Protein AF-A0A4Q4VPN3-F1 (afdb_monomer)

Solvent-accessible surface area (backbone atoms only — not comparable to full-atom values): 35921 Å² total; per-residue (Å²): 133,82,86,85,87,81,91,75,90,77,82,86,88,80,90,92,85,87,85,89,81,82,93,80,76,83,82,76,91,74,88,77,92,76,90,81,83,87,83,86,79,82,87,76,70,80,76,75,64,77,79,61,60,82,74,53,58,58,54,52,49,58,54,48,55,69,67,60,77,71,69,86,69,92,63,91,92,56,89,66,89,75,86,82,90,67,84,88,73,80,96,81,79,84,94,80,90,87,82,88,89,85,89,83,90,84,89,91,78,87,84,81,87,86,86,78,94,72,92,78,86,83,82,87,80,84,59,81,66,58,59,55,57,64,56,65,80,43,74,92,73,74,60,94,78,77,80,83,80,72,92,86,74,56,74,68,61,53,55,53,51,53,50,52,49,49,49,50,50,54,49,51,70,67,56,59,79,80,75,67,76,77,79,84,64,51,64,34,25,44,42,15,40,18,60,44,54,24,33,71,41,74,86,81,70,55,49,55,41,28,26,39,54,2,40,49,40,6,29,32,44,44,73,43,36,44,77,65,47,55,33,39,31,22,10,38,71,71,70,67,91,63,54,37,55,60,26,48,31,46,38,25,62,77,82,55,59,70,46,74,42,67,35,52,46,12,6,15,31,50,38,51,52,51,49,46,52,35,32,23,71,71,72,41,47,24,34,40,33,31,7,21,20,56,51,60,74,65,78,91,80,87,85,71,87,88,58,88,55,82,50,45,70,61,48,51,51,44,34,75,70,72,50,82,70,103,45,60,67,69,49,47,50,39,15,47,18,33,47,49,46,26,75,75,51,70,47,50,62,63,45,35,30,43,50,26,26,50,23,19,50,28,2,54,60,23,57,38,23,54,39,48,64,66,55,52,53,66,57,31,66,71,31,59,76,58,34,67,69,35,20,52,58,24,36,35,42,54,12,22,22,10,6,6,38,28,36,32,25,57,66,50,36,68,78,37,61,92,52,48,89,67,31,32,26,56,46,13,64,21,78,30,50,76,53,79,59,42,72,68,74,42,43,48,31,61,75,40,37,64,29,39,32,53,14,39,54,51,7,31,57,60,46,70,53,56,50,87,62,36,37,34,33,34,52,55,25,58,28,27,36,40,39,47,55,41,38,29,32,55,49,70,38,58,86,69,35,29,48,57,39,50,74,71,41,29,46,36,89,92,37,75,27,31,51,22,61,52,1,34,25,39,19,19,31,46,14,36,2,8,42,29,26,46,43,50,36,53,49,50,26,47,48,63,12,48,24,59,85,67,62,68,83,81,29,35,28,30,38,38,37,26,50,14,79,80,41,29,32,30,24,39,31,35,27,36,79,85,58,47,61,35,52,90,44,57,56,72,59,41,12,67,72,38,63,71,64,49,33,72,55,63,44,72,74,69,68,52,72,70,54,50,60,62,29,28,23,91,86,37,57,41,70,79,54,33,64,62,41,67,64,57,52,45,74,74,102

pLDDT: mean 78.49, std 30.21, range [22.11, 99.0]

Sequence (637 aa):
MRPLDLDIARPPMDQTMRCASHINRLPGLLPTPGGGGIKLGIEYDPDDLACAGPNWYFFAESLLDAVHEVACVEGAGRFYLIDKTLKLRDPDTDLEKARGPPDFECSGRRYYEVRGNADVDFMLGSSPLELLFSLRNDWDSLTAKNLFTRPGISKGRLQATTRILACVEAQSEQWKPRKMPAKQKQPVYVLGVGMTKFVKPRGKIDYTELGFEAGVKAMLDAHINYDDVEQGIACYCYGDSTCGQRVFYQFGMTQIPILNVNNNCSTGSTGLAMARNAIAHGGADCILVVGFEKMMRGSLQSFFNDRENPLGTSTTLMAETRGFANAPGAAQFFGNAGREYMEKYGAKPEDFAEIARINHEHSARNPYSQFQDAYSLEQVLKSPMIHEPLTKLQCCPTSDGGAAAVLVSQDFLDARPHLKDQAILIAGQCLATDAPSLFSRSAIDLIGFDMTKQAARVAMSEAKVSSSDVQVVELHDCFSANELVTIDALGLCEPGKAHEMVRNGDITYGGKVVINPSGGLISKGHPLGATGLAQCAELVWHLRGWANNRAVPKTRYALQHNLGLGGAVVITVYCRPDRSEAPKIDSATVGKQNKLGYNPAVEAKGFTAAQCKSVLSKNKSSAWALQDTERKVEARF

Secondary structure (DSSP, 8-state):
-PPPP---PPPPP------SS----PPPP-PPSS-----------GGGGGGS-HHHHHHHHHHHHHHH------STT-------------S---------------S--------------------HHHHHHHHHTTTTT--TTSSS--TT--HHHHHHHHHHHHHHHHHHHH-----PPPP-PPPEEEEEEEEPPPB---S-S-HHHHHHHHHHHHHHHHT--GGG--EEEEE-SSS-TTHHHHHHTTT------EEEE-BTBTHHHHHHHHHHHHHHTTS-SEEEEEEEE---SSS------SS--TTHHHHHHHHHHH---SS-HHHHHHHHHHHHHHHHH---HHHHHHHHHHHHHHHTT-TT-S------HHHHHHSPEEETTEEGGGBPPP-BEEEEEEEEEHHHHHS-GGGGGG-EEEEEEEEEE--GGGGSS-HHHHTTHHHHHHHHHHHHHHHT--GGG--EEE---SBHHHHHHHHHHTTSSSTT-HHHHHHTTTTSTTSSSEE-TT-HHHHH---HHHHHHHHHHHHHHHHTT--GGG--TT--EEEEEEEETTTEEEEEEEE-TT-PPPP---HHHHHHHSSSSS-TTT------HHHHHHHS-SSS--HHHHTTHHHHHHTT-

Radius of gyration: 33.85 Å; Cα contacts (8 Å, |Δi|>4): 1153; chains: 1; bounding box: 98×82×86 Å

Foldseek 3Di:
DDDDDDDDDDDDDDDDDDDPDDPDDDDDDDDDPDDDDDDDDDDDDPVVPPPDDPVVVVVVVVVVVVVPQDDFDDDDPFTDRDDPPDDDDDPDDDDDDDDDDDDDDDDDDDDDGDDDDDDDDDDDDDDPVVVVVVCVVQVPPDDPPPPPDDPDDDPVNVVVVVVVVVVVVVVVVVPPPPPDPDPQFFWKWFLFKFKFQWAAQPVQDDQLLQQQQQQLRRCLSNVAFPVLAQEEEEFADDDDPPPQVLNVLLQFDPVHYYHYFYFFLCRQVVSVVVVSVCQRVPVHFKYKYKFWFRDDADADDDDCPPDDDLCNVLLVLLCVLPNDDPFRSVCSLLQQLLVVLCVPQVFDLLLLLLLLQQLLPLQLQAQSWNHNDHDDSVRLCPAPDRDPPHHLLQAFGATTMMMMTMMGGPVVCVVPVLSQLLIKIQQFKDKFDQDPQCSVSRSLVVQPLVQLLVGLVRRCVSNVHALLLAAEEAAASNGSSVVLSNCQSNPVDDHSCSSVCSVVVQQPAPHSHPYNSNSHSSTSNRRSRHRQRVRVNLVSCQQQQLLQSSHTPQGLKYWYWTDRGSGIIMITIIGRPVSGGHDHDDFCRCLVSGSQNTRSNRHNDGHDPVSSVSRRDPPRRDCVSSPCSVVSSNVVD

Structure (mmCIF, N/CA/C/O backbone):
data_AF-A0A4Q4VPN3-F1
#
_entry.id   AF-A0A4Q4VPN3-F1
#
loop_
_atom_site.group_PDB
_atom_site.id
_atom_site.type_symbol
_atom_site.label_atom_id
_atom_site.label_alt_id
_atom_site.label_comp_id
_atom_site.label_asym_id
_atom_site.label_entity_id
_atom_site.label_seq_id
_atom_site.pdbx_PDB_ins_code
_atom_site.Cartn_x
_atom_site.Cartn_y
_atom_site.Cartn_z
_atom_site.occupancy
_atom_site.B_iso_or_equiv
_atom_site.auth_seq_id
_atom_site.auth_comp_id
_atom_site.auth_asym_id
_atom_site.auth_atom_id
_atom_site.pdbx_PDB_model_num
ATOM 1 N N . MET A 1 1 ? 31.737 48.099 -15.816 1.00 31.31 1 MET A N 1
ATOM 2 C CA . MET A 1 1 ? 31.316 48.598 -17.145 1.00 31.31 1 MET A CA 1
ATOM 3 C C . MET A 1 1 ? 30.005 47.918 -17.513 1.00 31.31 1 MET A C 1
ATOM 5 O O . MET A 1 1 ? 29.776 46.815 -17.043 1.00 31.31 1 MET A O 1
ATOM 9 N N . ARG A 1 2 ? 29.145 48.648 -18.227 1.00 25.14 2 ARG A N 1
ATOM 10 C CA . ARG A 1 2 ? 27.695 48.459 -18.444 1.00 25.14 2 ARG A CA 1
ATOM 11 C C . ARG A 1 2 ? 27.300 47.100 -19.063 1.00 25.14 2 ARG A C 1
ATOM 13 O O . ARG A 1 2 ? 28.124 46.544 -19.786 1.00 25.14 2 ARG A O 1
ATOM 20 N N . PRO A 1 3 ? 26.051 46.625 -18.887 1.00 25.03 3 PRO A N 1
ATOM 21 C CA . PRO A 1 3 ? 25.434 45.673 -19.807 1.00 25.03 3 PRO A CA 1
ATOM 22 C C . PRO A 1 3 ? 24.932 46.389 -21.074 1.00 25.03 3 PRO A C 1
ATOM 24 O O . PRO A 1 3 ? 24.577 47.566 -21.027 1.00 25.03 3 PRO A O 1
ATOM 27 N N . LEU A 1 4 ? 24.956 45.673 -22.199 1.00 24.81 4 LEU A N 1
ATOM 28 C CA . LEU A 1 4 ? 24.412 46.100 -23.488 1.00 24.81 4 LEU A CA 1
ATOM 29 C C . LEU A 1 4 ? 22.916 45.762 -23.551 1.00 24.81 4 LEU A C 1
ATOM 31 O O . LEU A 1 4 ? 22.540 44.614 -23.315 1.00 24.81 4 LEU A O 1
ATOM 35 N N . ASP A 1 5 ? 22.113 46.761 -23.909 1.00 23.80 5 ASP A N 1
ATOM 36 C CA . ASP A 1 5 ? 20.703 46.652 -24.275 1.00 23.80 5 ASP A CA 1
ATOM 37 C C . ASP A 1 5 ? 20.528 45.950 -25.628 1.00 23.80 5 ASP A C 1
ATOM 39 O O . ASP A 1 5 ? 21.252 46.232 -26.586 1.00 23.80 5 ASP A O 1
ATOM 43 N N . LEU A 1 6 ? 19.513 45.091 -25.721 1.00 25.03 6 LEU A N 1
ATOM 44 C CA . LEU A 1 6 ? 18.864 44.727 -26.978 1.00 25.03 6 LEU A CA 1
ATOM 45 C C . LEU A 1 6 ? 17.352 44.682 -26.736 1.00 25.03 6 LEU A C 1
ATOM 47 O O . LEU A 1 6 ? 16.803 43.702 -26.231 1.00 25.03 6 LEU A O 1
ATOM 51 N N . ASP A 1 7 ? 16.719 45.799 -27.086 1.00 23.47 7 ASP A N 1
ATOM 52 C CA . ASP A 1 7 ? 15.279 45.993 -27.204 1.00 23.47 7 ASP A CA 1
ATOM 53 C C . ASP A 1 7 ? 14.695 45.091 -28.298 1.00 23.47 7 ASP A C 1
ATOM 55 O O . ASP A 1 7 ? 15.051 45.207 -29.473 1.00 23.47 7 ASP A O 1
ATOM 59 N N . ILE A 1 8 ? 13.725 44.250 -27.930 1.00 25.22 8 ILE A N 1
ATOM 60 C CA . ILE A 1 8 ? 12.686 43.781 -28.851 1.00 25.22 8 ILE A CA 1
ATOM 61 C C . ILE A 1 8 ? 11.339 43.984 -28.154 1.00 25.22 8 ILE A C 1
ATOM 63 O O . ILE A 1 8 ? 11.040 43.384 -27.120 1.00 25.22 8 ILE A O 1
ATOM 67 N N . ALA A 1 9 ? 10.557 44.889 -28.736 1.00 24.58 9 ALA A N 1
ATOM 68 C CA . ALA A 1 9 ? 9.289 45.399 -28.244 1.00 24.58 9 ALA A CA 1
ATOM 69 C C . ALA A 1 9 ? 8.236 44.301 -28.000 1.00 24.58 9 ALA A C 1
ATOM 71 O O . ALA A 1 9 ? 7.966 43.465 -28.864 1.00 24.58 9 ALA A O 1
ATOM 72 N N . ARG A 1 10 ? 7.588 44.365 -26.830 1.00 25.16 10 ARG A N 1
ATOM 73 C CA . ARG A 1 10 ? 6.339 43.659 -26.501 1.00 25.16 10 ARG A CA 1
ATOM 74 C C . ARG A 1 10 ? 5.154 44.627 -26.654 1.00 25.16 10 ARG A C 1
ATOM 76 O O . ARG A 1 10 ? 5.251 45.738 -26.133 1.00 25.16 10 ARG A O 1
ATOM 83 N N . PRO A 1 11 ? 4.036 44.237 -27.292 1.00 26.91 11 PRO A N 1
ATOM 84 C CA . PRO A 1 11 ? 2.785 44.979 -27.190 1.00 26.91 11 PRO A CA 1
ATOM 85 C C . PRO A 1 11 ? 2.071 44.689 -25.851 1.00 26.91 11 PRO A C 1
ATOM 87 O O . PRO A 1 11 ? 2.317 43.646 -25.237 1.00 26.91 11 PRO A O 1
ATOM 90 N N . PRO A 1 12 ? 1.220 45.612 -25.366 1.00 27.41 12 PRO A N 1
ATOM 91 C CA . PRO A 1 12 ? 0.676 45.579 -24.011 1.00 27.41 12 PRO A CA 1
ATOM 92 C C . PRO A 1 12 ? -0.368 44.471 -23.807 1.00 27.41 12 PRO A C 1
ATOM 94 O O . PRO A 1 12 ? -1.341 44.366 -24.548 1.00 27.41 12 PRO A O 1
ATOM 97 N N . MET A 1 13 ? -0.162 43.688 -22.744 1.00 27.34 13 MET A N 1
ATOM 98 C CA . MET A 1 13 ? -1.208 42.945 -22.042 1.00 27.34 13 MET A CA 1
ATOM 99 C C . MET A 1 13 ? -2.024 43.936 -21.213 1.00 27.34 13 MET A C 1
ATOM 101 O O . MET A 1 13 ? -1.493 44.515 -20.267 1.00 27.34 13 MET A O 1
ATOM 105 N N . ASP A 1 14 ? -3.307 44.078 -21.520 1.00 26.89 14 ASP A N 1
ATOM 106 C CA . ASP A 1 14 ? -4.302 44.481 -20.532 1.00 26.89 14 ASP A CA 1
ATOM 107 C C . ASP A 1 14 ? -5.647 43.818 -20.863 1.00 26.89 14 ASP A C 1
ATOM 109 O O . ASP A 1 14 ? -5.966 43.609 -22.030 1.00 26.89 14 ASP A O 1
ATOM 113 N N . GLN A 1 15 ? -6.416 43.536 -19.811 1.00 28.17 15 GLN A N 1
ATOM 114 C CA . GLN A 1 15 ? -7.786 43.005 -19.780 1.00 28.17 15 GLN A CA 1
ATOM 115 C C . GLN A 1 15 ? -8.000 41.482 -19.803 1.00 28.17 15 GLN A C 1
ATOM 117 O O . GLN A 1 15 ? -8.743 40.964 -20.622 1.00 28.17 15 GLN A O 1
ATOM 122 N N . THR A 1 16 ? -7.517 40.786 -18.771 1.00 28.00 16 THR A N 1
ATOM 123 C CA . THR A 1 16 ? -8.262 39.652 -18.175 1.00 28.00 16 THR A CA 1
ATOM 124 C C . THR A 1 16 ? -7.933 39.524 -16.689 1.00 28.00 16 THR A C 1
ATOM 126 O O . THR A 1 16 ? -7.211 38.629 -16.264 1.00 28.00 16 THR A O 1
ATOM 129 N N . MET A 1 17 ? -8.438 40.452 -15.877 1.00 29.61 17 MET A N 1
ATOM 130 C CA . MET A 1 17 ? -8.679 40.216 -14.450 1.00 29.61 17 MET A CA 1
ATOM 131 C C . MET A 1 17 ? -9.571 41.332 -13.908 1.00 29.61 17 MET A C 1
ATOM 133 O O . MET A 1 17 ? -9.081 42.354 -13.439 1.00 29.61 17 MET A O 1
ATOM 137 N N . ARG A 1 18 ? -10.890 41.152 -14.028 1.00 25.31 18 ARG A N 1
ATOM 138 C CA . ARG A 1 18 ? -11.936 41.806 -13.218 1.00 25.31 18 ARG A CA 1
ATOM 139 C C . ARG A 1 18 ? -13.300 41.258 -13.642 1.00 25.31 18 ARG A C 1
ATOM 141 O O . ARG A 1 18 ? -13.969 41.853 -14.468 1.00 25.31 18 ARG A O 1
ATOM 148 N N . CYS A 1 19 ? -13.692 40.119 -13.077 1.00 24.56 19 CYS A N 1
ATOM 149 C CA . CYS A 1 19 ? -15.097 39.728 -12.888 1.00 24.56 19 CYS A CA 1
ATOM 150 C C . CYS A 1 19 ? -15.179 38.670 -11.777 1.00 24.56 19 CYS A C 1
ATOM 152 O O . CYS A 1 19 ? -15.608 37.542 -11.966 1.00 24.56 19 CYS A O 1
ATOM 154 N N . ALA A 1 20 ? -14.723 39.057 -10.587 1.00 29.23 20 ALA A N 1
ATOM 155 C CA . ALA A 1 20 ? -15.049 38.398 -9.327 1.00 29.23 20 ALA A CA 1
ATOM 156 C C . ALA A 1 20 ? -15.497 39.481 -8.333 1.00 29.23 20 ALA A C 1
ATOM 158 O O . ALA A 1 20 ? -14.879 39.698 -7.300 1.00 29.23 20 ALA A O 1
ATOM 159 N N . SER A 1 21 ? -16.527 40.243 -8.704 1.00 28.94 21 SER A N 1
ATOM 160 C CA . SER A 1 21 ? -17.285 41.110 -7.796 1.00 28.94 21 SER A CA 1
ATOM 161 C C . SER A 1 21 ? -18.465 41.692 -8.567 1.00 28.94 21 SER A C 1
ATOM 163 O O . SER A 1 21 ? -18.267 42.643 -9.309 1.00 28.94 21 SER A O 1
ATOM 165 N N . HIS A 1 22 ? -19.647 41.083 -8.441 1.00 25.80 22 HIS A N 1
ATOM 166 C CA . HIS A 1 22 ? -20.984 41.705 -8.519 1.00 25.80 22 HIS A CA 1
ATOM 167 C C . HIS A 1 22 ? -22.078 40.631 -8.690 1.00 25.80 22 HIS A C 1
ATOM 169 O O . HIS A 1 22 ? -22.873 40.674 -9.617 1.00 25.80 22 HIS A O 1
ATOM 175 N N . ILE A 1 23 ? -22.181 39.689 -7.747 1.00 28.78 23 ILE A N 1
ATOM 176 C CA . ILE A 1 23 ? -23.482 39.078 -7.423 1.00 28.78 23 ILE A CA 1
ATOM 177 C C . ILE A 1 23 ? -23.925 39.737 -6.125 1.00 28.78 23 ILE A C 1
ATOM 179 O O . ILE A 1 23 ? -23.587 39.280 -5.042 1.00 28.78 23 ILE A O 1
ATOM 183 N N . ASN A 1 24 ? -24.526 40.917 -6.256 1.00 30.03 24 ASN A N 1
ATOM 184 C CA . ASN A 1 24 ? -25.393 41.558 -5.267 1.00 30.03 24 ASN A CA 1
ATOM 185 C C . ASN A 1 24 ? -25.759 42.935 -5.812 1.00 30.03 24 ASN A C 1
ATOM 187 O O . ASN A 1 24 ? -25.053 43.910 -5.555 1.00 30.03 24 ASN A O 1
ATOM 191 N N . ARG A 1 25 ? -26.833 42.984 -6.605 1.00 25.88 25 ARG A N 1
ATOM 192 C CA . ARG A 1 25 ? -27.707 44.148 -6.823 1.00 25.88 25 ARG A CA 1
ATOM 193 C C . ARG A 1 25 ? -28.848 43.722 -7.749 1.00 25.88 25 ARG A C 1
ATOM 195 O O . ARG A 1 25 ? -28.677 43.639 -8.957 1.00 25.88 25 ARG A O 1
ATOM 202 N N . LEU A 1 26 ? -30.014 43.461 -7.161 1.00 27.61 26 LEU A N 1
ATOM 203 C CA . LEU A 1 26 ? -31.287 43.611 -7.866 1.00 27.61 26 LEU A CA 1
ATOM 204 C C . LEU A 1 26 ? -31.382 45.074 -8.339 1.00 27.61 26 LEU A C 1
ATOM 206 O O . LEU A 1 26 ? -31.243 45.967 -7.494 1.00 27.61 26 LEU A O 1
ATOM 210 N N . PRO A 1 27 ? -31.597 45.367 -9.632 1.00 28.83 27 PRO A N 1
ATOM 211 C CA . PRO A 1 27 ? -31.913 46.720 -10.055 1.00 28.83 27 PRO A CA 1
ATOM 212 C C . PRO A 1 27 ? -33.332 47.049 -9.592 1.00 28.83 27 PRO A C 1
ATOM 214 O O . PRO A 1 27 ? -34.287 46.336 -9.901 1.00 28.83 27 PRO A O 1
ATOM 217 N N . GLY A 1 28 ? -33.452 48.121 -8.813 1.00 26.73 28 GLY A N 1
ATOM 218 C CA . GLY A 1 28 ? -34.731 48.655 -8.376 1.00 26.73 28 GLY A CA 1
ATOM 219 C C . GLY A 1 28 ? -35.605 49.069 -9.559 1.00 26.73 28 GLY A C 1
ATOM 220 O O . GLY A 1 28 ? -35.133 49.652 -10.534 1.00 26.73 28 GLY A O 1
ATOM 221 N N . LEU A 1 29 ? -36.897 48.782 -9.427 1.00 26.88 29 LEU A N 1
ATOM 222 C CA . LEU A 1 29 ? -37.970 49.369 -10.219 1.00 26.88 29 LEU A CA 1
ATOM 223 C C . LEU A 1 29 ? -37.874 50.900 -10.147 1.00 26.88 29 LEU A C 1
ATOM 225 O O . LEU A 1 29 ? -37.994 51.474 -9.065 1.00 26.88 29 LEU A O 1
ATOM 229 N N . LEU A 1 30 ? -37.706 51.562 -11.289 1.00 25.81 30 LEU A N 1
ATOM 230 C CA . LEU A 1 30 ? -37.997 52.987 -11.424 1.00 25.81 30 LEU A CA 1
ATOM 231 C C . LEU A 1 30 ? -39.194 53.146 -12.369 1.00 25.81 30 LEU A C 1
ATOM 233 O O . LEU A 1 30 ? -39.142 52.635 -13.488 1.00 25.81 30 LEU A O 1
ATOM 237 N N . PRO A 1 31 ? -40.276 53.823 -11.948 1.00 28.80 31 PRO A N 1
ATOM 238 C CA . PRO A 1 31 ? -41.412 54.082 -12.815 1.00 28.80 31 PRO A CA 1
ATOM 239 C C . PRO A 1 31 ? -41.089 55.248 -13.756 1.00 28.80 31 PRO A C 1
ATOM 241 O O . PRO A 1 31 ? -40.715 56.332 -13.308 1.00 28.80 31 PRO A O 1
ATOM 244 N N . THR A 1 32 ? -41.283 55.059 -15.058 1.00 28.97 32 THR A N 1
ATOM 245 C CA . THR A 1 32 ? -41.455 56.174 -15.994 1.00 28.97 32 THR A CA 1
ATOM 246 C C . THR A 1 32 ? -42.943 56.536 -16.072 1.00 28.97 32 THR A C 1
ATOM 248 O O . THR A 1 32 ? -43.785 55.649 -16.233 1.00 28.97 32 THR A O 1
ATOM 251 N N . PRO A 1 33 ? -43.318 57.820 -15.941 1.00 28.52 33 PRO A N 1
ATOM 252 C CA . PRO A 1 33 ? -44.692 58.251 -16.142 1.00 28.52 33 PRO A CA 1
ATOM 253 C C . PRO A 1 33 ? -44.951 58.447 -17.641 1.00 28.52 33 PRO A C 1
ATOM 255 O O . PRO A 1 33 ? -44.297 59.261 -18.288 1.00 28.52 33 PRO A O 1
ATOM 258 N N . GLY A 1 34 ? -45.923 57.718 -18.185 1.00 28.48 34 GLY A N 1
ATOM 259 C CA . GLY A 1 34 ? -46.369 57.852 -19.575 1.00 28.48 34 GLY A CA 1
ATOM 260 C C . GLY A 1 34 ? -46.399 56.502 -20.282 1.00 28.48 34 GLY A C 1
ATOM 261 O O . GLY A 1 34 ? -45.381 55.831 -20.389 1.00 28.48 34 GLY A O 1
ATOM 262 N N . GLY A 1 35 ? -47.594 56.079 -20.692 1.00 28.34 35 GLY A N 1
ATOM 263 C CA . GLY A 1 35 ? -47.876 54.718 -21.138 1.00 28.34 35 GLY A CA 1
ATOM 264 C C . GLY A 1 35 ? -47.166 54.262 -22.418 1.00 28.34 35 GLY A C 1
ATOM 265 O O . GLY A 1 35 ? -46.757 55.066 -23.250 1.00 28.34 35 GLY A O 1
ATOM 266 N N . GLY A 1 36 ? -47.125 52.934 -22.579 1.00 27.61 36 GLY A N 1
ATOM 267 C CA . GLY A 1 36 ? -46.892 52.253 -23.855 1.00 27.61 36 GLY A CA 1
ATOM 268 C C . GLY A 1 36 ? -45.644 51.364 -23.908 1.00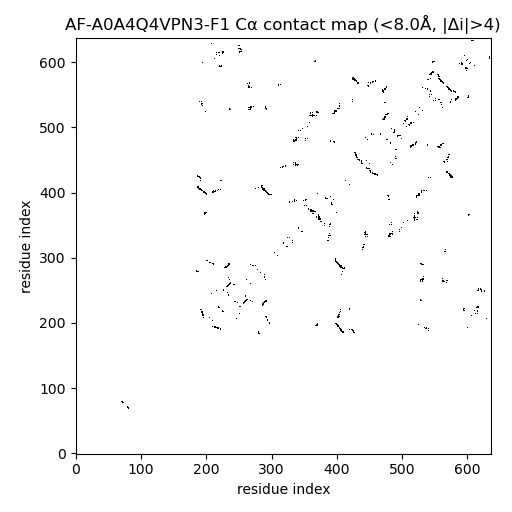 27.61 36 GLY A C 1
ATOM 269 O O . GLY A 1 36 ? -44.593 51.819 -24.332 1.00 27.61 36 GLY A O 1
ATOM 270 N N . GLY A 1 37 ? -45.806 50.076 -23.575 1.00 24.67 37 GLY A N 1
ATOM 271 C CA . GLY A 1 37 ? -44.984 48.960 -24.079 1.00 24.67 37 GLY A CA 1
ATOM 272 C C . GLY A 1 37 ? -43.582 48.764 -23.480 1.00 24.67 37 GLY A C 1
ATOM 273 O O . GLY A 1 37 ? -42.659 49.520 -23.758 1.00 24.67 37 GLY A O 1
ATOM 274 N N . ILE A 1 38 ? -43.380 47.657 -22.755 1.00 25.36 38 ILE A N 1
ATOM 275 C CA . ILE A 1 38 ? -42.042 47.135 -22.430 1.00 25.36 38 ILE A CA 1
ATOM 276 C C . ILE A 1 38 ? -41.641 46.145 -23.532 1.00 25.36 38 ILE A C 1
ATOM 278 O O . ILE A 1 38 ? -42.278 45.105 -23.694 1.00 25.36 38 ILE A O 1
ATOM 282 N N . LYS A 1 39 ? -40.578 46.452 -24.285 1.00 23.34 39 LYS A N 1
ATOM 283 C CA . LYS A 1 39 ? -39.857 45.464 -25.102 1.00 23.34 39 LYS A CA 1
ATOM 284 C C . LYS A 1 39 ? -38.926 44.665 -24.187 1.00 23.34 39 LYS A C 1
ATOM 286 O O . LYS A 1 39 ? -38.020 45.240 -23.594 1.00 23.34 39 LYS A O 1
ATOM 291 N N . LEU A 1 40 ? -39.122 43.351 -24.108 1.00 24.16 40 LEU A N 1
ATOM 292 C CA . LEU A 1 40 ? -38.123 42.412 -23.593 1.00 24.16 40 LEU A CA 1
ATOM 293 C C . LEU A 1 40 ? -37.232 41.991 -24.766 1.00 24.16 40 LEU A C 1
ATOM 295 O O . LEU A 1 40 ? -37.612 41.139 -25.563 1.00 24.16 40 LEU A O 1
ATOM 299 N N . GLY A 1 41 ? -36.077 42.637 -24.905 1.00 22.11 41 GLY A N 1
ATOM 300 C CA . GLY A 1 41 ? -34.966 42.094 -25.680 1.00 22.11 41 GLY A CA 1
ATOM 301 C C . GLY A 1 41 ? -34.103 41.268 -24.737 1.00 22.11 41 GLY A C 1
ATOM 302 O O . GLY A 1 41 ? -33.610 41.808 -23.751 1.00 22.11 41 GLY A O 1
ATOM 303 N N . ILE A 1 42 ? -33.963 39.973 -25.005 1.00 25.53 42 ILE A N 1
ATOM 304 C CA . ILE A 1 42 ? -32.954 39.142 -24.353 1.00 25.53 42 ILE A CA 1
ATOM 305 C C . ILE A 1 42 ? -31.806 39.024 -25.357 1.00 25.53 42 ILE A C 1
ATOM 307 O O . ILE A 1 42 ? -31.929 38.300 -26.341 1.00 25.53 42 ILE A O 1
ATOM 311 N N . GLU A 1 43 ? -30.731 39.782 -25.156 1.00 23.67 43 GLU A N 1
ATOM 312 C CA . GLU A 1 43 ? -29.456 39.500 -25.822 1.00 23.67 43 GLU A CA 1
ATOM 313 C C . GLU A 1 43 ? -28.757 38.395 -25.027 1.00 23.67 43 GLU A C 1
ATOM 315 O O . GLU A 1 43 ? -28.493 38.555 -23.836 1.00 23.67 43 GLU A O 1
ATOM 320 N N . TYR A 1 44 ? -28.511 37.261 -25.681 1.00 30.81 44 TYR A N 1
ATOM 321 C CA . TYR A 1 44 ? -27.653 36.196 -25.169 1.00 30.81 44 TYR A CA 1
ATOM 322 C C . TYR A 1 44 ? -26.325 36.231 -25.919 1.00 30.81 44 TYR A C 1
ATOM 324 O O . TYR A 1 44 ? -26.315 36.322 -27.147 1.00 30.81 44 TYR A O 1
ATOM 332 N N . ASP A 1 45 ? -25.228 36.115 -25.173 1.00 29.52 45 ASP A N 1
ATOM 333 C CA . ASP A 1 45 ? -23.910 35.816 -25.720 1.00 29.52 45 ASP A CA 1
ATOM 334 C C . ASP A 1 45 ? -23.825 34.296 -25.995 1.00 29.52 45 ASP A C 1
ATOM 336 O O . ASP A 1 45 ? -24.020 33.500 -25.067 1.00 29.52 45 ASP A O 1
ATOM 340 N N . PRO A 1 46 ? -23.606 33.851 -27.247 1.00 31.94 46 PRO A N 1
ATOM 341 C CA . PRO A 1 46 ? -23.519 32.432 -27.593 1.00 31.94 46 PRO A CA 1
ATOM 342 C C . PRO A 1 46 ? -22.381 31.671 -26.892 1.00 31.94 46 PRO A C 1
ATOM 344 O O . PRO A 1 46 ? -22.441 30.441 -26.822 1.00 31.94 46 PRO A O 1
ATOM 347 N N . ASP A 1 47 ? -21.370 32.365 -26.359 1.00 32.88 47 ASP A N 1
ATOM 348 C CA . ASP A 1 47 ? -20.177 31.730 -25.786 1.00 32.88 47 ASP A CA 1
ATOM 349 C C . ASP A 1 47 ? -20.373 31.218 -24.339 1.00 32.88 47 ASP A C 1
ATOM 351 O O . ASP A 1 47 ? -19.640 30.330 -23.890 1.00 32.88 47 ASP A O 1
ATOM 355 N N . ASP A 1 48 ? -21.421 31.656 -23.627 1.00 34.19 48 ASP A N 1
ATOM 356 C CA . ASP A 1 48 ? -21.737 31.195 -22.258 1.00 34.19 48 ASP A CA 1
ATOM 357 C C . ASP A 1 48 ? -22.316 29.760 -22.203 1.00 34.19 48 ASP A C 1
ATOM 359 O O . ASP A 1 48 ? -22.374 29.127 -21.143 1.00 34.19 48 ASP A O 1
ATOM 363 N N . LEU A 1 49 ? -22.720 29.196 -23.347 1.00 33.84 49 LEU A N 1
ATOM 364 C CA . LEU A 1 49 ? -23.351 27.870 -23.449 1.00 33.84 49 LEU A CA 1
ATOM 365 C C . LEU A 1 49 ? -22.360 26.702 -23.603 1.00 33.84 49 LEU A C 1
ATOM 367 O O . LEU A 1 49 ? -22.775 25.541 -23.562 1.00 33.84 49 LEU A O 1
ATOM 371 N N . ALA A 1 50 ? -21.057 26.967 -23.727 1.00 32.78 50 ALA A N 1
ATOM 372 C CA . ALA A 1 50 ? -20.041 25.926 -23.920 1.00 32.78 50 ALA A CA 1
ATOM 373 C C . ALA A 1 50 ? -19.592 25.215 -22.621 1.00 32.78 50 ALA A C 1
ATOM 375 O O . ALA A 1 50 ? -18.916 24.188 -22.683 1.00 32.78 50 ALA A O 1
ATOM 376 N N . CYS A 1 51 ? -19.981 25.711 -21.440 1.00 32.59 51 CYS A N 1
ATOM 377 C CA . CYS A 1 51 ? -19.536 25.173 -20.143 1.00 32.59 51 CYS A CA 1
ATOM 378 C C . CYS A 1 51 ? -20.520 24.195 -19.467 1.00 32.59 51 CYS A C 1
ATOM 380 O O . CYS A 1 51 ? -20.206 23.640 -18.411 1.00 32.59 51 CYS A O 1
ATOM 382 N N . ALA A 1 52 ? -21.697 23.945 -20.049 1.00 31.00 52 ALA A N 1
ATOM 383 C CA . ALA A 1 52 ? -22.697 23.041 -19.481 1.00 31.00 52 ALA A CA 1
ATOM 384 C C . ALA A 1 52 ? -22.665 21.674 -20.185 1.00 31.00 52 ALA A C 1
ATOM 386 O O . ALA A 1 52 ? -22.941 21.557 -21.376 1.00 31.00 52 ALA A O 1
ATOM 387 N N . GLY A 1 53 ? -22.316 20.619 -19.442 1.00 30.58 53 GLY A N 1
ATOM 388 C CA . GLY A 1 53 ? -22.216 19.256 -19.973 1.00 30.58 53 GLY A CA 1
ATOM 389 C C . GLY A 1 53 ? -23.512 18.731 -20.628 1.00 30.58 53 GLY A C 1
ATOM 390 O O . GLY A 1 53 ? -24.603 19.248 -20.372 1.00 30.58 53 GLY A O 1
ATOM 391 N N . PRO A 1 54 ? -23.429 17.643 -21.418 1.00 32.94 54 PRO A N 1
ATOM 392 C CA . PRO A 1 54 ? -24.465 17.204 -22.370 1.00 32.94 54 PRO A CA 1
ATOM 393 C C . PRO A 1 54 ? -25.839 16.860 -21.764 1.00 32.94 54 PRO A C 1
ATOM 395 O O . PRO A 1 54 ? -26.820 16.753 -22.491 1.00 32.94 54 PRO A O 1
ATOM 398 N N . ASN A 1 55 ? -25.943 16.728 -20.439 1.00 32.59 55 ASN A N 1
ATOM 399 C CA . ASN A 1 55 ? -27.209 16.465 -19.750 1.00 32.59 55 ASN A CA 1
ATOM 400 C C . ASN A 1 55 ? -28.048 17.731 -19.487 1.00 32.59 55 ASN A C 1
ATOM 402 O O . ASN A 1 55 ? -29.247 17.610 -19.253 1.00 32.59 55 ASN A O 1
ATOM 406 N N . TRP A 1 56 ? -27.451 18.928 -19.532 1.00 30.95 56 TRP A N 1
ATOM 407 C CA . TRP A 1 56 ? -28.189 20.194 -19.401 1.00 30.95 56 TRP A CA 1
ATOM 408 C C . TRP A 1 56 ? -28.843 20.622 -20.716 1.00 30.95 56 TRP A C 1
ATOM 410 O O . TRP A 1 56 ? -29.969 21.117 -20.696 1.00 30.95 56 TRP A O 1
ATOM 420 N N . TYR A 1 57 ? -28.183 20.348 -21.847 1.00 29.09 57 TYR A N 1
ATOM 421 C CA . TYR A 1 57 ? -28.691 20.651 -23.189 1.00 29.09 57 TYR A CA 1
ATOM 422 C C . TYR A 1 57 ? -30.059 19.998 -23.450 1.00 29.09 57 TYR A C 1
ATOM 424 O O . TYR A 1 57 ? -30.996 20.672 -23.861 1.00 29.09 57 TYR A O 1
ATOM 432 N N . PHE A 1 58 ? -30.222 18.721 -23.088 1.00 32.31 58 PHE A N 1
ATOM 433 C CA . PHE A 1 58 ? -31.486 18.001 -23.287 1.00 32.31 58 PHE A CA 1
ATOM 434 C C . PHE A 1 58 ? -32.623 18.471 -22.372 1.00 32.31 58 PHE A C 1
ATOM 436 O O . PHE A 1 58 ? -33.784 18.446 -22.777 1.00 32.31 58 PHE A O 1
ATOM 443 N N . PHE A 1 59 ? -32.321 18.896 -21.141 1.00 31.77 59 PHE A N 1
ATOM 444 C CA . PHE A 1 59 ? -33.350 19.368 -20.210 1.00 31.77 59 PHE A CA 1
ATOM 445 C C . PHE A 1 59 ? -33.841 20.771 -20.587 1.00 31.77 59 PHE A C 1
ATOM 447 O O . PHE A 1 59 ? -35.036 21.038 -20.501 1.00 31.77 59 PHE A O 1
ATOM 454 N N . ALA A 1 60 ? -32.938 21.641 -21.055 1.00 32.97 60 ALA A N 1
ATOM 455 C CA . ALA A 1 60 ? -33.281 22.972 -21.547 1.00 32.97 60 ALA A CA 1
ATOM 456 C C . ALA A 1 60 ? -34.059 22.915 -22.871 1.00 32.97 60 ALA A C 1
ATOM 458 O O . ALA A 1 60 ? -35.074 23.596 -22.977 1.00 32.97 60 ALA A O 1
ATOM 459 N N . GLU A 1 61 ? -33.661 22.065 -23.829 1.00 32.66 61 GLU A N 1
ATOM 460 C CA . GLU A 1 61 ? -34.421 21.859 -25.076 1.00 32.66 61 GLU A CA 1
ATOM 461 C C . GLU A 1 61 ? -35.816 21.289 -24.811 1.00 32.66 61 GLU A C 1
ATOM 463 O O . GLU A 1 61 ? -36.786 21.807 -25.345 1.00 32.66 61 GLU A O 1
ATOM 468 N N . SER A 1 62 ? -35.959 20.310 -23.912 1.00 35.44 62 SER A N 1
ATOM 469 C CA . SER A 1 62 ? -37.278 19.738 -23.585 1.00 35.44 62 SER A CA 1
ATOM 470 C C . SER A 1 62 ? -38.213 20.755 -22.915 1.00 35.44 62 SER A C 1
ATOM 472 O O . SER A 1 62 ? -39.429 20.712 -23.106 1.00 35.44 62 SER A O 1
ATOM 474 N N . LEU A 1 63 ? -37.655 21.682 -22.125 1.00 32.84 63 LEU A N 1
ATOM 475 C CA . LEU A 1 63 ? -38.414 22.765 -21.497 1.00 32.84 63 LEU A CA 1
ATOM 476 C C . LEU A 1 63 ? -38.756 23.878 -22.501 1.00 32.84 63 LEU A C 1
ATOM 478 O O . LEU A 1 63 ? -39.839 24.452 -22.423 1.00 32.84 63 LEU A O 1
ATOM 482 N N . LEU A 1 64 ? -37.849 24.179 -23.435 1.00 33.94 64 LEU A N 1
ATOM 483 C CA . LEU A 1 64 ? -38.051 25.152 -24.511 1.00 33.94 64 LEU A CA 1
ATOM 484 C C . LEU A 1 64 ? -39.058 24.646 -25.553 1.00 33.94 64 LEU A C 1
ATOM 486 O O . LEU A 1 64 ? -39.930 25.414 -25.950 1.00 33.94 64 LEU A O 1
ATOM 490 N N . ASP A 1 65 ? -39.029 23.362 -25.911 1.00 34.34 65 ASP A N 1
ATOM 491 C CA . ASP A 1 65 ? -39.997 22.731 -26.819 1.00 34.34 65 ASP A CA 1
ATOM 492 C C . ASP A 1 65 ? -41.413 22.720 -26.226 1.00 34.34 65 ASP A C 1
ATOM 494 O O . ASP A 1 65 ? -42.383 23.005 -26.928 1.00 34.34 65 ASP A O 1
ATOM 498 N N . ALA A 1 66 ? -41.547 22.503 -24.912 1.00 34.50 66 ALA A N 1
ATOM 499 C CA . ALA A 1 66 ? -42.835 22.595 -24.219 1.00 34.50 66 ALA A CA 1
ATOM 500 C C . ALA A 1 66 ? -43.396 24.032 -24.159 1.00 34.50 66 ALA A C 1
ATOM 502 O O . ALA A 1 66 ? -44.604 24.223 -24.007 1.00 34.50 66 ALA A O 1
ATOM 503 N N . VAL A 1 67 ? -42.537 25.052 -24.274 1.00 31.94 67 VAL A N 1
ATOM 504 C CA . VAL A 1 67 ? -42.924 26.475 -24.273 1.00 31.94 67 VAL A CA 1
ATOM 505 C C . VAL A 1 67 ? -43.144 27.008 -25.700 1.00 31.94 67 VAL A C 1
ATOM 507 O O . VAL A 1 67 ? -43.913 27.952 -25.885 1.00 31.94 67 VAL A O 1
ATOM 510 N N . HIS A 1 68 ? -42.557 26.377 -26.722 1.00 32.09 68 HIS A N 1
ATOM 511 C CA . HIS A 1 68 ? -42.670 26.774 -28.132 1.00 32.09 68 HIS A CA 1
ATOM 512 C C . HIS A 1 68 ? -43.893 26.211 -28.890 1.00 32.09 68 HIS A C 1
ATOM 514 O O . HIS A 1 68 ? -44.107 26.585 -30.045 1.00 32.09 68 HIS A O 1
ATOM 520 N N . GLU A 1 69 ? -44.758 25.405 -28.263 1.00 32.22 69 GLU A N 1
ATOM 521 C CA . GLU A 1 69 ? -45.984 24.842 -28.875 1.00 32.22 69 GLU A CA 1
ATOM 522 C C . GLU A 1 69 ? -47.117 25.859 -29.176 1.00 32.22 69 GLU A C 1
ATOM 524 O O . GLU A 1 69 ? -48.231 25.476 -29.539 1.00 32.22 69 GLU A O 1
ATOM 529 N N . VAL A 1 70 ? -46.869 27.172 -29.097 1.00 30.12 70 VAL A N 1
ATOM 530 C CA . VAL A 1 70 ? -47.872 28.210 -29.403 1.00 30.12 70 VAL A CA 1
ATOM 531 C C . VAL A 1 70 ? -47.333 29.195 -30.441 1.00 30.12 70 VAL A C 1
ATOM 533 O O . VAL A 1 70 ? -46.811 30.257 -30.112 1.00 30.12 70 VAL A O 1
ATOM 536 N N . ALA A 1 71 ? -47.478 28.865 -31.726 1.00 30.88 71 ALA A N 1
ATOM 537 C CA . ALA A 1 71 ? -47.244 29.819 -32.811 1.00 30.88 71 ALA A CA 1
ATOM 538 C C . ALA A 1 71 ? -48.525 30.628 -33.090 1.00 30.88 71 ALA A C 1
ATOM 540 O O . ALA A 1 71 ? -49.547 30.071 -33.486 1.00 30.88 71 ALA A O 1
ATOM 541 N N . CYS A 1 72 ? -48.463 31.947 -32.893 1.00 27.52 72 CYS A N 1
ATOM 542 C CA . CYS A 1 72 ? -49.538 32.891 -33.203 1.00 27.52 72 CYS A CA 1
ATOM 543 C C . CYS A 1 72 ? -49.288 33.511 -34.588 1.00 27.52 72 CYS A C 1
ATOM 545 O O . CYS A 1 72 ? -48.199 34.027 -34.833 1.00 27.52 72 CYS A O 1
ATOM 547 N N . VAL A 1 73 ? -50.271 33.474 -35.494 1.00 29.62 73 VAL A N 1
ATOM 548 C CA . VAL A 1 73 ? -50.227 34.226 -36.761 1.00 29.62 73 VAL A CA 1
ATOM 549 C C . VAL A 1 73 ? -51.422 35.168 -36.798 1.00 29.62 73 VAL A C 1
ATOM 551 O O . VAL A 1 73 ? -52.568 34.734 -36.698 1.00 29.62 73 VAL A O 1
ATOM 554 N N . GLU A 1 74 ? -51.144 36.461 -36.923 1.00 29.36 74 GLU A N 1
ATOM 555 C CA . GLU A 1 74 ? -52.144 37.522 -36.932 1.00 29.36 74 GLU A CA 1
ATOM 556 C C . GLU A 1 74 ? -52.669 37.750 -38.359 1.00 29.36 74 GLU A C 1
ATOM 558 O O . GLU A 1 74 ? -51.921 38.096 -39.272 1.00 29.36 74 GLU A O 1
ATOM 563 N N . GLY A 1 75 ? -53.971 37.538 -38.564 1.00 25.97 75 GLY A N 1
ATOM 564 C CA . GLY A 1 75 ? -54.639 37.811 -39.835 1.00 25.97 75 GLY A CA 1
ATOM 565 C C . GLY A 1 75 ? -56.161 37.764 -39.706 1.00 25.97 75 GLY A C 1
ATOM 566 O O . GLY A 1 75 ? -56.748 36.697 -39.557 1.00 25.97 75 GLY A O 1
ATOM 567 N N . ALA A 1 76 ? -56.803 38.935 -39.772 1.00 30.23 76 ALA A N 1
ATOM 568 C CA . ALA A 1 76 ? -58.260 39.128 -39.814 1.00 30.23 76 ALA A CA 1
ATOM 569 C C . ALA A 1 76 ? -59.076 38.533 -38.638 1.00 30.23 76 ALA A C 1
ATOM 571 O O . ALA A 1 76 ? -60.172 38.006 -38.835 1.00 30.23 76 ALA A O 1
ATOM 572 N N . GLY A 1 77 ? -58.572 38.663 -37.404 1.00 30.44 77 GLY A N 1
ATOM 573 C CA . GLY A 1 77 ? -59.377 38.469 -36.187 1.00 30.44 77 GLY A CA 1
ATOM 574 C C . GLY A 1 77 ? -59.817 37.028 -35.898 1.00 30.44 77 GLY A C 1
ATOM 575 O O . GLY A 1 77 ? -60.869 36.824 -35.295 1.00 30.44 77 GLY A O 1
ATOM 576 N N . ARG A 1 78 ? -59.041 36.022 -36.325 1.00 29.73 78 ARG A N 1
ATOM 577 C CA . ARG A 1 78 ? -59.265 34.599 -36.012 1.00 29.73 78 ARG A CA 1
ATOM 578 C C . ARG A 1 78 ? -57.960 33.939 -35.559 1.00 29.73 78 ARG A C 1
ATOM 580 O O . ARG A 1 78 ? -56.923 34.170 -36.171 1.00 29.73 78 ARG A O 1
ATOM 587 N N . PHE A 1 79 ? -58.023 33.108 -34.518 1.00 31.06 79 PHE A N 1
ATOM 588 C CA . PHE A 1 79 ? -56.886 32.328 -34.012 1.00 31.06 79 PHE A CA 1
ATOM 589 C C . PHE A 1 79 ? -56.911 30.911 -34.599 1.00 31.06 79 PHE A C 1
ATOM 591 O O . PHE A 1 79 ? -57.963 30.270 -34.604 1.00 31.06 79 PHE A O 1
ATOM 598 N N . TYR A 1 80 ? -55.761 30.403 -35.045 1.00 31.80 80 TYR A N 1
ATOM 599 C CA . TYR A 1 80 ? -55.599 29.016 -35.493 1.00 31.80 80 TYR A CA 1
ATOM 600 C C . TYR A 1 80 ? -54.485 28.337 -34.687 1.00 31.80 80 TYR A C 1
ATOM 602 O O . TYR A 1 80 ? -53.418 28.914 -34.504 1.00 31.80 80 TYR A O 1
ATOM 610 N N . LEU A 1 81 ? -54.728 27.108 -34.224 1.00 30.67 81 LEU A N 1
ATOM 611 C CA . LEU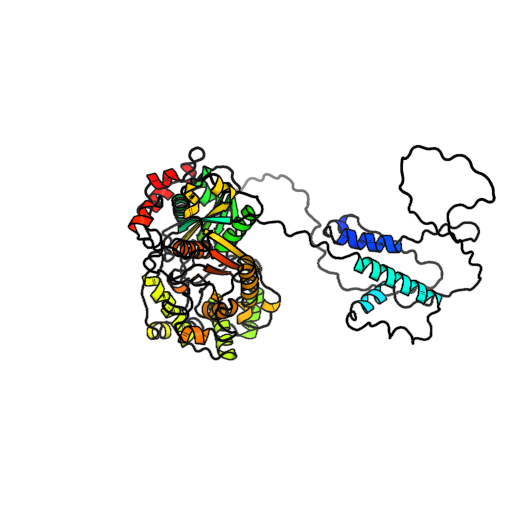 A 1 81 ? -53.712 26.221 -33.645 1.00 30.67 81 LEU A CA 1
ATOM 612 C C . LEU A 1 81 ? -53.130 25.349 -34.764 1.00 30.67 81 LEU A C 1
ATOM 614 O O . LEU A 1 81 ? -53.885 24.665 -35.456 1.00 30.67 81 LEU A O 1
ATOM 618 N N . ILE A 1 82 ? -51.807 25.372 -34.941 1.00 31.34 82 ILE A N 1
ATOM 619 C CA . ILE A 1 82 ? -51.099 24.550 -35.932 1.00 31.34 82 ILE A CA 1
ATOM 620 C C . ILE A 1 82 ? -50.258 23.503 -35.195 1.00 31.34 82 ILE A C 1
ATOM 622 O O . ILE A 1 82 ? -49.336 23.851 -34.468 1.00 31.34 82 ILE A O 1
ATOM 626 N N . ASP A 1 83 ? -50.558 22.225 -35.424 1.00 30.44 83 ASP A N 1
ATOM 627 C CA . ASP A 1 83 ? -49.714 21.084 -35.048 1.00 30.44 83 ASP A CA 1
ATOM 628 C C . ASP A 1 83 ? -48.574 20.962 -36.076 1.00 30.44 83 ASP A C 1
ATOM 630 O O . ASP A 1 83 ? -48.824 20.716 -37.260 1.00 30.44 83 ASP A O 1
ATOM 634 N N . LYS A 1 84 ? -47.322 21.182 -35.652 1.00 29.69 84 LYS A N 1
ATOM 635 C CA . LYS A 1 84 ? -46.128 20.972 -36.486 1.00 29.69 84 LYS A CA 1
ATOM 636 C C . LYS A 1 84 ? -45.469 19.626 -36.180 1.00 29.69 84 LYS A C 1
ATOM 638 O O . LYS A 1 84 ? -44.286 19.556 -35.871 1.00 29.69 84 LYS A O 1
ATOM 643 N N . THR A 1 85 ? -46.171 18.527 -36.405 1.00 32.56 85 THR A N 1
ATOM 644 C CA . THR A 1 85 ? -45.504 17.268 -36.771 1.00 32.56 85 THR A CA 1
ATOM 645 C C . THR A 1 85 ? -45.305 17.205 -38.290 1.00 32.56 85 THR A C 1
ATOM 647 O O . THR A 1 85 ? -45.929 16.424 -39.002 1.00 32.56 85 THR A O 1
ATOM 650 N N . LEU A 1 86 ? -44.412 18.053 -38.813 1.00 27.11 86 LEU A N 1
ATOM 651 C CA . LEU A 1 86 ? -43.990 18.042 -40.219 1.00 27.11 86 LEU A CA 1
ATOM 652 C C . LEU A 1 86 ? -42.465 17.940 -40.299 1.00 27.11 86 LEU A C 1
ATOM 654 O O . LEU A 1 86 ? -41.742 18.893 -40.022 1.00 27.11 86 LEU A O 1
ATOM 658 N N . LYS A 1 87 ? -41.980 16.762 -40.709 1.00 27.69 87 LYS A N 1
ATOM 659 C CA . LYS A 1 87 ? -40.610 16.584 -41.201 1.00 27.69 87 LYS A CA 1
ATOM 660 C C . LYS A 1 87 ? -40.439 17.451 -42.447 1.00 27.69 87 LYS A C 1
ATOM 662 O O . LYS A 1 87 ? -41.092 17.187 -43.455 1.00 27.69 87 LYS A O 1
ATOM 667 N N . LEU A 1 88 ? -39.547 18.435 -42.395 1.00 24.81 88 LEU A N 1
ATOM 668 C CA . LEU A 1 88 ? -39.027 19.069 -43.604 1.00 24.81 88 LEU A CA 1
ATOM 669 C C . LEU A 1 88 ? -38.288 17.998 -44.419 1.00 24.81 88 LEU A C 1
ATOM 671 O O . LEU A 1 88 ? -37.347 17.370 -43.931 1.00 24.81 88 LEU A O 1
ATOM 675 N N . ARG A 1 89 ? -38.761 17.755 -45.641 1.00 26.28 89 ARG A N 1
ATOM 676 C CA . ARG A 1 89 ? -38.117 16.914 -46.649 1.00 26.28 89 ARG A CA 1
ATOM 677 C C . ARG A 1 89 ? -37.931 17.797 -47.883 1.00 26.28 89 ARG A C 1
ATOM 679 O O . ARG A 1 89 ? -38.930 18.255 -48.418 1.00 26.28 89 ARG A O 1
ATOM 686 N N . ASP A 1 90 ? -36.667 17.986 -48.257 1.00 27.64 90 ASP A N 1
ATOM 687 C CA . ASP A 1 90 ? -36.129 18.643 -49.463 1.00 27.64 90 ASP A CA 1
ATOM 688 C C . ASP A 1 90 ? -36.431 20.146 -49.699 1.00 27.64 90 ASP A C 1
ATOM 690 O O . ASP A 1 90 ? -37.584 20.560 -49.605 1.00 27.64 90 ASP A O 1
ATOM 694 N N . PRO A 1 91 ? -35.425 20.979 -50.049 1.00 28.03 91 PRO A N 1
ATOM 695 C CA . PRO A 1 91 ? -35.601 22.404 -50.329 1.00 28.03 91 PRO A CA 1
ATOM 696 C C . PRO A 1 91 ? -35.820 22.747 -51.818 1.00 28.03 91 PRO A C 1
ATOM 698 O O . PRO A 1 91 ? -35.526 23.870 -52.207 1.00 28.03 91 PRO A O 1
ATOM 701 N N . ASP A 1 92 ? -36.368 21.844 -52.636 1.00 31.38 92 ASP A N 1
ATOM 702 C CA . ASP A 1 92 ? -36.673 22.125 -54.049 1.00 31.38 92 ASP A CA 1
ATOM 703 C C . ASP A 1 92 ? -38.122 21.753 -54.401 1.00 31.38 92 ASP A C 1
ATOM 705 O O . ASP A 1 92 ? -38.400 20.663 -54.903 1.00 31.38 92 ASP A O 1
ATOM 709 N N . THR A 1 93 ? -39.084 22.651 -54.152 1.00 29.50 93 THR A N 1
ATOM 710 C CA . THR A 1 93 ? -40.280 22.769 -55.012 1.00 29.50 93 THR A CA 1
ATOM 711 C C . THR A 1 93 ? -41.020 24.094 -54.806 1.00 29.50 93 THR A C 1
ATOM 713 O O . THR A 1 93 ? -41.361 24.481 -53.690 1.00 29.50 93 THR A O 1
ATOM 716 N N . ASP A 1 94 ? -41.263 24.766 -55.929 1.00 27.47 94 ASP A N 1
ATOM 717 C CA . ASP A 1 94 ? -41.865 26.088 -56.084 1.00 27.47 94 ASP A CA 1
ATOM 718 C C . ASP A 1 94 ? -43.247 26.276 -55.435 1.00 27.47 94 ASP A C 1
ATOM 720 O O . ASP A 1 94 ? -44.171 25.470 -55.574 1.00 27.47 94 ASP A O 1
ATOM 724 N N . LEU A 1 95 ? -43.399 27.446 -54.810 1.00 28.28 95 LEU A N 1
ATOM 725 C CA . LEU A 1 95 ? -44.650 28.056 -54.373 1.00 28.28 95 LEU A CA 1
ATOM 726 C C . LEU A 1 95 ? -45.387 28.681 -55.568 1.00 28.28 95 LEU A C 1
ATOM 728 O O . LEU A 1 95 ? -45.196 29.859 -55.838 1.00 28.28 95 LEU A O 1
ATOM 732 N N . GLU A 1 96 ? -46.306 27.969 -56.222 1.00 26.81 96 GLU A N 1
ATOM 733 C CA . GLU A 1 96 ? -47.390 28.625 -56.970 1.00 26.81 96 GLU A CA 1
ATOM 734 C C . GLU A 1 96 ? -48.662 27.762 -57.051 1.00 26.81 96 GLU A C 1
ATOM 736 O O . GLU A 1 96 ? -48.630 26.623 -57.509 1.00 26.81 96 GLU A O 1
ATOM 741 N N . LYS A 1 97 ? -49.802 28.401 -56.727 1.00 26.34 97 LYS A N 1
ATOM 742 C CA . LYS A 1 97 ? -51.220 28.007 -56.933 1.00 26.34 97 LYS A CA 1
ATOM 743 C C . LYS A 1 97 ? -51.931 27.297 -55.770 1.00 26.34 97 LYS A C 1
ATOM 745 O O . LYS A 1 97 ? -51.911 26.080 -55.671 1.00 26.34 97 LYS A O 1
ATOM 750 N N . ALA A 1 98 ? -52.751 28.058 -55.036 1.00 25.75 98 ALA A N 1
ATOM 751 C CA . ALA A 1 98 ? -54.176 27.735 -54.849 1.00 25.75 98 ALA A CA 1
ATOM 752 C C . ALA A 1 98 ? -54.952 28.921 -54.236 1.00 25.75 98 ALA A C 1
ATOM 754 O O . ALA A 1 98 ? -54.646 29.395 -53.145 1.00 25.75 98 ALA A O 1
ATOM 755 N N . ARG A 1 99 ? -55.967 29.396 -54.971 1.00 24.36 99 ARG A N 1
ATOM 756 C CA . ARG A 1 99 ? -56.982 30.391 -54.586 1.00 24.36 99 ARG A CA 1
ATOM 757 C C . ARG A 1 99 ? -58.267 29.662 -54.141 1.00 24.36 99 ARG A C 1
ATOM 759 O O . ARG A 1 99 ? -58.722 28.811 -54.890 1.00 24.36 99 ARG A O 1
ATOM 766 N N . GLY A 1 100 ? -58.899 30.111 -53.049 1.00 25.66 100 GLY A N 1
ATOM 767 C CA . GLY A 1 100 ? -60.362 30.066 -52.799 1.00 25.66 100 GLY A CA 1
ATOM 768 C C . GLY A 1 100 ? -61.035 28.741 -52.338 1.00 25.66 100 GLY A C 1
ATOM 769 O O . GLY A 1 100 ? -60.496 27.679 -52.615 1.00 25.66 100 GLY A O 1
ATOM 770 N N . PRO A 1 101 ? -62.199 28.795 -51.632 1.00 26.61 101 PRO A N 1
ATOM 771 C CA . PRO A 1 101 ? -62.760 27.724 -50.764 1.00 26.61 101 PRO A CA 1
ATOM 772 C C . PRO A 1 101 ? -64.056 27.066 -51.336 1.00 26.61 101 PRO A C 1
ATOM 774 O O . PRO A 1 101 ? -64.469 27.497 -52.415 1.00 26.61 101 PRO A O 1
ATOM 777 N N . PRO A 1 102 ? -64.806 26.164 -50.637 1.00 40.00 102 PRO A N 1
ATOM 778 C CA . PRO A 1 102 ? -64.556 25.367 -49.417 1.00 40.00 102 PRO A CA 1
ATOM 779 C C . PRO A 1 102 ? -64.806 23.834 -49.588 1.00 40.00 102 PRO A C 1
ATOM 781 O O . PRO A 1 102 ? -65.179 23.364 -50.657 1.00 40.00 102 PRO A O 1
ATOM 784 N N . ASP A 1 103 ? -64.652 23.112 -48.470 1.00 25.14 103 ASP A N 1
ATOM 785 C CA . ASP A 1 103 ? -65.077 21.734 -48.151 1.00 25.14 103 ASP A CA 1
ATOM 786 C C . ASP A 1 103 ? -64.253 20.578 -48.730 1.00 25.14 103 ASP A C 1
ATOM 788 O O . ASP A 1 103 ? -64.324 20.298 -49.913 1.00 25.14 103 ASP A O 1
ATOM 792 N N . PHE A 1 104 ? -63.516 19.863 -47.866 1.00 24.86 104 PHE A N 1
ATOM 793 C CA . PHE A 1 104 ? -63.565 18.394 -47.763 1.00 24.86 104 PHE A CA 1
ATOM 794 C C . PHE A 1 104 ? -62.823 17.899 -46.505 1.00 24.86 104 PHE A C 1
ATOM 796 O O . PHE A 1 104 ? -61.679 18.264 -46.233 1.00 24.86 104 PHE A O 1
ATOM 803 N N . GLU A 1 105 ? -63.508 17.052 -45.736 1.00 27.08 105 GLU A N 1
ATOM 804 C CA . GLU A 1 105 ? -62.992 16.277 -44.607 1.00 27.08 105 GLU A CA 1
ATOM 805 C C . GLU A 1 105 ? -62.041 15.165 -45.072 1.00 27.08 105 GLU A C 1
ATOM 807 O O . GLU A 1 105 ? -62.336 14.465 -46.039 1.00 27.08 105 GLU A O 1
ATOM 812 N N . CYS A 1 106 ? -60.984 14.884 -44.299 1.00 22.75 106 CYS A N 1
ATOM 813 C CA . CYS A 1 106 ? -60.564 13.498 -44.077 1.00 22.75 106 CYS A CA 1
ATOM 814 C C . CYS A 1 106 ? -59.730 13.350 -42.790 1.00 22.75 106 CYS A C 1
ATOM 816 O O . CYS A 1 106 ? -58.751 14.065 -42.585 1.00 22.75 106 CYS A O 1
ATOM 818 N N . SER A 1 107 ? -60.080 12.348 -41.973 1.00 27.00 107 SER A N 1
ATOM 819 C CA . SER A 1 107 ? -59.308 11.759 -40.855 1.00 27.00 107 SER A CA 1
ATOM 820 C C . SER A 1 107 ? -59.372 12.387 -39.440 1.00 27.00 107 SER A C 1
ATOM 822 O O . SER A 1 107 ? -58.367 12.493 -38.742 1.00 27.00 107 SER A O 1
ATOM 824 N N . GLY A 1 108 ? -60.584 12.672 -38.938 1.00 28.88 108 GLY A N 1
ATOM 825 C CA . GLY A 1 108 ? -60.896 12.499 -37.501 1.00 28.88 108 GLY A CA 1
ATOM 826 C C . GLY A 1 108 ? -60.557 13.639 -36.528 1.00 28.88 108 GLY A C 1
ATOM 827 O O . GLY A 1 108 ? -60.348 13.378 -35.343 1.00 28.88 108 GLY A O 1
ATOM 828 N N . ARG A 1 109 ? -60.521 14.898 -36.973 1.00 24.98 109 ARG A N 1
ATOM 829 C CA . ARG A 1 109 ? -60.120 16.050 -36.141 1.00 24.98 109 ARG A CA 1
ATOM 830 C C . ARG A 1 109 ? -61.303 16.977 -35.850 1.00 24.98 109 ARG A C 1
ATOM 832 O O . ARG A 1 109 ? -62.013 17.381 -36.762 1.00 24.98 109 ARG A O 1
ATOM 839 N N . ARG A 1 110 ? -61.511 17.331 -34.575 1.00 23.52 110 ARG A N 1
ATOM 840 C CA . ARG A 1 110 ? -62.481 18.363 -34.166 1.00 23.52 110 ARG A CA 1
ATOM 841 C C . ARG A 1 110 ? -61.804 19.728 -34.164 1.00 23.52 110 ARG A C 1
ATOM 843 O O . ARG A 1 110 ? -60.846 19.929 -33.422 1.00 23.52 110 ARG A O 1
ATOM 850 N N . TYR A 1 111 ? -62.347 20.658 -34.935 1.00 27.94 111 TYR A N 1
ATOM 851 C CA . TYR A 1 111 ? -62.015 22.076 -34.856 1.00 27.94 111 TYR A CA 1
ATOM 852 C C . TYR A 1 111 ? -63.006 22.747 -33.900 1.00 27.94 111 TYR A C 1
ATOM 854 O O . TYR A 1 111 ? -64.211 22.538 -34.023 1.00 27.94 111 TYR A O 1
ATOM 862 N N . TYR A 1 112 ? -62.514 23.527 -32.938 1.00 26.56 112 TYR A N 1
ATOM 863 C CA . TYR A 1 112 ? -63.368 24.325 -32.058 1.00 26.56 112 TYR A CA 1
ATOM 864 C C . TYR A 1 112 ? -63.208 25.803 -32.420 1.00 26.56 112 TYR A C 1
ATOM 866 O O . TYR A 1 112 ? -62.133 26.372 -32.252 1.00 26.56 112 TYR A O 1
ATOM 874 N N . GLU A 1 113 ? -64.280 26.421 -32.915 1.00 25.56 113 GLU A N 1
ATOM 875 C CA . GLU A 1 113 ? -64.392 27.877 -33.027 1.00 25.56 113 GLU A CA 1
ATOM 876 C C . GLU A 1 113 ? -64.748 28.427 -31.638 1.00 25.56 113 GLU A C 1
ATOM 878 O O . GLU A 1 113 ? -65.805 28.110 -31.093 1.00 25.56 113 GLU A O 1
ATOM 883 N N . VAL A 1 114 ? -63.875 29.240 -31.038 1.00 25.19 114 VAL A N 1
ATOM 884 C CA . VAL A 1 114 ? -64.206 29.976 -29.810 1.00 25.19 114 VAL A CA 1
ATOM 885 C C . VAL A 1 114 ? -64.540 31.412 -30.200 1.00 25.19 114 VAL A C 1
ATOM 887 O O . VAL A 1 114 ? -63.654 32.190 -30.541 1.00 25.19 114 VAL A O 1
ATOM 890 N N . ARG A 1 115 ? -65.829 31.770 -30.151 1.00 23.25 115 ARG A N 1
ATOM 891 C CA . ARG A 1 115 ? -66.290 33.167 -30.175 1.00 23.25 115 ARG A CA 1
ATOM 892 C C . ARG A 1 115 ? -66.633 33.605 -28.759 1.00 23.25 115 ARG A C 1
ATOM 894 O O . ARG A 1 115 ? -67.507 33.014 -28.133 1.00 23.25 115 ARG A O 1
ATOM 901 N N . GLY A 1 116 ? -65.993 34.664 -28.279 1.00 25.33 116 GLY A N 1
ATOM 902 C CA . GLY A 1 116 ? -66.367 35.309 -27.025 1.00 25.33 116 GLY A CA 1
ATOM 903 C C . GLY A 1 116 ? -65.558 36.574 -26.773 1.00 25.33 116 GLY A C 1
ATOM 904 O O . GLY A 1 116 ? -64.356 36.493 -26.551 1.00 25.33 116 GLY A O 1
ATOM 905 N N . ASN A 1 117 ? -66.234 37.724 -26.801 1.00 31.48 117 ASN A N 1
ATOM 906 C CA . ASN A 1 117 ? -65.732 38.988 -26.269 1.00 31.48 117 ASN A CA 1
ATOM 907 C C . ASN A 1 117 ? -65.719 38.902 -24.739 1.00 31.48 117 ASN A C 1
ATOM 909 O O . ASN A 1 117 ? -66.784 38.781 -24.134 1.00 31.48 117 ASN A O 1
ATOM 913 N N . ALA A 1 118 ? -64.545 38.990 -24.122 1.00 26.02 118 ALA A N 1
ATOM 914 C CA . ALA A 1 118 ? -64.413 39.359 -22.719 1.00 26.02 118 ALA A CA 1
ATOM 915 C C . ALA A 1 118 ? -63.017 39.949 -22.496 1.00 26.02 118 ALA A C 1
ATOM 917 O O . ALA A 1 118 ? -62.016 39.253 -22.664 1.00 26.02 118 ALA A O 1
ATOM 918 N N . ASP A 1 119 ? -62.978 41.231 -22.146 1.00 25.25 119 ASP A N 1
ATOM 919 C CA . ASP A 1 119 ? -61.789 41.941 -21.686 1.00 25.25 119 ASP A CA 1
ATOM 920 C C . ASP A 1 119 ? -61.151 41.200 -20.499 1.00 25.25 119 ASP A C 1
ATOM 922 O O . ASP A 1 119 ? -61.830 40.854 -19.529 1.00 25.25 119 ASP A O 1
ATOM 926 N N . VAL A 1 120 ? -59.842 40.943 -20.571 1.00 25.25 120 VAL A N 1
ATOM 927 C CA . VAL A 1 120 ? -59.066 40.363 -19.467 1.00 25.25 120 VAL A CA 1
ATOM 928 C C . VAL A 1 120 ? -57.938 41.323 -19.109 1.00 25.25 120 VAL A C 1
ATOM 930 O O . VAL A 1 120 ? -56.880 41.321 -19.734 1.00 25.25 120 VAL A O 1
ATOM 933 N N . ASP A 1 121 ? -58.173 42.125 -18.071 1.00 23.05 121 ASP A N 1
ATOM 934 C CA . ASP A 1 121 ? -57.141 42.886 -17.369 1.00 23.05 121 ASP A CA 1
ATOM 935 C C . ASP A 1 121 ? -56.191 41.924 -16.635 1.00 23.05 121 ASP A C 1
ATOM 937 O O . ASP A 1 121 ? -56.588 41.177 -15.734 1.00 23.05 121 ASP A O 1
ATOM 941 N N . PHE A 1 122 ? -54.908 41.944 -17.001 1.00 26.28 122 PHE A N 1
ATOM 942 C CA . PHE A 1 122 ? -53.851 41.242 -16.275 1.00 26.28 122 PHE A CA 1
ATOM 943 C C . PHE A 1 122 ? -53.371 42.097 -15.092 1.00 26.28 122 PHE A C 1
ATOM 945 O O . PHE A 1 122 ? -52.513 42.964 -15.237 1.00 26.28 122 PHE A O 1
ATOM 952 N N . MET A 1 123 ? -53.892 41.821 -13.894 1.00 23.12 123 MET A N 1
ATOM 953 C CA . MET A 1 123 ? -53.290 42.286 -12.638 1.00 23.12 123 MET A CA 1
ATOM 954 C C . MET A 1 123 ? -51.995 41.504 -12.359 1.00 23.12 123 MET A C 1
ATOM 956 O O . MET A 1 123 ? -52.005 40.281 -12.205 1.00 23.12 123 MET A O 1
ATOM 960 N N . LEU A 1 124 ? -50.882 42.239 -12.333 1.00 30.00 124 LEU A N 1
ATOM 961 C CA . LEU A 1 124 ? -49.512 41.782 -12.091 1.00 30.00 124 LEU A CA 1
ATOM 962 C C . LEU A 1 124 ? -49.323 41.229 -10.670 1.00 30.00 124 LEU A C 1
ATOM 964 O O . LEU A 1 124 ? -49.651 41.888 -9.687 1.00 30.00 124 LEU A O 1
ATOM 968 N N . GLY A 1 125 ? -48.695 40.057 -10.572 1.00 28.64 125 GLY A N 1
ATOM 969 C CA . GLY A 1 125 ? -48.139 39.532 -9.327 1.00 28.64 125 GLY A CA 1
ATOM 970 C C . GLY A 1 125 ? -47.764 38.058 -9.462 1.00 28.64 125 GLY A C 1
ATOM 971 O O . GLY A 1 125 ? -48.653 37.213 -9.539 1.00 28.64 125 GLY A O 1
ATOM 972 N N . SER A 1 126 ? -46.462 37.760 -9.410 1.00 27.48 126 SER A N 1
ATOM 973 C CA . SER A 1 126 ? -45.775 36.451 -9.541 1.00 27.48 126 SER A CA 1
ATOM 974 C C . SER A 1 126 ? -45.437 36.017 -10.975 1.00 27.48 126 SER A C 1
ATOM 976 O O . SER A 1 126 ? -46.317 35.846 -11.820 1.00 27.48 126 SER A O 1
ATOM 978 N N . SER A 1 127 ? -44.144 35.797 -11.240 1.00 33.72 127 SER A N 1
ATOM 979 C CA . SER A 1 127 ? -43.671 35.207 -12.501 1.00 33.72 127 SER A CA 1
ATOM 980 C C . SER A 1 127 ? -43.902 33.682 -12.514 1.00 33.72 127 SER A C 1
ATOM 982 O O . SER A 1 127 ? -43.879 33.056 -11.451 1.00 33.72 127 SER A O 1
ATOM 984 N N . PRO A 1 128 ? -44.077 33.036 -13.684 1.00 33.47 128 PRO A N 1
ATOM 985 C CA . PRO A 1 128 ? -44.262 31.579 -13.781 1.00 33.47 128 PRO A CA 1
ATOM 986 C C . PRO A 1 128 ? -43.131 30.751 -13.138 1.00 33.47 128 PRO A C 1
ATOM 988 O O . PRO A 1 128 ? -43.356 29.623 -12.705 1.00 33.47 128 PRO A O 1
ATOM 991 N N . LEU A 1 129 ? -41.928 31.326 -13.030 1.00 32.38 129 LEU A N 1
ATOM 992 C CA . LEU A 1 129 ? -40.750 30.708 -12.417 1.00 32.38 129 LEU A CA 1
ATOM 993 C C . LEU A 1 129 ? -40.826 30.639 -10.883 1.00 32.38 129 LEU A C 1
ATOM 995 O O . LEU A 1 129 ? -40.351 29.668 -10.296 1.00 32.38 129 LEU A O 1
ATOM 999 N N . GLU A 1 130 ? -41.467 31.605 -10.220 1.00 32.56 130 GLU A N 1
ATOM 1000 C CA . GLU A 1 130 ? -41.636 31.574 -8.757 1.00 32.56 130 GLU A CA 1
ATOM 1001 C C . GLU A 1 130 ? -42.618 30.481 -8.314 1.00 32.56 130 GLU A C 1
ATOM 1003 O O . GLU A 1 130 ? -42.427 29.858 -7.267 1.00 32.56 130 GLU A O 1
ATOM 1008 N N . LEU A 1 131 ? -43.622 30.172 -9.142 1.00 32.91 131 LEU A N 1
ATOM 1009 C CA . LEU A 1 131 ? -44.557 29.077 -8.874 1.00 32.91 131 LEU A CA 1
ATOM 1010 C C . LEU A 1 131 ? -43.859 27.704 -8.941 1.00 32.91 131 LEU A C 1
ATOM 1012 O O . LEU A 1 131 ? -44.159 26.815 -8.146 1.00 32.91 131 LEU A O 1
ATOM 1016 N N . LEU A 1 132 ? -42.896 27.546 -9.855 1.00 32.06 132 LEU A N 1
ATOM 1017 C CA . LEU A 1 132 ? -42.106 26.320 -10.022 1.00 32.06 132 LEU A CA 1
ATOM 1018 C C . LEU A 1 132 ? -41.103 26.105 -8.879 1.00 32.06 132 LEU A C 1
ATOM 1020 O O . LEU A 1 132 ? -40.925 24.974 -8.428 1.00 32.06 132 LEU A O 1
ATOM 1024 N N . PHE A 1 133 ? -40.496 27.175 -8.356 1.00 31.36 133 PHE A N 1
ATOM 1025 C CA . PHE A 1 133 ? -39.615 27.082 -7.186 1.00 31.36 133 PHE A CA 1
ATOM 1026 C C . PHE A 1 133 ? -40.379 26.786 -5.889 1.00 31.36 133 PHE A C 1
ATOM 1028 O O . PHE A 1 133 ? -39.903 25.996 -5.073 1.00 31.36 133 PHE A O 1
ATOM 1035 N N . SER A 1 134 ? -41.587 27.335 -5.724 1.00 31.33 134 SER A N 1
ATOM 1036 C CA . SER A 1 134 ? -42.459 27.018 -4.584 1.00 31.33 134 SER A CA 1
ATOM 1037 C C . SER A 1 134 ? -42.889 25.546 -4.549 1.00 31.33 134 SER A C 1
ATOM 1039 O O . SER A 1 134 ? -43.072 25.009 -3.463 1.00 31.33 134 SER A O 1
ATOM 1041 N N . LEU A 1 135 ? -43.045 24.888 -5.703 1.00 33.09 135 LEU A N 1
ATOM 1042 C CA . LEU A 1 135 ? -43.475 23.485 -5.789 1.00 33.09 135 LEU A CA 1
ATOM 1043 C C . LEU A 1 135 ? -42.334 22.479 -5.564 1.00 33.09 135 LEU A C 1
ATOM 1045 O O . LEU A 1 135 ? -42.592 21.318 -5.261 1.00 33.09 135 LEU A O 1
ATOM 1049 N N . ARG A 1 136 ? -41.067 22.901 -5.679 1.00 35.16 136 ARG A N 1
ATOM 1050 C CA . ARG A 1 136 ? -39.902 22.016 -5.493 1.00 35.16 136 ARG A CA 1
ATOM 1051 C C . ARG A 1 136 ? -39.612 21.696 -4.023 1.00 35.16 136 ARG A C 1
ATOM 1053 O O . ARG A 1 136 ? -39.084 20.627 -3.739 1.00 35.16 136 ARG A O 1
ATOM 1060 N N . ASN A 1 137 ? -39.970 22.592 -3.105 1.00 30.47 137 ASN A N 1
ATOM 1061 C CA . ASN A 1 137 ? -39.688 22.431 -1.675 1.00 30.47 137 ASN A CA 1
ATOM 1062 C C . ASN A 1 137 ? -40.738 21.598 -0.911 1.00 30.47 137 ASN A C 1
ATOM 1064 O O . ASN A 1 137 ? -40.562 21.383 0.281 1.00 30.47 137 ASN A O 1
ATOM 1068 N N . ASP A 1 138 ? -41.787 21.106 -1.580 1.00 33.22 138 ASP A N 1
ATOM 1069 C CA . ASP A 1 138 ? -42.920 20.395 -0.956 1.00 33.22 138 ASP A CA 1
ATOM 1070 C C . ASP A 1 138 ? -43.287 19.080 -1.684 1.00 33.22 138 ASP A C 1
ATOM 1072 O O . ASP A 1 138 ? -44.434 18.630 -1.688 1.00 33.22 138 ASP A O 1
ATOM 1076 N N . TRP A 1 139 ? -42.306 18.433 -2.323 1.00 36.06 139 TRP A N 1
ATOM 1077 C CA . TRP A 1 139 ? -42.538 17.212 -3.113 1.00 36.06 139 TRP A CA 1
ATOM 1078 C C . TRP A 1 139 ? -43.015 15.999 -2.290 1.00 36.06 139 TRP A C 1
ATOM 1080 O O . TRP A 1 139 ? -43.649 15.108 -2.848 1.00 36.06 139 TRP A O 1
ATOM 1090 N N . ASP A 1 140 ? -42.802 15.992 -0.970 1.00 33.50 140 ASP A N 1
ATOM 1091 C CA . ASP A 1 140 ? -43.253 14.907 -0.085 1.00 33.50 140 ASP A CA 1
ATOM 1092 C C . ASP A 1 140 ? -44.656 15.138 0.525 1.00 33.50 140 ASP A C 1
ATOM 1094 O O . ASP A 1 140 ? -45.203 14.236 1.162 1.00 33.50 140 ASP A O 1
ATOM 1098 N N . SER A 1 141 ? -45.278 16.314 0.336 1.00 33.94 141 SER A N 1
ATOM 1099 C CA . SER A 1 141 ? -46.546 16.681 1.004 1.00 33.94 141 SER A CA 1
ATOM 1100 C C . SER A 1 141 ? -47.754 16.866 0.064 1.00 33.94 141 SER A C 1
ATOM 1102 O O . SER A 1 141 ? -48.897 16.991 0.522 1.00 33.94 141 SER A O 1
ATOM 1104 N N . LEU A 1 142 ? -47.561 16.802 -1.256 1.00 33.28 142 LEU A N 1
ATOM 1105 C CA . LEU A 1 142 ? -48.614 17.000 -2.260 1.00 33.28 142 LEU A CA 1
ATOM 1106 C C . LEU A 1 142 ? -49.332 15.692 -2.632 1.00 33.28 142 LEU A C 1
ATOM 1108 O O . LEU A 1 142 ? -49.098 15.097 -3.678 1.00 33.28 142 LEU A O 1
ATOM 1112 N N . THR A 1 143 ? -50.296 15.265 -1.812 1.00 33.34 143 THR A N 1
ATOM 1113 C CA . THR A 1 143 ? -51.356 14.364 -2.302 1.00 33.34 143 THR A CA 1
ATOM 1114 C C . THR A 1 143 ? -52.488 15.188 -2.919 1.00 33.34 143 THR A C 1
ATOM 1116 O O . THR A 1 143 ? -52.870 16.235 -2.393 1.00 33.34 143 THR A O 1
ATOM 1119 N N . ALA A 1 144 ? -53.055 14.707 -4.032 1.00 33.62 144 ALA A N 1
ATOM 1120 C CA . ALA A 1 144 ? -54.038 15.374 -4.905 1.00 33.62 144 ALA A CA 1
ATOM 1121 C C . ALA A 1 144 ? -55.345 15.891 -4.242 1.00 33.62 144 ALA A C 1
ATOM 1123 O O . ALA A 1 144 ? -56.253 16.358 -4.929 1.00 33.62 144 ALA A O 1
ATOM 1124 N N . LYS A 1 145 ? -55.476 15.836 -2.912 1.00 32.59 145 LYS A N 1
ATOM 1125 C CA . LYS A 1 145 ? -56.657 16.277 -2.159 1.00 32.59 145 LYS A CA 1
ATOM 1126 C C . LYS A 1 145 ? -56.674 17.763 -1.771 1.00 32.59 145 LYS A C 1
ATOM 1128 O O . LYS A 1 145 ? -57.749 18.253 -1.444 1.00 32.59 145 LYS A O 1
ATOM 1133 N N . ASN A 1 146 ? -55.565 18.503 -1.864 1.00 36.62 146 ASN A N 1
ATOM 1134 C CA . ASN A 1 146 ? -55.495 19.884 -1.340 1.00 36.62 146 ASN A CA 1
ATOM 1135 C C . ASN A 1 146 ? -55.611 21.025 -2.374 1.00 36.62 146 ASN A C 1
ATOM 1137 O O . ASN A 1 146 ? -55.527 22.193 -2.005 1.00 36.62 146 ASN A O 1
ATOM 1141 N N . LEU A 1 147 ? -55.876 20.733 -3.651 1.00 35.75 147 LEU A N 1
ATOM 1142 C CA . LEU A 1 147 ? -56.051 21.761 -4.697 1.00 35.75 147 LEU A CA 1
ATOM 1143 C C . LEU A 1 147 ? -57.502 22.258 -4.876 1.00 35.75 147 LEU A C 1
ATOM 1145 O O . LEU A 1 147 ? -57.751 23.140 -5.695 1.00 35.75 147 LEU A O 1
ATOM 1149 N N . PHE A 1 148 ? -58.466 21.739 -4.108 1.00 38.53 148 PHE A N 1
ATOM 1150 C CA . PHE A 1 148 ? -59.900 21.928 -4.380 1.00 38.53 148 PHE A CA 1
ATOM 1151 C C . PHE A 1 148 ? -60.611 23.071 -3.630 1.00 38.53 148 PHE A C 1
ATOM 1153 O O . PHE A 1 148 ? -61.828 23.185 -3.753 1.00 38.53 148 PHE A O 1
ATOM 1160 N N . THR A 1 149 ? -59.922 23.940 -2.879 1.00 37.75 149 THR A N 1
ATOM 1161 C CA . THR A 1 149 ? -60.620 24.894 -1.979 1.00 37.75 149 THR A CA 1
ATOM 1162 C C . THR A 1 149 ? -60.183 26.362 -2.036 1.00 37.75 149 THR A C 1
ATOM 1164 O O . THR A 1 149 ? -60.570 27.134 -1.162 1.00 37.75 149 THR A O 1
ATOM 1167 N N . ARG A 1 150 ? -59.463 26.824 -3.072 1.00 35.62 150 ARG A N 1
ATOM 1168 C CA . ARG A 1 150 ? -59.198 28.271 -3.244 1.00 35.62 150 ARG A CA 1
ATOM 1169 C C . ARG A 1 150 ? -60.224 28.945 -4.175 1.00 35.62 150 ARG A C 1
ATOM 1171 O O . ARG A 1 150 ? -60.280 28.589 -5.353 1.00 35.62 150 ARG A O 1
ATOM 1178 N N . PRO A 1 151 ? -61.014 29.930 -3.703 1.00 31.55 151 PRO A N 1
ATOM 1179 C CA . PRO A 1 151 ? -61.930 30.677 -4.560 1.00 31.55 151 PRO A CA 1
ATOM 1180 C C . PRO A 1 151 ? -61.139 31.671 -5.425 1.00 31.55 151 PRO A C 1
ATOM 1182 O O . PRO A 1 151 ? -60.371 32.473 -4.902 1.00 31.55 151 PRO A O 1
ATOM 1185 N N . GLY A 1 152 ? -61.308 31.605 -6.751 1.00 40.94 152 GLY A N 1
ATOM 1186 C CA . GLY A 1 152 ? -60.706 32.560 -7.698 1.00 40.94 152 GLY A CA 1
ATOM 1187 C C . GLY A 1 152 ? -60.033 31.961 -8.939 1.00 40.94 152 GLY A C 1
ATOM 1188 O O . GLY A 1 152 ? -59.587 32.709 -9.803 1.00 40.94 152 GLY A O 1
ATOM 1189 N N . ILE A 1 153 ? -59.967 30.633 -9.080 1.00 35.62 153 ILE A N 1
ATOM 1190 C CA . ILE A 1 153 ? -59.395 29.998 -10.277 1.00 35.62 153 ILE A CA 1
ATOM 1191 C C . ILE A 1 153 ? -60.529 29.643 -11.245 1.00 35.62 153 ILE A C 1
ATOM 1193 O O . ILE A 1 153 ? -61.363 28.785 -10.957 1.00 35.62 153 ILE A O 1
ATOM 1197 N N . SER A 1 154 ? -60.586 30.311 -12.400 1.00 40.78 154 SER A N 1
ATOM 1198 C CA . SER A 1 154 ? -61.552 29.979 -13.451 1.00 40.78 154 SER A CA 1
ATOM 1199 C C . SER A 1 154 ? -61.299 28.562 -13.991 1.00 40.78 154 SER A C 1
ATOM 1201 O O . SER A 1 154 ? -60.152 28.123 -14.114 1.00 40.78 154 SER A O 1
ATOM 1203 N N . LYS A 1 155 ? -62.372 27.831 -14.338 1.00 35.75 155 LYS A N 1
ATOM 1204 C CA . LYS A 1 155 ? -62.323 26.428 -14.813 1.00 35.75 155 LYS A CA 1
ATOM 1205 C C . LYS A 1 155 ? -61.310 26.178 -15.949 1.00 35.75 155 LYS A C 1
ATOM 1207 O O . LYS A 1 155 ? -60.783 25.073 -16.043 1.00 35.75 155 LYS A O 1
ATOM 1212 N N . GLY A 1 156 ? -61.010 27.188 -16.772 1.00 34.66 156 GLY A N 1
ATOM 1213 C CA . GLY A 1 156 ? -60.027 27.099 -17.859 1.00 34.66 156 GLY A CA 1
ATOM 1214 C C . GLY A 1 156 ? -58.568 27.030 -17.390 1.00 34.66 156 GLY A C 1
ATOM 1215 O O . GLY A 1 156 ? -57.784 26.275 -17.960 1.00 34.66 156 GLY A O 1
ATOM 1216 N N . ARG A 1 157 ? -58.202 27.734 -16.305 1.00 32.56 157 ARG A N 1
ATOM 1217 C CA . ARG A 1 157 ? -56.850 27.648 -15.718 1.00 32.56 157 ARG A CA 1
ATOM 1218 C C . ARG A 1 157 ? -56.585 26.272 -15.117 1.00 32.56 157 ARG A C 1
ATOM 1220 O O . ARG A 1 157 ? -55.478 25.766 -15.273 1.00 32.56 157 ARG A O 1
ATOM 1227 N N . LEU A 1 158 ? -57.606 25.663 -14.505 1.00 30.92 158 LEU A N 1
ATOM 1228 C CA . LEU A 1 158 ? -57.521 24.332 -13.899 1.00 30.92 158 LEU A CA 1
ATOM 1229 C C . LEU A 1 158 ? -57.206 23.256 -14.951 1.00 30.92 158 LEU A C 1
ATOM 1231 O O . LEU A 1 158 ? -56.309 22.452 -14.752 1.00 30.92 158 LEU A O 1
ATOM 1235 N N . GLN A 1 159 ? -57.875 23.278 -16.109 1.00 35.22 159 GLN A N 1
ATOM 1236 C CA . GLN A 1 159 ? -57.647 22.279 -17.163 1.00 35.22 159 GLN A CA 1
ATOM 1237 C C . GLN A 1 159 ? -56.257 22.375 -17.808 1.00 35.22 159 GLN A C 1
ATOM 1239 O O . GLN A 1 159 ? -55.681 21.343 -18.152 1.00 35.22 159 GLN A O 1
ATOM 1244 N N . ALA A 1 160 ? -55.700 23.583 -17.939 1.00 36.00 160 ALA A N 1
ATOM 1245 C CA . ALA A 1 160 ? -54.337 23.772 -18.432 1.00 36.00 160 ALA A CA 1
ATOM 1246 C C . ALA A 1 160 ? -53.290 23.266 -17.424 1.00 36.00 160 ALA A C 1
ATOM 1248 O O . ALA A 1 160 ? -52.364 22.559 -17.812 1.00 36.00 160 ALA A O 1
ATOM 1249 N N . THR A 1 161 ? -53.474 23.533 -16.122 1.00 38.72 161 THR A N 1
ATOM 1250 C CA . THR A 1 161 ? -52.562 23.015 -15.082 1.00 38.72 161 THR A CA 1
ATOM 1251 C C . THR A 1 161 ? -52.654 21.499 -14.949 1.00 38.72 161 THR A C 1
ATOM 1253 O O . THR A 1 161 ? -51.623 20.848 -14.843 1.00 38.72 161 THR A O 1
ATOM 1256 N N . THR A 1 162 ? -53.854 20.912 -15.025 1.00 37.34 162 THR A N 1
ATOM 1257 C CA . THR A 1 162 ? -54.025 19.450 -14.980 1.00 37.34 162 THR A CA 1
ATOM 1258 C C . THR A 1 162 ? -53.424 18.760 -16.206 1.00 37.34 162 THR A C 1
ATOM 1260 O O . THR A 1 162 ? -52.868 17.677 -16.069 1.00 37.34 162 THR A O 1
ATOM 1263 N N . ARG A 1 163 ? -53.477 19.372 -17.398 1.00 38.78 163 ARG A N 1
ATOM 1264 C CA . ARG A 1 163 ? -52.823 18.819 -18.598 1.00 38.78 163 ARG A CA 1
ATOM 1265 C C . ARG A 1 163 ? -51.304 18.922 -18.547 1.00 38.78 163 ARG A C 1
ATOM 1267 O O . ARG A 1 163 ? -50.651 17.968 -18.942 1.00 38.78 163 ARG A O 1
ATOM 1274 N N . ILE A 1 164 ? -50.750 20.021 -18.036 1.00 38.16 164 ILE A N 1
ATOM 1275 C CA . ILE A 1 164 ? -49.298 20.168 -17.854 1.00 38.16 164 ILE A CA 1
ATOM 1276 C C . ILE A 1 164 ? -48.794 19.180 -16.798 1.00 38.16 164 ILE A C 1
ATOM 1278 O O . ILE A 1 164 ? -47.821 18.482 -17.050 1.00 38.16 164 ILE A O 1
ATOM 1282 N N . LEU A 1 165 ? -49.491 19.042 -15.664 1.00 38.75 165 LEU A N 1
ATOM 1283 C CA . LEU A 1 165 ? -49.164 18.045 -14.638 1.00 38.75 165 LEU A CA 1
ATOM 1284 C C . LEU A 1 165 ? -49.262 16.615 -15.174 1.00 38.75 165 LEU A C 1
ATOM 1286 O O . LEU A 1 165 ? -48.340 15.845 -14.958 1.00 38.75 165 LEU A O 1
ATOM 1290 N N . ALA A 1 166 ? -50.301 16.284 -15.946 1.00 40.00 166 ALA A N 1
ATOM 1291 C CA . ALA A 1 166 ? -50.418 14.970 -16.576 1.00 40.00 166 ALA A CA 1
ATOM 1292 C C . ALA A 1 166 ? -49.338 14.725 -17.647 1.00 40.00 166 ALA A C 1
ATOM 1294 O O . ALA A 1 166 ? -48.899 13.593 -17.814 1.00 40.00 166 ALA A O 1
ATOM 1295 N N . CYS A 1 167 ? -48.885 15.764 -18.360 1.00 36.75 167 CYS A N 1
ATOM 1296 C CA . CYS A 1 167 ? -47.786 15.655 -19.323 1.00 36.75 167 CYS A CA 1
ATOM 1297 C C . CYS A 1 167 ? -46.438 15.471 -18.612 1.00 36.75 167 CYS A C 1
ATOM 1299 O O . CYS A 1 167 ? -45.640 14.644 -19.034 1.00 36.75 167 CYS A O 1
ATOM 1301 N N . VAL A 1 168 ? -46.210 16.173 -17.497 1.00 42.00 168 VAL A N 1
ATOM 1302 C CA . VAL A 1 168 ? -45.013 16.017 -16.655 1.00 42.00 168 VAL A CA 1
ATOM 1303 C C . VAL A 1 168 ? -45.015 14.665 -15.942 1.00 42.00 168 VAL A C 1
ATOM 1305 O O . VAL A 1 168 ? -43.980 14.010 -15.908 1.00 42.00 168 VAL A O 1
ATOM 1308 N N . GLU A 1 169 ? -46.160 14.192 -15.444 1.00 42.69 169 GLU A N 1
ATOM 1309 C CA . GLU A 1 169 ? -46.298 12.851 -14.865 1.00 42.69 169 GLU A CA 1
ATOM 1310 C C . GLU A 1 169 ? -46.062 11.777 -15.933 1.00 42.69 169 GLU A C 1
ATOM 1312 O O . GLU A 1 169 ? -45.209 10.915 -15.735 1.00 42.69 169 GLU A O 1
ATOM 1317 N N . ALA A 1 170 ? -46.693 11.881 -17.108 1.00 40.56 170 ALA A N 1
ATOM 1318 C CA . ALA A 1 170 ? -46.495 10.940 -18.213 1.00 40.56 170 ALA A CA 1
ATOM 1319 C C . ALA A 1 170 ? -45.054 10.951 -18.762 1.00 40.56 170 ALA A C 1
ATOM 1321 O O . ALA A 1 170 ? -44.509 9.894 -19.086 1.00 40.56 170 ALA A O 1
ATOM 1322 N N . GLN A 1 171 ? -44.404 12.118 -18.831 1.00 43.41 171 GLN A N 1
ATOM 1323 C CA . GLN A 1 171 ? -42.994 12.226 -19.214 1.00 43.41 171 GLN A CA 1
ATOM 1324 C C . GLN A 1 171 ? -42.050 11.751 -18.105 1.00 43.41 171 GLN A C 1
ATOM 1326 O O . GLN A 1 171 ? -41.007 11.184 -18.414 1.00 43.41 171 GLN A O 1
ATOM 1331 N N . SER A 1 172 ? -42.410 11.894 -16.827 1.00 41.31 172 SER A N 1
ATOM 1332 C CA . SER A 1 172 ? -41.631 11.353 -15.705 1.00 41.31 172 SER A CA 1
ATOM 1333 C C . SER A 1 172 ? -41.757 9.829 -15.579 1.00 41.31 172 SER A C 1
ATOM 1335 O O . SER A 1 172 ? -40.775 9.160 -15.265 1.00 41.31 172 SER A O 1
ATOM 1337 N N . GLU A 1 173 ? -42.913 9.250 -15.924 1.00 39.88 173 GLU A N 1
ATOM 1338 C CA . GLU A 1 173 ? -43.085 7.798 -16.055 1.00 39.88 173 GLU A CA 1
ATOM 1339 C C . GLU A 1 173 ? -42.321 7.227 -17.264 1.00 39.88 173 GLU A C 1
ATOM 1341 O O . GLU A 1 173 ? -41.821 6.097 -17.203 1.00 39.88 173 GLU A O 1
ATOM 1346 N N . GLN A 1 174 ? -42.179 8.005 -18.346 1.00 40.44 174 GLN A N 1
ATOM 1347 C CA . GLN A 1 174 ? -41.351 7.653 -19.508 1.00 40.44 174 GLN A CA 1
ATOM 1348 C C . GLN A 1 174 ? -39.853 7.898 -19.281 1.00 40.44 174 GLN A C 1
ATOM 1350 O O . GLN A 1 174 ? -39.022 7.171 -19.833 1.00 40.44 174 GLN A O 1
ATOM 1355 N N . TRP A 1 175 ? -39.484 8.853 -18.429 1.00 37.53 175 TRP A N 1
ATOM 1356 C CA . TRP A 1 175 ? -38.110 9.100 -18.010 1.00 37.53 175 TRP A CA 1
ATOM 1357 C C . TRP A 1 175 ? -37.737 8.199 -16.831 1.00 37.53 175 TRP A C 1
ATOM 1359 O O . TRP A 1 175 ? -37.442 8.631 -15.721 1.00 37.53 175 TRP A O 1
ATOM 1369 N N . LYS A 1 176 ? -37.679 6.891 -17.084 1.00 42.66 176 LYS A N 1
ATOM 1370 C CA . LYS A 1 176 ? -36.805 6.040 -16.273 1.00 42.66 176 LYS A CA 1
ATOM 1371 C C . LYS A 1 176 ? -35.384 6.341 -16.738 1.00 42.66 176 LYS A C 1
ATOM 1373 O O . LYS A 1 176 ? -35.125 6.126 -17.926 1.00 42.66 176 LYS A O 1
ATOM 1378 N N . PRO A 1 177 ? -34.455 6.808 -15.876 1.00 41.16 177 PRO A N 1
ATOM 1379 C CA . PRO A 1 177 ? -33.062 6.922 -16.278 1.00 41.16 177 PRO A CA 1
ATOM 1380 C C . PRO A 1 177 ? -32.674 5.568 -16.854 1.00 41.16 177 PRO A C 1
ATOM 1382 O O . PRO A 1 177 ? -32.800 4.546 -16.171 1.00 41.16 177 PRO A O 1
ATOM 1385 N N . ARG A 1 178 ? -32.306 5.536 -18.142 1.00 42.41 178 ARG A N 1
ATOM 1386 C CA . ARG A 1 178 ? -31.820 4.314 -18.778 1.00 42.41 178 ARG A CA 1
ATOM 1387 C C . ARG A 1 178 ? -30.628 3.876 -17.940 1.00 42.41 178 ARG A C 1
ATOM 1389 O O . ARG A 1 178 ? -29.541 4.430 -18.080 1.00 42.41 178 ARG A O 1
ATOM 1396 N N . LYS A 1 179 ? -30.833 2.902 -17.047 1.00 45.94 179 LYS A N 1
ATOM 1397 C CA . LYS A 1 179 ? -29.746 2.147 -16.432 1.00 45.94 179 LYS A CA 1
ATOM 1398 C C . LYS A 1 179 ? -29.060 1.469 -17.601 1.00 45.94 179 LYS A C 1
ATOM 1400 O O . LYS A 1 179 ? -29.505 0.419 -18.060 1.00 45.94 179 LYS A O 1
ATOM 1405 N N . MET A 1 180 ? -28.037 2.127 -18.142 1.00 48.09 180 MET A N 1
ATOM 1406 C CA . MET A 1 180 ? -27.143 1.483 -19.082 1.00 48.09 180 MET A CA 1
ATOM 1407 C C . MET A 1 180 ? -26.679 0.190 -18.411 1.00 48.09 180 MET A C 1
ATOM 1409 O O . MET A 1 180 ? -26.365 0.221 -17.214 1.00 48.09 180 MET A O 1
ATOM 1413 N N . PRO A 1 181 ? -26.692 -0.947 -19.124 1.00 57.75 181 PRO A N 1
ATOM 1414 C CA . PRO A 1 181 ? -26.161 -2.176 -18.564 1.00 57.75 181 PRO A CA 1
ATOM 1415 C C . PRO A 1 181 ? -24.749 -1.885 -18.060 1.00 57.75 181 PRO A C 1
ATOM 1417 O O . PRO A 1 181 ? -23.970 -1.208 -18.739 1.00 57.75 181 PRO A O 1
ATOM 1420 N N . ALA A 1 182 ? -24.448 -2.327 -16.838 1.00 61.06 182 ALA A N 1
ATOM 1421 C CA . ALA A 1 182 ? -23.114 -2.162 -16.286 1.00 61.06 182 ALA A CA 1
ATOM 1422 C C . ALA A 1 182 ? -22.121 -2.772 -17.282 1.00 61.06 182 ALA A C 1
ATOM 1424 O O . ALA A 1 182 ? -22.263 -3.940 -17.649 1.00 61.06 182 ALA A O 1
ATOM 1425 N N . LYS A 1 183 ? -21.154 -1.976 -17.760 1.00 66.75 183 LYS A N 1
ATOM 1426 C CA . LYS A 1 183 ? -20.098 -2.500 -18.631 1.00 66.75 183 LYS A CA 1
ATOM 1427 C C . LYS A 1 183 ? -19.412 -3.645 -17.891 1.00 66.75 183 LYS A C 1
ATOM 1429 O O . LYS A 1 183 ? -19.001 -3.479 -16.740 1.00 66.75 183 LYS A O 1
ATOM 1434 N N . GLN A 1 184 ? -19.328 -4.805 -18.535 1.00 73.50 184 GLN A N 1
ATOM 1435 C CA . GLN A 1 184 ? -18.658 -5.964 -17.966 1.00 73.50 184 GLN A CA 1
ATOM 1436 C C . GLN A 1 184 ? -17.164 -5.650 -17.879 1.00 73.50 184 GLN A C 1
ATOM 1438 O O . GLN A 1 184 ? -16.491 -5.522 -18.896 1.00 73.50 184 GLN A O 1
ATOM 1443 N N . LYS A 1 185 ? -16.670 -5.461 -16.655 1.00 87.12 185 LYS A N 1
ATOM 1444 C CA . LYS A 1 185 ? -15.244 -5.274 -16.389 1.00 87.12 185 LYS A CA 1
ATOM 1445 C C . LYS A 1 185 ? -14.534 -6.612 -16.549 1.00 87.12 185 LYS A C 1
ATOM 1447 O O . LYS A 1 185 ? -15.010 -7.611 -16.003 1.00 87.12 185 LYS A O 1
ATOM 1452 N N . GLN A 1 186 ? -13.400 -6.628 -17.241 1.00 94.75 186 GLN A N 1
ATOM 1453 C CA . GLN A 1 186 ? -12.569 -7.829 -17.274 1.00 94.75 186 GLN A CA 1
ATOM 1454 C C . GLN A 1 186 ? -11.829 -8.038 -15.937 1.00 94.75 186 GLN A C 1
ATOM 1456 O O . GLN A 1 186 ? -11.551 -7.057 -15.233 1.00 94.75 186 GLN A O 1
ATOM 1461 N N . PRO A 1 187 ? -11.529 -9.295 -15.550 1.00 97.44 187 PRO A N 1
ATOM 1462 C CA . PRO A 1 187 ? -10.695 -9.588 -14.388 1.00 97.44 187 PRO A CA 1
ATOM 1463 C C . PRO A 1 187 ? -9.299 -8.969 -14.519 1.00 97.44 187 PRO A C 1
ATOM 1465 O O . PRO A 1 187 ? -8.743 -8.901 -15.614 1.00 97.44 187 PRO A O 1
ATOM 1468 N N . VAL A 1 188 ? -8.727 -8.548 -13.390 1.00 98.81 188 VAL A N 1
ATOM 1469 C CA . VAL A 1 188 ? -7.370 -7.990 -13.323 1.00 98.81 188 VAL A CA 1
ATOM 1470 C C . VAL A 1 188 ? -6.586 -8.700 -12.236 1.00 98.81 188 VAL A C 1
ATOM 1472 O O . VAL A 1 188 ? -7.086 -8.891 -11.123 1.00 98.81 188 VAL A O 1
ATOM 1475 N N . TYR A 1 189 ? -5.346 -9.047 -12.553 1.00 98.94 189 TYR A N 1
ATOM 1476 C CA . TYR A 1 189 ? -4.492 -9.838 -11.685 1.00 98.94 189 TYR A CA 1
ATOM 1477 C C . TYR A 1 189 ? -3.212 -9.095 -11.339 1.00 98.94 189 TYR A C 1
ATOM 1479 O O . TYR A 1 189 ? -2.622 -8.442 -12.194 1.00 98.94 189 TYR A O 1
ATOM 1487 N N . VAL A 1 190 ? -2.744 -9.247 -10.104 1.00 98.94 190 VAL A N 1
ATOM 1488 C CA . VAL A 1 190 ? -1.364 -8.940 -9.734 1.00 98.94 190 VAL A CA 1
ATOM 1489 C C . VAL A 1 190 ? -0.511 -10.155 -10.085 1.00 98.94 190 VAL A C 1
ATOM 1491 O O . VAL A 1 190 ? -0.681 -11.235 -9.513 1.00 98.94 190 VAL A O 1
ATOM 1494 N N . LEU A 1 191 ? 0.385 -9.985 -11.054 1.00 98.88 191 LEU A N 1
ATOM 1495 C CA . LEU A 1 191 ? 1.245 -11.047 -11.571 1.00 98.88 191 LEU A CA 1
ATOM 1496 C C . LEU A 1 191 ? 2.620 -11.065 -10.901 1.00 98.88 191 LEU A C 1
ATOM 1498 O O . LEU A 1 191 ? 3.181 -12.140 -10.705 1.00 98.88 191 LEU A O 1
ATOM 1502 N N . GLY A 1 192 ? 3.147 -9.909 -10.505 1.00 98.75 192 GLY A N 1
ATOM 1503 C CA . GLY A 1 192 ? 4.412 -9.836 -9.781 1.00 98.75 192 GLY A CA 1
ATOM 1504 C C . GLY A 1 192 ? 4.495 -8.632 -8.862 1.00 98.75 192 GLY A C 1
ATOM 1505 O O . GLY A 1 192 ? 3.867 -7.606 -9.117 1.00 98.75 192 GLY A O 1
ATOM 1506 N N . VAL A 1 193 ? 5.257 -8.768 -7.784 1.00 98.94 193 VAL A N 1
ATOM 1507 C CA . VAL A 1 193 ? 5.448 -7.750 -6.751 1.00 98.94 193 VAL A CA 1
ATOM 1508 C C . VAL A 1 193 ? 6.910 -7.676 -6.328 1.00 98.94 193 VAL A C 1
ATOM 1510 O O . VAL A 1 193 ? 7.640 -8.665 -6.337 1.00 98.94 193 VAL A O 1
ATOM 1513 N N . GLY A 1 194 ? 7.358 -6.488 -5.937 1.00 98.69 194 GLY A N 1
ATOM 1514 C CA . GLY A 1 194 ? 8.726 -6.273 -5.480 1.00 98.69 194 GLY A CA 1
ATOM 1515 C C . GLY A 1 194 ? 8.822 -5.059 -4.575 1.00 98.69 194 GLY A C 1
ATOM 1516 O O . GLY A 1 194 ? 8.119 -4.077 -4.779 1.00 98.69 194 GLY A O 1
ATOM 1517 N N . MET A 1 195 ? 9.693 -5.108 -3.570 1.00 98.62 195 MET A N 1
ATOM 1518 C CA . MET A 1 195 ? 9.973 -3.951 -2.720 1.00 98.62 195 MET A CA 1
ATOM 1519 C C . MET A 1 195 ? 11.428 -3.918 -2.257 1.00 98.62 195 MET A C 1
ATOM 1521 O O . MET A 1 195 ? 12.127 -4.942 -2.224 1.00 98.62 195 MET A O 1
ATOM 1525 N N . THR A 1 196 ? 11.871 -2.722 -1.892 1.00 98.62 196 THR A N 1
ATOM 1526 C CA . THR A 1 196 ? 13.120 -2.499 -1.169 1.00 98.62 196 THR A CA 1
ATOM 1527 C C . THR A 1 196 ? 12.900 -2.721 0.319 1.00 98.62 196 THR A C 1
ATOM 1529 O O . THR A 1 196 ? 11.775 -2.646 0.814 1.00 98.62 196 THR A O 1
ATOM 1532 N N . LYS A 1 197 ? 13.983 -2.921 1.076 1.00 98.06 197 LYS A N 1
ATOM 1533 C CA . LYS A 1 197 ? 13.911 -2.695 2.524 1.00 98.06 197 LYS A CA 1
ATOM 1534 C C . LYS A 1 197 ? 13.557 -1.227 2.768 1.00 98.06 197 LYS A C 1
ATOM 1536 O O . LYS A 1 197 ? 14.109 -0.350 2.098 1.00 98.06 197 LYS A O 1
ATOM 1541 N N . PHE A 1 198 ? 12.649 -0.961 3.699 1.00 98.56 198 PHE A N 1
ATOM 1542 C CA . PHE A 1 198 ? 12.362 0.403 4.127 1.00 98.56 198 PHE A CA 1
ATOM 1543 C C . PHE A 1 198 ? 13.409 0.821 5.149 1.00 98.56 198 PHE A C 1
ATOM 1545 O O . PHE A 1 198 ? 13.734 0.088 6.087 1.00 98.56 198 PHE A O 1
ATOM 1552 N N . VAL A 1 199 ? 14.013 1.982 4.921 1.00 97.38 199 VAL A N 1
ATOM 1553 C CA . VAL A 1 199 ? 15.190 2.411 5.672 1.00 97.38 199 VAL A CA 1
ATOM 1554 C C . VAL A 1 199 ? 15.040 3.832 6.163 1.00 97.38 199 VAL A C 1
ATOM 1556 O O . VAL A 1 199 ? 14.393 4.672 5.548 1.00 97.38 199 VAL A O 1
ATOM 1559 N N . LYS A 1 200 ? 15.702 4.124 7.280 1.00 96.88 200 LYS A N 1
ATOM 1560 C CA . LYS A 1 200 ? 15.683 5.467 7.853 1.00 96.88 200 LYS A CA 1
ATOM 1561 C C . LYS A 1 200 ? 16.285 6.467 6.856 1.00 96.88 200 LYS A C 1
ATOM 1563 O O . LYS A 1 200 ? 17.398 6.199 6.391 1.00 96.88 200 LYS A O 1
ATOM 1568 N N . PRO A 1 201 ? 15.673 7.648 6.645 1.00 95.88 201 PRO A N 1
ATOM 1569 C CA . PRO A 1 201 ? 16.205 8.655 5.745 1.00 95.88 201 PRO A CA 1
ATOM 1570 C C . PRO A 1 201 ? 17.572 9.132 6.219 1.00 95.88 201 PRO A C 1
ATOM 1572 O O . PRO A 1 201 ? 17.722 9.763 7.269 1.00 95.88 201 PRO A O 1
ATOM 1575 N N . ARG A 1 202 ? 18.615 8.751 5.484 1.00 94.06 202 ARG A N 1
ATOM 1576 C CA . ARG A 1 202 ? 20.013 9.104 5.789 1.00 94.06 202 ARG A CA 1
ATOM 1577 C C . ARG A 1 202 ? 20.681 9.864 4.646 1.00 94.06 202 ARG A C 1
ATOM 1579 O O . ARG A 1 202 ? 21.862 10.167 4.766 1.00 94.06 202 ARG A O 1
ATOM 1586 N N . GLY A 1 203 ? 19.948 10.145 3.564 1.00 90.56 203 GLY A N 1
ATOM 1587 C CA . GLY A 1 203 ? 20.475 10.814 2.372 1.00 90.56 203 GLY A CA 1
ATOM 1588 C C . GLY A 1 203 ? 21.503 9.979 1.602 1.00 90.56 203 GLY A C 1
ATOM 1589 O O . GLY A 1 203 ? 22.326 10.543 0.894 1.00 90.56 203 GLY A O 1
ATOM 1590 N N . LYS A 1 204 ? 21.498 8.651 1.786 1.00 90.88 204 LYS A N 1
ATOM 1591 C CA . LYS A 1 204 ? 22.481 7.732 1.186 1.00 90.88 204 LYS A CA 1
ATOM 1592 C C . LYS A 1 204 ? 21.999 7.045 -0.088 1.00 90.88 204 LYS A C 1
ATOM 1594 O O . LYS A 1 204 ? 22.829 6.541 -0.828 1.00 90.88 204 LYS A O 1
ATOM 1599 N N . ILE A 1 205 ? 20.687 6.967 -0.276 1.00 95.50 205 ILE A N 1
ATOM 1600 C CA . ILE A 1 205 ? 20.033 6.250 -1.368 1.00 95.50 205 ILE A CA 1
ATOM 1601 C C . ILE A 1 205 ? 19.099 7.246 -2.045 1.00 95.50 205 ILE A C 1
ATOM 1603 O O . ILE A 1 205 ? 18.386 7.975 -1.347 1.00 95.50 205 ILE A O 1
ATOM 1607 N N . ASP A 1 206 ? 19.111 7.294 -3.375 1.00 97.69 206 ASP A N 1
ATOM 1608 C CA . ASP A 1 206 ? 18.207 8.160 -4.127 1.00 97.69 206 ASP A CA 1
ATOM 1609 C C . ASP A 1 206 ? 16.936 7.451 -4.615 1.00 97.69 206 ASP A C 1
ATOM 1611 O O . ASP A 1 206 ? 16.873 6.223 -4.717 1.00 97.69 206 ASP A O 1
ATOM 1615 N N . TYR A 1 207 ? 15.910 8.234 -4.956 1.00 98.44 207 TYR A N 1
ATOM 1616 C CA . TYR A 1 207 ? 14.618 7.710 -5.415 1.00 98.44 207 TYR A CA 1
ATOM 1617 C C . TYR A 1 207 ? 14.745 6.876 -6.698 1.00 98.44 207 TYR A C 1
ATOM 1619 O O . TYR A 1 207 ? 13.989 5.924 -6.899 1.00 98.44 207 TYR A O 1
ATOM 1627 N N . THR A 1 208 ? 15.734 7.191 -7.543 1.00 98.38 208 THR A N 1
ATOM 1628 C CA . THR A 1 208 ? 16.018 6.449 -8.776 1.00 98.38 208 THR A CA 1
ATOM 1629 C C . THR A 1 208 ? 16.436 5.013 -8.495 1.00 98.38 208 THR A C 1
ATOM 1631 O O . THR A 1 208 ? 16.008 4.114 -9.212 1.00 98.38 208 THR A O 1
ATOM 1634 N N . GLU A 1 209 ? 17.214 4.788 -7.434 1.00 98.56 209 GLU A N 1
ATOM 1635 C CA . GLU A 1 209 ? 17.647 3.463 -6.982 1.00 98.56 209 GLU A CA 1
ATOM 1636 C C . GLU A 1 209 ? 16.506 2.688 -6.320 1.00 98.56 209 GLU A C 1
ATOM 1638 O O . GLU A 1 209 ? 16.391 1.476 -6.499 1.00 98.56 209 GLU A O 1
ATOM 1643 N N . LEU A 1 210 ? 15.665 3.378 -5.545 1.00 98.69 210 LEU A N 1
ATOM 1644 C CA . LEU A 1 210 ? 14.532 2.773 -4.839 1.00 98.69 210 LEU A CA 1
ATOM 1645 C C . LEU A 1 210 ? 13.469 2.268 -5.816 1.00 98.69 210 LEU A C 1
ATOM 1647 O O . LEU A 1 210 ? 13.066 1.106 -5.749 1.00 98.69 210 LEU A O 1
ATOM 1651 N N . GLY A 1 211 ? 13.050 3.126 -6.751 1.00 98.75 211 GLY A N 1
ATOM 1652 C CA . GLY A 1 211 ? 12.083 2.761 -7.782 1.00 98.75 211 GLY A CA 1
ATOM 1653 C C . GLY A 1 211 ? 12.624 1.691 -8.732 1.00 98.75 211 GLY A C 1
ATOM 1654 O O . GLY A 1 211 ? 11.903 0.754 -9.075 1.00 98.75 211 GLY A O 1
ATOM 1655 N N . PHE A 1 212 ? 13.907 1.781 -9.108 1.00 98.81 212 PHE A N 1
ATOM 1656 C CA . PHE A 1 212 ? 14.547 0.785 -9.969 1.00 98.81 212 PHE A CA 1
ATOM 1657 C C . PHE A 1 212 ? 14.606 -0.596 -9.318 1.00 98.81 212 PHE A C 1
ATOM 1659 O O . PHE A 1 212 ? 14.185 -1.573 -9.933 1.00 98.81 212 PHE A O 1
ATOM 1666 N N . GLU A 1 213 ? 15.070 -0.687 -8.065 1.00 98.88 213 GLU A N 1
ATOM 1667 C CA . GLU A 1 213 ? 15.160 -1.975 -7.375 1.00 98.88 213 GLU A CA 1
ATOM 1668 C C . GLU A 1 213 ? 13.788 -2.652 -7.267 1.00 98.88 213 GLU A C 1
ATOM 1670 O O . GLU A 1 213 ? 13.654 -3.841 -7.564 1.00 98.88 213 GLU A O 1
ATOM 1675 N N . ALA A 1 214 ? 12.767 -1.893 -6.864 1.00 98.88 214 ALA A N 1
ATOM 1676 C CA . ALA A 1 214 ? 11.415 -2.411 -6.719 1.00 98.88 214 ALA A CA 1
ATOM 1677 C C . ALA A 1 214 ? 10.839 -2.906 -8.055 1.00 98.88 214 ALA A C 1
ATOM 1679 O O . ALA A 1 214 ? 10.310 -4.016 -8.114 1.00 98.88 214 ALA A O 1
ATOM 1680 N N . GLY A 1 215 ? 10.986 -2.119 -9.128 1.00 98.88 215 GLY A N 1
ATOM 1681 C CA . GLY A 1 215 ? 10.500 -2.486 -10.460 1.00 98.88 215 GLY A CA 1
ATOM 1682 C C . GLY A 1 215 ? 11.197 -3.719 -11.037 1.00 98.88 215 GLY A C 1
ATOM 1683 O O . GLY A 1 215 ? 10.519 -4.613 -11.540 1.00 98.88 215 GLY A O 1
ATOM 1684 N N . VAL A 1 216 ? 12.527 -3.829 -10.893 1.00 98.88 216 VAL A N 1
ATOM 1685 C CA . VAL A 1 216 ? 13.271 -5.034 -11.308 1.00 98.88 216 VAL A CA 1
ATOM 1686 C C . VAL A 1 216 ? 12.759 -6.264 -10.561 1.00 98.88 216 VAL A C 1
ATOM 1688 O O . VAL A 1 216 ? 12.451 -7.276 -11.188 1.00 98.88 216 VAL A O 1
ATOM 1691 N N . LYS A 1 217 ? 12.607 -6.177 -9.233 1.00 98.88 217 LYS A N 1
ATOM 1692 C CA . LYS A 1 217 ? 12.092 -7.288 -8.419 1.00 98.88 217 LYS A CA 1
ATOM 1693 C C . LYS A 1 217 ? 10.680 -7.706 -8.831 1.00 98.88 217 LYS A C 1
ATOM 1695 O O . LYS A 1 217 ? 10.430 -8.901 -8.944 1.00 98.88 217 LYS A O 1
ATOM 1700 N N . ALA A 1 218 ? 9.792 -6.750 -9.105 1.00 98.88 218 ALA A N 1
ATOM 1701 C CA . ALA A 1 218 ? 8.425 -7.041 -9.532 1.00 98.88 218 ALA A CA 1
ATOM 1702 C C . ALA A 1 218 ? 8.363 -7.710 -10.915 1.00 98.88 218 ALA A C 1
ATOM 1704 O O . ALA A 1 218 ? 7.587 -8.644 -11.098 1.00 98.88 218 ALA A O 1
ATOM 1705 N N . MET A 1 219 ? 9.196 -7.289 -11.874 1.00 98.88 219 MET A N 1
ATOM 1706 C CA . MET A 1 219 ? 9.263 -7.927 -13.199 1.00 98.88 219 MET A CA 1
ATOM 1707 C C . MET A 1 219 ? 9.910 -9.319 -13.148 1.00 98.88 219 MET A C 1
ATOM 1709 O O . MET A 1 219 ? 9.440 -10.237 -13.821 1.00 98.88 219 MET A O 1
ATOM 1713 N N . LEU A 1 220 ? 10.932 -9.504 -12.302 1.00 98.81 220 LEU A N 1
ATOM 1714 C CA . LEU A 1 220 ? 11.525 -10.819 -12.035 1.00 98.81 220 LEU A CA 1
ATOM 1715 C C . LEU A 1 220 ? 10.511 -11.774 -11.407 1.00 98.81 220 LEU A C 1
ATOM 1717 O O . LEU A 1 220 ? 10.471 -12.940 -11.782 1.00 98.81 220 LEU A O 1
ATOM 1721 N N . ASP A 1 221 ? 9.689 -11.294 -10.477 1.00 98.69 221 ASP A N 1
ATOM 1722 C CA . ASP A 1 221 ? 8.595 -12.067 -9.887 1.00 98.69 221 ASP A CA 1
ATOM 1723 C C . ASP A 1 221 ? 7.491 -12.382 -10.916 1.00 98.69 221 ASP A C 1
ATOM 1725 O O . ASP A 1 221 ? 7.000 -13.504 -10.999 1.00 98.69 221 ASP A O 1
ATOM 1729 N N . ALA A 1 222 ? 7.161 -11.426 -11.787 1.00 98.62 222 ALA A N 1
ATOM 1730 C CA . ALA A 1 222 ? 6.164 -11.599 -12.845 1.00 98.62 222 ALA A CA 1
ATOM 1731 C C . ALA A 1 222 ? 6.621 -12.483 -14.021 1.00 98.62 222 ALA A C 1
ATOM 1733 O O . ALA A 1 222 ? 5.787 -12.882 -14.831 1.00 98.62 222 ALA A O 1
ATOM 1734 N N . HIS A 1 223 ? 7.919 -12.791 -14.122 1.00 98.38 223 HIS A N 1
ATOM 1735 C CA . HIS A 1 223 ? 8.541 -13.511 -15.243 1.00 98.38 223 HIS A CA 1
ATOM 1736 C C . HIS A 1 223 ? 8.405 -12.786 -16.593 1.00 98.38 223 HIS A C 1
ATOM 1738 O O . HIS A 1 223 ? 8.299 -13.426 -17.640 1.00 98.38 223 HIS A O 1
ATOM 1744 N N . ILE A 1 224 ? 8.436 -11.453 -16.573 1.00 98.50 224 ILE A N 1
ATOM 1745 C CA . ILE A 1 224 ? 8.359 -10.614 -17.775 1.00 98.50 224 ILE A CA 1
ATOM 1746 C C . ILE A 1 224 ? 9.599 -9.730 -17.899 1.00 98.50 224 ILE A C 1
ATOM 1748 O O . ILE A 1 224 ? 10.401 -9.621 -16.971 1.00 98.50 224 ILE A O 1
ATOM 1752 N N . ASN A 1 225 ? 9.740 -9.071 -19.043 1.00 98.62 225 ASN A N 1
ATOM 1753 C CA . ASN A 1 225 ? 10.671 -7.957 -19.194 1.00 98.62 225 ASN A CA 1
ATOM 1754 C C . ASN A 1 225 ? 9.904 -6.681 -19.563 1.00 98.62 225 ASN A C 1
ATOM 1756 O O . ASN A 1 225 ? 8.704 -6.714 -19.823 1.00 98.62 225 ASN A O 1
ATOM 1760 N N . TYR A 1 226 ? 10.600 -5.551 -19.590 1.00 98.81 226 TYR A N 1
ATOM 1761 C CA . TYR A 1 226 ? 9.981 -4.250 -19.811 1.00 98.81 226 TYR A CA 1
ATOM 1762 C C . TYR A 1 226 ? 9.349 -4.082 -21.204 1.00 98.81 226 TYR A C 1
ATOM 1764 O O . TYR A 1 226 ? 8.482 -3.229 -21.365 1.00 98.81 226 TYR A O 1
ATOM 1772 N N . ASP A 1 227 ? 9.720 -4.899 -22.198 1.00 98.62 227 ASP A N 1
ATOM 1773 C CA . ASP A 1 227 ? 9.073 -4.886 -23.520 1.00 98.62 227 ASP A CA 1
ATOM 1774 C C . ASP A 1 227 ? 7.645 -5.467 -23.483 1.00 98.62 227 ASP A C 1
ATOM 1776 O O . ASP A 1 227 ? 6.880 -5.242 -24.416 1.00 98.62 227 ASP A O 1
ATOM 1780 N N . ASP A 1 228 ? 7.271 -6.194 -22.420 1.00 98.62 228 ASP A N 1
ATOM 1781 C CA . ASP A 1 228 ? 5.895 -6.655 -22.190 1.00 98.62 228 ASP A CA 1
ATOM 1782 C C . ASP A 1 228 ? 5.007 -5.566 -21.550 1.00 98.62 228 ASP A C 1
ATOM 1784 O O . ASP A 1 228 ? 3.801 -5.761 -21.446 1.00 98.62 228 ASP A O 1
ATOM 1788 N N . VAL A 1 229 ? 5.576 -4.456 -21.059 1.00 98.81 229 VAL A N 1
ATOM 1789 C CA . VAL A 1 229 ? 4.835 -3.403 -20.343 1.00 98.81 229 VAL A CA 1
ATOM 1790 C C . VAL A 1 229 ? 4.277 -2.389 -21.337 1.00 98.81 229 VAL A C 1
ATOM 1792 O O . VAL A 1 229 ? 5.027 -1.810 -22.117 1.00 98.81 229 VAL A O 1
ATOM 1795 N N . GLU A 1 230 ? 2.976 -2.113 -21.261 1.00 98.81 230 GLU A N 1
ATOM 1796 C CA . GLU A 1 230 ? 2.270 -1.197 -22.171 1.00 98.81 230 GLU A CA 1
ATOM 1797 C C . GLU A 1 230 ? 2.008 0.180 -21.550 1.00 98.81 230 GLU A C 1
ATOM 1799 O O . GLU A 1 230 ? 1.813 1.163 -22.263 1.00 98.81 230 GLU A O 1
ATOM 1804 N N . GLN A 1 231 ? 2.026 0.272 -20.218 1.00 98.88 231 GLN A N 1
ATOM 1805 C CA . GLN A 1 231 ? 1.859 1.522 -19.482 1.00 98.88 231 GLN A CA 1
ATOM 1806 C C . GLN A 1 231 ? 2.621 1.491 -18.151 1.00 98.88 231 GLN A C 1
ATOM 1808 O O . GLN A 1 231 ? 2.671 0.474 -17.455 1.00 98.88 231 GLN A O 1
ATOM 1813 N N . GLY A 1 232 ? 3.195 2.635 -17.782 1.00 98.88 232 GLY A N 1
ATOM 1814 C CA . GLY A 1 232 ? 3.833 2.871 -16.492 1.00 98.88 232 GLY A CA 1
ATOM 1815 C C . GLY A 1 232 ? 3.027 3.822 -15.609 1.00 98.88 232 GLY A C 1
ATOM 1816 O O . GLY A 1 232 ? 2.492 4.828 -16.081 1.00 98.88 232 GLY A O 1
ATOM 1817 N N . ILE A 1 233 ? 2.971 3.542 -14.307 1.00 98.94 233 ILE A N 1
ATOM 1818 C CA . ILE A 1 233 ? 2.406 4.461 -13.310 1.00 98.94 233 ILE A CA 1
ATOM 1819 C C . ILE A 1 233 ? 3.414 4.660 -12.179 1.00 98.94 233 ILE A C 1
ATOM 1821 O O . ILE A 1 233 ? 3.708 3.739 -11.419 1.00 98.94 233 ILE A O 1
ATOM 1825 N N . ALA A 1 234 ? 3.946 5.872 -12.069 1.00 98.88 234 ALA A N 1
ATOM 1826 C CA . ALA A 1 234 ? 4.874 6.287 -11.030 1.00 98.88 234 ALA A CA 1
ATOM 1827 C C . ALA A 1 234 ? 4.138 6.986 -9.883 1.00 98.88 234 ALA A C 1
ATOM 1829 O O . ALA A 1 234 ? 3.418 7.960 -10.103 1.00 98.88 234 ALA A O 1
ATOM 1830 N N . CYS A 1 235 ? 4.347 6.508 -8.660 1.00 98.88 235 CYS A N 1
ATOM 1831 C CA . CYS A 1 235 ? 3.640 6.955 -7.463 1.00 98.88 235 CYS A CA 1
ATOM 1832 C C . CYS A 1 235 ? 4.641 7.583 -6.477 1.00 98.88 235 CYS A C 1
ATOM 1834 O O . CYS A 1 235 ? 5.439 6.863 -5.878 1.00 98.88 235 CYS A O 1
ATOM 1836 N N . TYR A 1 236 ? 4.608 8.904 -6.299 1.00 98.75 236 TYR A N 1
ATOM 1837 C CA . TYR A 1 236 ? 5.476 9.622 -5.353 1.00 98.75 236 TYR A CA 1
ATOM 1838 C C . TYR A 1 236 ? 4.844 10.947 -4.920 1.00 98.75 236 TYR A C 1
ATOM 1840 O O . TYR A 1 236 ? 4.113 11.559 -5.697 1.00 98.75 236 TYR A O 1
ATOM 1848 N N . CYS A 1 237 ? 5.134 11.400 -3.700 1.00 97.62 237 CYS A N 1
ATOM 1849 C CA . CYS A 1 237 ? 4.672 12.698 -3.198 1.00 97.62 237 CYS A CA 1
ATOM 1850 C C . CYS A 1 237 ? 5.749 13.781 -3.290 1.00 97.62 237 CYS A C 1
ATOM 1852 O O . CYS A 1 237 ? 5.441 14.921 -3.635 1.00 97.62 237 CYS A O 1
ATOM 1854 N N . TYR A 1 238 ? 7.002 13.449 -2.968 1.00 96.38 238 TYR A N 1
ATOM 1855 C CA . TYR A 1 238 ? 8.104 14.403 -2.935 1.00 96.38 238 TYR A CA 1
ATOM 1856 C C . TYR A 1 238 ? 9.065 14.168 -4.096 1.00 96.38 238 TYR A C 1
ATOM 1858 O O . TYR A 1 238 ? 9.811 13.192 -4.152 1.00 96.38 238 TYR A O 1
ATOM 1866 N N . GLY A 1 239 ? 9.057 15.113 -5.023 1.00 95.88 239 GLY A N 1
ATOM 1867 C CA . GLY A 1 239 ? 9.899 15.123 -6.205 1.00 95.88 239 GLY A CA 1
ATOM 1868 C C . GLY A 1 239 ? 9.324 16.095 -7.218 1.00 95.88 239 GLY A C 1
ATOM 1869 O O . GLY A 1 239 ? 8.122 16.372 -7.210 1.00 95.88 239 GLY A O 1
ATOM 1870 N N . ASP A 1 240 ? 10.174 16.611 -8.093 1.00 97.94 240 ASP A N 1
ATOM 1871 C CA . ASP A 1 240 ? 9.695 17.441 -9.187 1.00 97.94 240 ASP A CA 1
ATOM 1872 C C . ASP A 1 240 ? 8.825 16.615 -10.144 1.00 97.94 240 ASP A C 1
ATOM 1874 O O . ASP A 1 240 ? 8.802 15.376 -10.134 1.00 97.94 240 ASP A O 1
ATOM 1878 N N . SER A 1 241 ? 8.079 17.311 -10.999 1.00 98.12 241 SER A N 1
ATOM 1879 C CA . SER A 1 241 ? 7.345 16.647 -12.071 1.00 98.12 241 SER A CA 1
ATOM 1880 C C . SER A 1 241 ? 8.294 15.760 -12.882 1.00 98.12 241 SER A C 1
ATOM 1882 O O . SER A 1 241 ? 9.426 16.141 -13.174 1.00 98.12 241 SER A O 1
ATOM 1884 N N . THR A 1 242 ? 7.814 14.581 -13.273 1.00 98.50 242 THR A N 1
ATOM 1885 C CA . THR A 1 242 ? 8.521 13.588 -14.097 1.00 98.50 242 THR A CA 1
ATOM 1886 C C . THR A 1 242 ? 9.642 12.773 -13.432 1.00 98.50 242 THR A C 1
ATOM 1888 O O . THR A 1 242 ? 10.379 12.059 -14.121 1.00 98.50 242 THR A O 1
ATOM 1891 N N . CYS A 1 243 ? 9.727 12.751 -12.094 1.00 98.75 243 CYS A N 1
ATOM 1892 C CA . CYS A 1 243 ? 10.571 11.773 -11.387 1.00 98.75 243 CYS A CA 1
ATOM 1893 C C . CYS A 1 243 ? 10.239 10.321 -11.780 1.00 98.75 243 CYS A C 1
ATOM 1895 O O . CYS A 1 243 ? 11.133 9.474 -11.830 1.00 98.75 243 CYS A O 1
ATOM 1897 N N . GLY A 1 244 ? 8.982 10.033 -12.132 1.00 98.56 244 GLY A N 1
ATOM 1898 C CA . GLY A 1 244 ? 8.569 8.740 -12.666 1.00 98.56 244 GLY A CA 1
ATOM 1899 C C . GLY A 1 244 ? 9.278 8.368 -13.960 1.00 98.56 244 GLY A C 1
ATOM 1900 O O . GLY A 1 244 ? 9.883 7.304 -14.034 1.00 98.56 244 GLY A O 1
ATOM 1901 N N . GLN A 1 245 ? 9.293 9.247 -14.963 1.00 98.62 245 GLN A N 1
ATOM 1902 C CA . GLN A 1 245 ? 10.021 9.010 -16.215 1.00 98.62 245 GLN A CA 1
ATOM 1903 C C . GLN A 1 245 ? 11.501 8.738 -15.940 1.00 98.62 245 GLN A C 1
ATOM 1905 O O . GLN A 1 245 ? 12.067 7.804 -16.507 1.00 98.62 245 GLN A O 1
ATOM 1910 N N . ARG A 1 246 ? 12.119 9.487 -15.013 1.00 98.56 246 ARG A N 1
ATOM 1911 C CA . ARG A 1 246 ? 13.512 9.245 -14.615 1.00 98.56 246 ARG A CA 1
ATOM 1912 C C . ARG A 1 246 ? 13.721 7.829 -14.068 1.00 98.56 246 ARG A C 1
ATOM 1914 O O . ARG A 1 246 ? 14.764 7.245 -14.364 1.00 98.56 246 ARG A O 1
ATOM 1921 N N . VAL A 1 247 ? 12.766 7.282 -13.311 1.00 98.81 247 VAL A N 1
ATOM 1922 C CA . VAL A 1 247 ? 12.802 5.893 -12.823 1.00 98.81 247 VAL A CA 1
ATOM 1923 C C . VAL A 1 247 ? 12.585 4.898 -13.962 1.00 98.81 247 VAL A C 1
ATOM 1925 O O . VAL A 1 247 ? 13.414 4.009 -14.145 1.00 98.81 247 VAL A O 1
ATOM 1928 N N . PHE A 1 248 ? 11.516 5.061 -14.742 1.00 98.81 248 PHE A N 1
ATOM 1929 C CA . PHE A 1 248 ? 11.093 4.109 -15.773 1.00 98.81 248 PHE A CA 1
ATOM 1930 C C . PHE A 1 248 ? 12.069 4.011 -16.953 1.00 98.81 248 PHE A C 1
ATOM 1932 O O . PHE A 1 248 ? 12.302 2.916 -17.462 1.00 98.81 248 PHE A O 1
ATOM 1939 N N . TYR A 1 249 ? 12.723 5.110 -17.345 1.00 98.75 249 TYR A N 1
ATOM 1940 C CA . TYR A 1 249 ? 13.727 5.092 -18.419 1.00 98.75 249 TYR A CA 1
ATOM 1941 C C . TYR A 1 249 ? 14.938 4.201 -18.110 1.00 98.75 249 TYR A C 1
ATOM 1943 O O . TYR A 1 249 ? 15.670 3.836 -19.029 1.00 98.75 249 TYR A O 1
ATOM 1951 N N . GLN A 1 250 ? 15.143 3.823 -16.844 1.00 98.62 250 GLN A N 1
ATOM 1952 C CA . GLN A 1 250 ? 16.169 2.854 -16.454 1.00 98.62 250 GLN A CA 1
ATOM 1953 C C . GLN A 1 250 ? 15.802 1.422 -16.870 1.00 98.62 250 GLN A C 1
ATOM 1955 O O . GLN A 1 250 ? 16.705 0.633 -17.122 1.00 98.62 250 GLN A O 1
ATOM 1960 N N . PHE A 1 251 ? 14.508 1.091 -16.977 1.00 98.62 251 PHE A N 1
ATOM 1961 C CA . PHE A 1 251 ? 14.034 -0.202 -17.490 1.00 98.62 251 PHE A CA 1
ATOM 1962 C C . PHE A 1 251 ? 14.056 -0.242 -19.021 1.00 98.62 251 PHE A C 1
ATOM 1964 O O . PHE A 1 251 ? 14.427 -1.250 -19.621 1.00 98.62 251 PHE A O 1
ATOM 1971 N N . GLY A 1 252 ? 13.695 0.873 -19.658 1.00 98.31 252 GLY A N 1
ATOM 1972 C CA . GLY A 1 252 ? 13.724 1.047 -21.105 1.00 98.31 252 GLY A CA 1
ATOM 1973 C C . GLY A 1 252 ? 13.007 2.321 -21.553 1.00 98.31 252 GLY A C 1
ATOM 1974 O O . GLY A 1 252 ? 12.155 2.867 -20.856 1.00 98.31 252 GLY A O 1
ATOM 1975 N N . MET A 1 253 ? 13.342 2.799 -22.747 1.00 98.44 253 MET A N 1
ATOM 1976 C CA . MET A 1 253 ? 12.744 3.975 -23.385 1.00 98.44 253 MET A CA 1
ATOM 1977 C C . MET A 1 253 ? 11.829 3.540 -24.540 1.00 98.44 253 MET A C 1
ATOM 1979 O O . MET A 1 253 ? 12.053 3.872 -25.703 1.00 98.44 253 MET A O 1
ATOM 1983 N N . THR A 1 254 ? 10.802 2.756 -24.210 1.00 98.06 254 THR A N 1
ATOM 1984 C CA . THR A 1 254 ? 9.880 2.092 -25.155 1.00 98.06 254 THR A CA 1
ATOM 1985 C C . THR A 1 254 ? 8.755 2.989 -25.686 1.00 98.06 254 THR A C 1
ATOM 1987 O O . THR A 1 254 ? 7.935 2.522 -26.465 1.00 98.06 254 THR A O 1
ATOM 1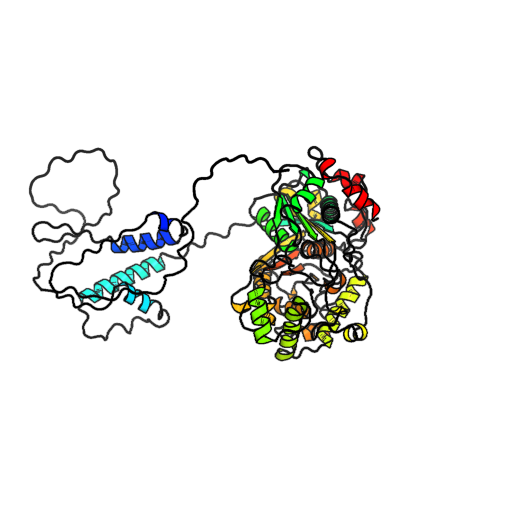990 N N . GLN A 1 255 ? 8.726 4.274 -25.307 1.00 98.00 255 GLN A N 1
ATOM 1991 C CA . GLN A 1 255 ? 7.689 5.260 -25.672 1.00 98.00 255 GLN A CA 1
ATOM 1992 C C . GLN A 1 255 ? 6.280 4.970 -25.124 1.00 98.00 255 GLN A C 1
ATOM 1994 O O . GLN A 1 255 ? 5.317 5.611 -25.541 1.00 98.00 255 GLN A O 1
ATOM 1999 N N . ILE A 1 256 ? 6.156 4.062 -24.155 1.00 98.56 256 ILE A N 1
ATOM 2000 C CA . ILE A 1 256 ? 4.889 3.818 -23.461 1.00 98.56 256 ILE A CA 1
ATOM 2001 C C . ILE A 1 256 ? 4.450 5.037 -22.630 1.00 98.56 256 ILE A C 1
ATOM 2003 O O . ILE A 1 256 ? 5.303 5.796 -22.151 1.00 98.56 256 ILE A O 1
ATOM 2007 N N . PRO A 1 257 ? 3.138 5.233 -22.406 1.00 98.62 257 PRO A N 1
ATOM 2008 C CA . PRO A 1 257 ? 2.649 6.244 -21.477 1.00 98.62 257 PRO A CA 1
ATOM 2009 C C . PRO A 1 257 ? 3.162 5.983 -20.054 1.00 98.62 257 PRO A C 1
ATOM 2011 O O . PRO A 1 257 ? 3.015 4.885 -19.519 1.00 98.62 257 PRO A O 1
ATOM 2014 N N . ILE A 1 258 ? 3.732 7.016 -19.425 1.00 98.88 258 ILE A N 1
ATOM 2015 C CA . ILE A 1 258 ? 4.149 7.007 -18.016 1.00 98.88 258 ILE A CA 1
ATOM 2016 C C . ILE A 1 258 ? 3.415 8.135 -17.294 1.00 98.88 258 ILE A C 1
ATOM 2018 O O . ILE A 1 258 ? 3.634 9.315 -17.583 1.00 98.88 258 ILE A O 1
ATOM 2022 N N . LEU A 1 259 ? 2.548 7.771 -16.351 1.00 98.75 259 LEU A N 1
ATOM 2023 C CA . LEU A 1 259 ? 1.772 8.715 -15.547 1.00 98.75 259 LEU A CA 1
ATOM 2024 C C . LEU A 1 259 ? 2.432 8.910 -14.182 1.00 98.75 259 LEU A C 1
ATOM 2026 O O . LEU A 1 259 ? 2.851 7.940 -13.560 1.00 98.75 259 LEU A O 1
ATOM 2030 N N . ASN A 1 260 ? 2.503 10.152 -13.706 1.00 98.81 260 ASN A N 1
ATOM 2031 C CA . ASN A 1 260 ? 2.983 10.481 -12.363 1.00 98.81 260 ASN A CA 1
ATOM 2032 C C . ASN A 1 260 ? 1.767 10.838 -11.509 1.00 98.81 260 ASN A C 1
ATOM 2034 O O . ASN A 1 260 ? 1.006 11.728 -11.888 1.00 98.81 260 ASN A O 1
ATOM 2038 N N . VAL A 1 261 ? 1.568 10.144 -10.392 1.00 98.56 261 VAL A N 1
ATOM 2039 C CA . VAL A 1 261 ? 0.378 10.293 -9.546 1.00 98.56 261 VAL A CA 1
ATOM 2040 C C . VAL A 1 261 ? 0.765 10.516 -8.091 1.00 98.56 261 VAL A C 1
ATOM 2042 O O . VAL A 1 261 ? 1.748 9.956 -7.606 1.00 98.56 261 VAL A O 1
ATOM 2045 N N . ASN A 1 262 ? -0.042 11.312 -7.394 1.00 98.38 262 ASN A N 1
ATOM 2046 C CA . ASN A 1 262 ? 0.048 11.514 -5.955 1.00 98.38 262 ASN A CA 1
ATOM 2047 C C . ASN A 1 262 ? -1.352 11.676 -5.352 1.00 98.38 262 ASN A C 1
ATOM 2049 O O . ASN A 1 262 ? -2.271 12.166 -6.003 1.00 98.38 262 ASN A O 1
ATOM 2053 N N . ASN A 1 263 ? -1.500 11.200 -4.120 1.00 98.12 263 ASN A N 1
ATOM 2054 C CA . ASN A 1 263 ? -2.691 11.320 -3.285 1.00 98.12 263 ASN A CA 1
ATOM 2055 C C . ASN A 1 263 ? -2.295 11.198 -1.799 1.00 98.12 263 ASN A C 1
ATOM 2057 O O . ASN A 1 263 ? -2.806 10.371 -1.042 1.00 98.12 263 ASN A O 1
ATOM 2061 N N . ASN A 1 264 ? -1.262 11.951 -1.401 1.00 97.19 264 ASN A N 1
ATOM 2062 C CA . ASN A 1 264 ? -0.616 11.838 -0.090 1.00 97.19 264 ASN A CA 1
ATOM 2063 C C . ASN A 1 264 ? -0.261 10.375 0.258 1.00 97.19 264 ASN A C 1
ATOM 2065 O O . ASN A 1 264 ? 0.311 9.645 -0.552 1.00 97.19 264 ASN A O 1
ATOM 2069 N N . CYS A 1 265 ? -0.571 9.917 1.466 1.00 97.69 265 CYS A N 1
ATOM 2070 C CA . CYS A 1 265 ? -0.181 8.600 1.960 1.00 97.69 265 CYS A CA 1
ATOM 2071 C C . CYS A 1 265 ? -0.830 7.419 1.201 1.00 97.69 265 CYS A C 1
ATOM 2073 O O . CYS A 1 265 ? -0.352 6.290 1.340 1.00 97.69 265 CYS A O 1
ATOM 2075 N N . SER A 1 266 ? -1.871 7.652 0.380 1.00 98.62 266 SER A N 1
ATOM 2076 C CA . SER A 1 266 ? -2.517 6.638 -0.473 1.00 98.62 266 SER A CA 1
ATOM 2077 C C . SER A 1 266 ? -2.013 6.612 -1.922 1.00 98.62 266 SER A C 1
ATOM 2079 O O . SER A 1 266 ? -2.584 5.930 -2.778 1.00 98.62 266 SER A O 1
ATOM 2081 N N . THR A 1 267 ? -0.908 7.305 -2.209 1.00 98.81 267 THR A N 1
ATOM 2082 C CA . THR A 1 267 ? -0.320 7.439 -3.553 1.00 98.81 267 THR A CA 1
ATOM 2083 C C . THR A 1 267 ? -0.043 6.096 -4.237 1.00 98.81 267 THR A C 1
ATOM 2085 O O . THR A 1 267 ? -0.479 5.891 -5.370 1.00 98.81 267 THR A O 1
ATOM 2088 N N . GLY A 1 268 ? 0.598 5.142 -3.552 1.00 98.81 268 GLY A N 1
ATOM 2089 C CA . GLY A 1 268 ? 0.874 3.818 -4.131 1.00 98.81 268 GLY A CA 1
ATOM 2090 C C . GLY A 1 268 ? -0.396 3.047 -4.512 1.00 98.81 268 GLY A C 1
ATOM 2091 O O . GLY A 1 268 ? -0.476 2.458 -5.590 1.00 98.81 268 GLY A O 1
ATOM 2092 N N . SER A 1 269 ? -1.431 3.103 -3.668 1.00 98.88 269 SER A N 1
ATOM 2093 C CA . SER A 1 269 ? -2.712 2.442 -3.958 1.00 98.88 269 SER A CA 1
ATOM 2094 C C . SER A 1 269 ? -3.553 3.198 -4.984 1.00 98.88 269 SER A C 1
ATOM 2096 O O . SER A 1 269 ? -4.346 2.584 -5.692 1.00 98.88 269 SER A O 1
ATOM 2098 N N . THR A 1 270 ? -3.362 4.513 -5.117 1.00 98.94 270 THR A N 1
ATOM 2099 C CA . THR A 1 270 ? -3.958 5.305 -6.203 1.00 98.94 270 THR A CA 1
ATOM 2100 C C . THR A 1 270 ? -3.430 4.830 -7.554 1.00 98.94 270 THR A C 1
ATOM 2102 O O . THR A 1 270 ? -4.218 4.601 -8.472 1.00 98.94 270 THR A O 1
ATOM 2105 N N . GLY A 1 271 ? -2.119 4.589 -7.667 1.00 98.88 271 GLY A N 1
ATOM 2106 C CA . GLY A 1 271 ? -1.540 3.995 -8.872 1.00 98.88 271 GLY A CA 1
ATOM 2107 C C . GLY A 1 271 ? -2.051 2.582 -9.144 1.00 98.88 271 GLY A C 1
ATOM 2108 O O . GLY A 1 271 ? -2.398 2.262 -10.280 1.00 98.88 271 GLY A O 1
ATOM 2109 N N . LEU A 1 272 ? -2.195 1.762 -8.098 1.00 98.88 272 LEU A N 1
ATOM 2110 C CA . LEU A 1 272 ? -2.792 0.430 -8.212 1.00 98.88 272 LEU A CA 1
ATOM 2111 C C . LEU A 1 272 ? -4.239 0.484 -8.734 1.00 98.88 272 LEU A C 1
ATOM 2113 O O . LEU A 1 272 ? -4.598 -0.273 -9.636 1.00 98.88 272 LEU A O 1
ATOM 2117 N N . ALA A 1 273 ? -5.060 1.395 -8.203 1.00 98.88 273 ALA A N 1
ATOM 2118 C CA . ALA A 1 273 ? -6.443 1.583 -8.633 1.00 98.88 273 ALA A CA 1
ATOM 2119 C C . ALA A 1 273 ? -6.546 2.091 -10.075 1.00 98.88 273 ALA A C 1
ATOM 2121 O O . ALA A 1 273 ? -7.408 1.649 -10.838 1.00 98.88 273 ALA A O 1
ATOM 2122 N N . MET A 1 274 ? -5.638 2.982 -10.473 1.00 98.75 274 MET A N 1
ATOM 2123 C CA . MET A 1 274 ? -5.546 3.471 -11.844 1.00 98.75 274 MET A CA 1
ATOM 2124 C C . MET A 1 274 ? -5.166 2.350 -12.819 1.00 98.75 274 MET A C 1
ATOM 2126 O O . MET A 1 274 ? -5.841 2.188 -13.834 1.00 98.75 274 MET A O 1
ATOM 2130 N N . ALA A 1 275 ? -4.165 1.527 -12.483 1.00 98.88 275 ALA A N 1
ATOM 2131 C CA . ALA A 1 275 ? -3.774 0.374 -13.292 1.00 98.88 275 ALA A CA 1
ATOM 2132 C C . ALA A 1 275 ? -4.916 -0.641 -13.425 1.00 98.88 275 ALA A C 1
ATOM 2134 O O . ALA A 1 275 ? -5.259 -1.053 -14.533 1.00 98.88 275 ALA A O 1
ATOM 2135 N N . ARG A 1 276 ? -5.570 -0.989 -12.308 1.00 98.69 276 ARG A N 1
ATOM 2136 C CA . ARG A 1 276 ? -6.718 -1.902 -12.324 1.00 98.69 276 ARG A CA 1
ATOM 2137 C C . ARG A 1 276 ? -7.843 -1.369 -13.199 1.00 98.69 276 ARG A C 1
ATOM 2139 O O . ARG A 1 276 ? -8.422 -2.134 -13.962 1.00 98.69 276 ARG A O 1
ATOM 2146 N N . ASN A 1 277 ? -8.168 -0.082 -13.099 1.00 98.12 277 ASN A N 1
ATOM 2147 C CA . ASN A 1 277 ? -9.226 0.514 -13.909 1.00 98.12 277 ASN A CA 1
ATOM 2148 C C . ASN A 1 277 ? -8.863 0.559 -15.397 1.00 98.12 277 ASN A C 1
ATOM 2150 O O . ASN A 1 277 ? -9.736 0.279 -16.214 1.00 98.12 277 ASN A O 1
ATOM 2154 N N . ALA A 1 278 ? -7.613 0.870 -15.748 1.00 98.25 278 ALA A N 1
ATOM 2155 C CA . ALA A 1 278 ? -7.156 0.863 -17.135 1.00 98.25 278 ALA A CA 1
ATOM 2156 C C . ALA A 1 278 ? -7.283 -0.539 -17.753 1.00 98.25 278 ALA A C 1
ATOM 2158 O O . ALA A 1 278 ? -7.950 -0.693 -18.776 1.00 98.25 278 ALA A O 1
ATOM 2159 N N . ILE A 1 279 ? -6.764 -1.572 -17.080 1.00 98.69 279 ILE A N 1
ATOM 2160 C CA . ILE A 1 279 ? -6.860 -2.959 -17.557 1.00 98.69 279 ILE A CA 1
ATOM 2161 C C . ILE A 1 279 ? -8.320 -3.415 -17.602 1.00 98.69 279 ILE A C 1
ATOM 2163 O O . ILE A 1 279 ? -8.780 -3.898 -18.628 1.00 98.69 279 ILE A O 1
ATOM 2167 N N . ALA A 1 280 ? -9.104 -3.198 -16.541 1.00 97.94 280 ALA A N 1
ATOM 2168 C CA . ALA A 1 280 ? -10.498 -3.650 -16.463 1.00 97.94 280 ALA A CA 1
ATOM 2169 C C . ALA A 1 280 ? -11.403 -3.110 -17.591 1.00 97.94 280 ALA A C 1
ATOM 2171 O O . ALA A 1 280 ? -12.454 -3.701 -17.853 1.00 97.94 280 ALA A O 1
ATOM 2172 N N . HIS A 1 281 ? -11.009 -2.009 -18.240 1.00 96.25 281 HIS A N 1
ATOM 2173 C CA . HIS A 1 281 ? -11.718 -1.394 -19.366 1.00 96.25 281 HIS A CA 1
ATOM 2174 C C . HIS A 1 281 ? -10.990 -1.543 -20.716 1.00 96.25 281 HIS A C 1
ATOM 2176 O O . HIS A 1 281 ? -11.398 -0.903 -21.683 1.00 96.25 281 HIS A O 1
ATOM 2182 N N . GLY A 1 282 ? -9.951 -2.382 -20.792 1.00 95.88 282 GLY A N 1
ATOM 2183 C CA . GLY A 1 282 ? -9.243 -2.708 -22.036 1.00 95.88 282 GLY A CA 1
ATOM 2184 C C . GLY A 1 282 ? -8.263 -1.634 -22.513 1.00 95.88 282 GLY A C 1
ATOM 2185 O O . GLY A 1 282 ? -7.998 -1.544 -23.705 1.00 95.88 282 GLY A O 1
ATOM 2186 N N . GLY A 1 283 ? -7.765 -0.783 -21.610 1.00 96.50 283 GLY A N 1
ATOM 2187 C CA . GLY A 1 283 ? -6.786 0.259 -21.938 1.00 96.50 283 GLY A CA 1
ATOM 2188 C C . GLY A 1 283 ? -5.343 -0.243 -22.067 1.00 96.50 283 GLY A C 1
ATOM 2189 O O . GLY A 1 283 ? -4.543 0.427 -22.710 1.00 96.50 283 GLY A O 1
ATOM 2190 N N . ALA A 1 284 ? -5.024 -1.383 -21.448 1.00 98.00 284 ALA A N 1
ATOM 2191 C CA . ALA A 1 284 ? -3.748 -2.093 -21.543 1.00 98.00 284 ALA A CA 1
ATOM 2192 C C . ALA A 1 284 ? -3.908 -3.526 -21.000 1.00 98.00 284 ALA A C 1
ATOM 2194 O O . ALA A 1 284 ? -4.797 -3.778 -20.181 1.00 98.00 284 ALA A O 1
ATOM 2195 N N . ASP A 1 285 ? -3.016 -4.429 -21.392 1.00 98.62 285 ASP A N 1
ATOM 2196 C CA . ASP A 1 285 ? -2.946 -5.817 -20.925 1.00 98.62 285 ASP A CA 1
ATOM 2197 C C . ASP A 1 285 ? -1.861 -6.050 -19.870 1.00 98.62 285 ASP A C 1
ATOM 2199 O O . ASP A 1 285 ? -1.944 -7.018 -19.112 1.00 98.62 285 ASP A O 1
ATOM 2203 N N . CYS A 1 286 ? -0.861 -5.168 -19.788 1.00 98.88 286 CYS A N 1
ATOM 2204 C CA . CYS A 1 286 ? 0.236 -5.253 -18.826 1.00 98.88 286 CYS A CA 1
ATOM 2205 C C . CYS A 1 286 ? 0.695 -3.856 -18.379 1.00 98.88 286 CYS A C 1
ATOM 2207 O O . CYS A 1 286 ? 1.201 -3.061 -19.175 1.00 98.88 286 CYS A O 1
ATOM 2209 N N . ILE A 1 287 ? 0.532 -3.555 -17.087 1.00 98.94 287 ILE A N 1
ATOM 2210 C CA . ILE A 1 287 ? 0.888 -2.264 -16.483 1.00 98.94 287 ILE A CA 1
ATOM 2211 C C . ILE A 1 287 ? 1.877 -2.477 -15.339 1.00 98.94 287 ILE A C 1
ATOM 2213 O O . ILE A 1 287 ? 1.629 -3.271 -14.428 1.00 98.94 287 ILE A O 1
ATOM 2217 N N . LEU A 1 288 ? 2.967 -1.707 -15.345 1.00 98.94 288 LEU A N 1
ATOM 2218 C CA . LEU A 1 288 ? 3.916 -1.638 -14.235 1.00 98.94 288 LEU A CA 1
ATOM 2219 C C . LEU A 1 288 ? 3.620 -0.405 -13.374 1.00 98.94 288 LEU A C 1
ATOM 2221 O O . LEU A 1 288 ? 3.719 0.735 -13.834 1.00 98.94 288 LEU A O 1
ATOM 2225 N N . VAL A 1 289 ? 3.304 -0.629 -12.100 1.00 99.00 289 VAL A N 1
ATOM 2226 C CA . VAL A 1 289 ? 3.129 0.430 -11.100 1.00 99.00 289 VAL A CA 1
ATOM 2227 C C . VAL A 1 289 ? 4.355 0.450 -10.197 1.00 99.00 289 VAL A C 1
ATOM 2229 O O . VAL A 1 289 ? 4.680 -0.567 -9.588 1.00 99.00 289 VAL A O 1
ATOM 2232 N N . VAL A 1 290 ? 5.030 1.594 -10.092 1.00 98.94 290 VAL A N 1
ATOM 2233 C CA . VAL A 1 290 ? 6.214 1.776 -9.240 1.00 98.94 290 VAL A CA 1
ATOM 2234 C C . VAL A 1 290 ? 5.978 2.943 -8.298 1.00 98.94 290 VAL A C 1
ATOM 2236 O O . VAL A 1 290 ? 5.794 4.077 -8.730 1.00 98.94 290 VAL A O 1
ATOM 2239 N N . GLY A 1 291 ? 6.012 2.666 -7.003 1.00 98.88 291 GLY A N 1
ATOM 2240 C CA . GLY A 1 291 ? 5.941 3.656 -5.945 1.00 98.88 291 GLY A CA 1
ATOM 2241 C C . GLY A 1 291 ? 7.276 3.797 -5.243 1.00 98.88 291 GLY A C 1
ATOM 2242 O O . GLY A 1 291 ? 7.945 2.805 -4.955 1.00 98.88 291 GLY A O 1
ATOM 2243 N N . PHE A 1 292 ? 7.676 5.028 -4.968 1.00 98.81 292 PHE A N 1
ATOM 2244 C CA . PHE A 1 292 ? 8.931 5.322 -4.291 1.00 98.81 292 PHE A CA 1
ATOM 2245 C C . PHE A 1 292 ? 8.807 6.608 -3.491 1.00 98.81 292 PHE A C 1
ATOM 2247 O O . PHE A 1 292 ? 8.042 7.500 -3.841 1.00 98.81 292 PHE A O 1
ATOM 2254 N N . GLU A 1 293 ? 9.582 6.705 -2.419 1.00 98.31 293 GLU A N 1
ATOM 2255 C CA . GLU A 1 293 ? 9.715 7.946 -1.673 1.00 98.31 293 GLU A CA 1
ATOM 2256 C C . GLU A 1 293 ? 11.137 8.077 -1.128 1.00 98.31 293 GLU A C 1
ATOM 2258 O O . GLU A 1 293 ? 11.688 7.126 -0.564 1.00 98.31 293 GLU A O 1
ATOM 2263 N N . LYS A 1 294 ? 11.710 9.271 -1.288 1.00 97.38 294 LYS A N 1
ATOM 2264 C CA . LYS A 1 294 ? 12.919 9.708 -0.587 1.00 97.38 294 LYS A CA 1
ATOM 2265 C C . LYS A 1 294 ? 12.515 10.836 0.347 1.00 97.38 294 LYS A C 1
ATOM 2267 O O . LYS A 1 294 ? 12.221 11.947 -0.087 1.00 97.38 294 LYS A O 1
ATOM 2272 N N . MET A 1 295 ? 12.462 10.530 1.631 1.00 95.56 295 MET A N 1
ATOM 2273 C CA . MET A 1 295 ? 11.956 11.421 2.659 1.00 95.56 295 MET A CA 1
ATOM 2274 C C . MET A 1 295 ? 13.089 12.165 3.368 1.00 95.56 295 MET A C 1
ATOM 2276 O O . MET A 1 295 ? 14.282 11.948 3.156 1.00 95.56 295 MET A O 1
ATOM 2280 N N . MET A 1 296 ? 12.699 13.067 4.264 1.00 91.81 296 MET A N 1
ATOM 2281 C CA . MET A 1 296 ? 13.611 13.735 5.183 1.00 91.81 296 MET A CA 1
ATOM 2282 C C . MET A 1 296 ? 13.526 13.130 6.582 1.00 91.81 296 MET A C 1
ATOM 2284 O O . MET A 1 296 ? 12.555 12.472 6.966 1.00 91.81 296 MET A O 1
ATOM 2288 N N . ARG A 1 297 ? 14.560 13.389 7.385 1.00 90.88 297 ARG A N 1
ATOM 2289 C CA . ARG A 1 297 ? 14.548 13.041 8.808 1.00 90.88 297 ARG A CA 1
ATOM 2290 C C . ARG A 1 297 ? 13.563 13.934 9.555 1.00 90.88 297 ARG A C 1
ATOM 2292 O O . ARG A 1 297 ? 13.606 15.148 9.407 1.00 90.88 297 ARG A O 1
ATOM 2299 N N . GLY A 1 298 ? 12.795 13.325 10.452 1.00 88.00 298 GLY A N 1
ATOM 2300 C CA . GLY A 1 298 ? 11.813 14.035 11.269 1.00 88.00 298 GLY A CA 1
ATOM 2301 C C . GLY A 1 298 ? 10.428 14.019 10.634 1.00 88.00 298 GLY A C 1
ATOM 2302 O O . GLY A 1 298 ? 10.168 13.218 9.743 1.00 88.00 298 GLY A O 1
ATOM 2303 N N . SER A 1 299 ? 9.540 14.865 11.146 1.00 86.06 299 SER A N 1
ATOM 2304 C CA . SER A 1 299 ? 8.155 14.974 10.683 1.00 86.06 299 SER A CA 1
ATOM 2305 C C . SER A 1 299 ? 8.064 15.460 9.236 1.00 86.06 299 SER A C 1
ATOM 2307 O O . SER A 1 299 ? 8.962 16.149 8.748 1.00 86.06 299 SER A O 1
ATOM 2309 N N . LEU A 1 300 ? 6.945 15.147 8.577 1.00 88.38 300 LEU A N 1
ATOM 2310 C CA . LEU A 1 300 ? 6.610 15.700 7.264 1.00 88.38 300 LEU A CA 1
ATOM 2311 C C . LEU A 1 300 ? 6.623 17.232 7.291 1.00 88.38 300 LEU A C 1
ATOM 2313 O O . LEU A 1 300 ? 6.189 17.846 8.269 1.00 88.38 300 LEU A O 1
ATOM 2317 N N . GLN A 1 301 ? 7.107 17.832 6.205 1.00 85.06 301 GLN A N 1
ATOM 2318 C CA . GLN A 1 301 ? 7.161 19.280 6.025 1.00 85.06 301 GLN A CA 1
ATOM 2319 C C . GLN A 1 301 ? 6.331 19.705 4.811 1.00 85.06 301 GLN A C 1
ATOM 2321 O O . GLN A 1 301 ? 6.164 18.937 3.859 1.00 85.06 301 GLN A O 1
ATOM 2326 N N . SER A 1 302 ? 5.832 20.942 4.860 1.00 86.44 302 SER A N 1
ATOM 2327 C CA . SER A 1 302 ? 5.298 21.644 3.692 1.00 86.44 302 SER A CA 1
ATOM 2328 C C . SER A 1 302 ? 6.402 22.489 3.068 1.00 86.44 302 SER A C 1
ATOM 2330 O O . SER A 1 302 ? 7.162 23.142 3.784 1.00 86.44 302 SER A O 1
ATOM 2332 N N . PHE A 1 303 ? 6.473 22.488 1.740 1.00 89.50 303 PHE A N 1
ATOM 2333 C CA . PHE A 1 303 ? 7.441 23.282 0.979 1.00 89.50 303 PHE A CA 1
ATOM 2334 C C . PHE A 1 303 ? 6.794 24.417 0.179 1.00 89.50 303 PHE A C 1
ATOM 2336 O O . PHE A 1 303 ? 7.476 25.371 -0.187 1.00 89.50 303 PHE A O 1
ATOM 2343 N N . PHE A 1 304 ? 5.484 24.342 -0.067 1.00 93.56 304 PHE A N 1
ATOM 2344 C CA . PHE A 1 304 ? 4.733 25.350 -0.811 1.00 93.56 304 PHE A CA 1
ATOM 2345 C C . PHE A 1 304 ? 4.034 26.290 0.169 1.00 93.56 304 PHE A C 1
ATOM 2347 O O . PHE A 1 304 ? 2.913 26.036 0.601 1.00 93.56 304 PHE A O 1
ATOM 2354 N N . ASN A 1 305 ? 4.731 27.360 0.550 1.00 93.50 305 ASN A N 1
ATOM 2355 C CA . ASN A 1 305 ? 4.252 28.343 1.530 1.00 93.50 305 ASN A CA 1
ATOM 2356 C C . ASN A 1 305 ? 3.605 29.582 0.878 1.00 93.50 305 ASN A C 1
ATOM 2358 O O . ASN A 1 305 ? 3.359 30.576 1.553 1.00 93.50 305 ASN A O 1
ATOM 2362 N N . ASP A 1 306 ? 3.373 29.545 -0.434 1.00 96.12 306 ASP A N 1
ATOM 2363 C CA . ASP A 1 306 ? 2.879 30.650 -1.264 1.00 96.12 306 ASP A CA 1
ATOM 2364 C C . ASP A 1 306 ? 1.432 30.449 -1.759 1.00 96.12 306 ASP A C 1
ATOM 2366 O O . ASP A 1 306 ? 0.947 31.214 -2.591 1.00 96.12 306 ASP A O 1
ATOM 2370 N N . ARG A 1 307 ? 0.747 29.402 -1.283 1.00 95.62 307 ARG A N 1
ATOM 2371 C CA . ARG A 1 307 ? -0.602 28.991 -1.703 1.00 95.62 307 ARG A CA 1
ATOM 2372 C C . ARG A 1 307 ? -1.333 28.248 -0.588 1.00 95.62 307 ARG A C 1
ATOM 2374 O O . ARG A 1 307 ? -0.721 27.875 0.410 1.00 95.62 307 ARG A O 1
ATOM 2381 N N . GLU A 1 308 ? -2.629 28.015 -0.783 1.00 95.88 308 GLU A N 1
ATOM 2382 C CA . GLU A 1 308 ? -3.457 27.293 0.185 1.00 95.88 308 GLU A CA 1
ATOM 2383 C C . GLU A 1 308 ? -2.931 25.874 0.427 1.00 95.88 308 GLU A C 1
ATOM 2385 O O . GLU A 1 308 ? -2.594 25.142 -0.510 1.00 95.88 308 GLU A O 1
ATOM 2390 N N . ASN A 1 309 ? -2.872 25.481 1.699 1.00 95.44 309 ASN A N 1
ATOM 2391 C CA . ASN A 1 309 ? -2.510 24.124 2.073 1.00 95.44 309 ASN A CA 1
ATOM 2392 C C . ASN A 1 309 ? -3.717 23.203 1.812 1.00 95.44 309 ASN A C 1
ATOM 2394 O O . ASN A 1 309 ? -4.804 23.507 2.299 1.00 95.44 309 ASN A O 1
ATOM 2398 N N . PRO A 1 310 ? -3.566 22.050 1.132 1.00 95.88 310 PRO A N 1
ATOM 2399 C CA . PRO A 1 310 ? -4.677 21.119 0.904 1.00 95.88 310 PRO A CA 1
ATOM 2400 C C . PRO A 1 310 ? -5.382 20.636 2.182 1.00 95.88 310 PRO A C 1
ATOM 2402 O O . PRO A 1 310 ? -6.537 20.228 2.136 1.00 95.88 310 PRO A O 1
ATOM 2405 N N . LEU A 1 311 ? -4.699 20.688 3.331 1.00 96.06 311 LEU A N 1
ATOM 2406 C CA . LEU A 1 311 ? -5.253 20.360 4.646 1.00 96.06 311 LEU A CA 1
ATOM 2407 C C . LEU A 1 311 ? -5.681 21.595 5.453 1.00 96.06 311 LEU A C 1
ATOM 2409 O O . LEU A 1 311 ? -6.013 21.447 6.628 1.00 96.06 311 LEU A O 1
ATOM 2413 N N . GLY A 1 312 ? -5.644 22.803 4.886 1.00 96.25 312 GLY A N 1
ATOM 2414 C CA . GLY A 1 312 ? -5.866 24.062 5.603 1.00 96.25 312 GLY A CA 1
ATOM 2415 C C . GLY A 1 312 ? -7.228 24.123 6.293 1.00 96.25 312 GLY A C 1
ATOM 2416 O O . GLY A 1 312 ? -7.301 24.332 7.503 1.00 96.25 312 GLY A O 1
ATOM 2417 N N . THR A 1 313 ? -8.306 23.827 5.565 1.00 97.00 313 THR A N 1
ATOM 2418 C CA . THR A 1 313 ? -9.682 23.793 6.097 1.00 97.00 313 THR A CA 1
ATOM 2419 C C . THR A 1 313 ? -9.858 22.739 7.191 1.00 97.00 313 THR A C 1
ATOM 2421 O O . THR A 1 313 ? -10.377 23.044 8.266 1.00 97.00 313 THR A O 1
ATOM 2424 N N . SER A 1 314 ? -9.358 21.521 6.971 1.00 97.50 314 SER A N 1
ATOM 2425 C CA . SER A 1 314 ? -9.374 20.444 7.970 1.00 97.50 314 SER A CA 1
ATOM 2426 C C . SER A 1 314 ? -8.549 20.795 9.212 1.00 97.50 314 SER A C 1
ATOM 2428 O O . SER A 1 314 ? -8.939 20.460 10.328 1.00 97.50 314 SER A O 1
ATOM 2430 N N . THR A 1 315 ? -7.431 21.506 9.041 1.00 96.94 315 THR A N 1
ATOM 2431 C CA . THR A 1 315 ? -6.565 21.957 10.144 1.00 96.94 315 THR A CA 1
ATOM 2432 C C . THR A 1 315 ? -7.264 23.020 10.980 1.00 96.94 315 THR A C 1
ATOM 2434 O O . THR A 1 315 ? -7.234 22.941 12.207 1.00 96.94 315 THR A O 1
ATOM 2437 N N . THR A 1 316 ? -7.945 23.972 10.336 1.00 97.25 316 THR A N 1
ATOM 2438 C CA . THR A 1 316 ? -8.780 24.965 11.020 1.00 97.25 316 THR A CA 1
ATOM 2439 C C . THR A 1 316 ? -9.872 24.281 11.834 1.00 97.25 316 THR A C 1
ATOM 2441 O O . THR A 1 316 ? -10.007 24.564 13.023 1.00 97.25 316 THR A O 1
ATOM 2444 N N . LEU A 1 317 ? -10.592 23.314 11.253 1.00 97.94 317 LEU A N 1
ATOM 2445 C CA . LEU A 1 317 ? -11.641 22.603 11.984 1.00 97.94 317 LEU A CA 1
ATOM 2446 C C . LEU A 1 317 ? -11.089 21.773 13.154 1.00 97.94 317 LEU A C 1
ATOM 2448 O O . LEU A 1 317 ? -11.679 21.764 14.237 1.00 97.94 317 LEU A O 1
ATOM 2452 N N . MET A 1 318 ? -9.947 21.103 12.974 1.00 98.06 318 MET A N 1
ATOM 2453 C CA . MET A 1 318 ? -9.257 20.404 14.062 1.00 98.06 318 MET A CA 1
ATOM 2454 C C . MET A 1 318 ? -8.906 21.375 15.200 1.00 98.06 318 MET A C 1
ATOM 2456 O O . MET A 1 318 ? -9.169 21.073 16.364 1.00 98.06 318 MET A O 1
ATOM 2460 N N . ALA A 1 319 ? -8.360 22.551 14.874 1.00 97.56 319 ALA A N 1
ATOM 2461 C CA . ALA A 1 319 ? -7.998 23.564 15.860 1.00 97.56 319 ALA A CA 1
ATOM 2462 C C . ALA A 1 319 ? -9.225 24.130 16.597 1.00 97.56 319 ALA A C 1
ATOM 2464 O O . ALA A 1 319 ? -9.184 24.283 17.815 1.00 97.56 319 ALA A O 1
ATOM 2465 N N . GLU A 1 320 ? -10.335 24.379 15.897 1.00 97.25 320 GLU A N 1
ATOM 2466 C CA . GLU A 1 320 ? -11.590 24.831 16.513 1.00 97.25 320 GLU A CA 1
ATOM 2467 C C . GLU A 1 320 ? -12.195 23.803 17.475 1.00 97.25 320 GLU A C 1
ATOM 2469 O O . GLU A 1 320 ? -12.805 24.169 18.478 1.00 97.25 320 GLU A O 1
ATOM 2474 N N . THR A 1 321 ? -12.085 22.514 17.150 1.00 96.94 321 THR A N 1
ATOM 2475 C CA . THR A 1 321 ? -12.765 21.439 17.890 1.00 96.94 321 THR A CA 1
ATOM 2476 C C . THR A 1 321 ? -11.914 20.852 19.010 1.00 96.94 321 THR A C 1
ATOM 2478 O O . THR A 1 321 ? -12.458 20.407 20.021 1.00 96.94 321 THR A O 1
ATOM 2481 N N . ARG A 1 322 ? -10.586 20.825 18.852 1.00 97.12 322 ARG A N 1
ATOM 2482 C CA . ARG A 1 322 ? -9.663 20.127 19.765 1.00 97.12 322 ARG A CA 1
ATOM 2483 C C . ARG A 1 322 ? -8.461 20.973 20.193 1.00 97.12 322 ARG A C 1
ATOM 2485 O O . ARG A 1 322 ? -7.643 20.490 20.976 1.00 97.12 322 ARG A O 1
ATOM 2492 N N . GLY A 1 323 ? -8.373 22.221 19.731 1.00 95.56 323 GLY A N 1
ATOM 2493 C CA . GLY A 1 323 ? -7.228 23.099 19.956 1.00 95.56 323 GLY A CA 1
ATOM 2494 C C . GLY A 1 323 ? -6.024 22.738 19.083 1.00 95.56 323 GLY A C 1
ATOM 2495 O O . GLY A 1 323 ? -6.047 21.781 18.310 1.00 95.56 323 GLY A O 1
ATOM 2496 N N . PHE A 1 324 ? -4.953 23.518 19.226 1.00 93.25 324 PHE A N 1
ATOM 2497 C CA . PHE A 1 324 ? -3.677 23.271 18.558 1.00 93.25 324 PHE A CA 1
ATOM 2498 C C . PHE A 1 324 ? -2.563 23.138 19.598 1.00 93.25 324 PHE A C 1
ATOM 2500 O O . PHE A 1 324 ? -2.440 23.973 20.495 1.00 93.25 324 PHE A O 1
ATOM 2507 N N . ALA A 1 325 ? -1.756 22.088 19.484 1.00 92.75 325 ALA A N 1
ATOM 2508 C CA . ALA A 1 325 ? -0.650 21.789 20.388 1.00 92.75 325 ALA A CA 1
ATOM 2509 C C . ALA A 1 325 ? 0.709 21.936 19.687 1.00 92.75 325 ALA A C 1
ATOM 2511 O O . ALA A 1 325 ? 0.806 21.915 18.459 1.00 92.75 325 ALA A O 1
ATOM 2512 N N . ASN A 1 326 ? 1.788 22.033 20.469 1.00 92.88 326 ASN A N 1
ATOM 2513 C CA . ASN A 1 326 ? 3.156 21.983 19.946 1.00 92.88 326 ASN A CA 1
ATOM 2514 C C . ASN A 1 326 ? 3.572 20.532 19.626 1.00 92.88 326 ASN A C 1
ATOM 2516 O O . ASN A 1 326 ? 4.459 19.964 20.262 1.00 92.88 326 ASN A O 1
ATOM 2520 N N . ALA A 1 327 ? 2.880 19.922 18.666 1.00 93.50 327 ALA A N 1
ATOM 2521 C CA . ALA A 1 327 ? 3.094 18.559 18.194 1.00 93.50 327 ALA A CA 1
ATOM 2522 C C . ALA A 1 327 ? 2.961 18.503 16.659 1.00 93.50 327 ALA A C 1
ATOM 2524 O O . ALA A 1 327 ? 2.312 19.370 16.066 1.00 93.50 327 ALA A O 1
ATOM 2525 N N . PRO A 1 328 ? 3.538 17.495 15.978 1.00 94.25 328 PRO A N 1
ATOM 2526 C CA . PRO A 1 328 ? 3.371 17.342 14.533 1.00 94.25 328 PRO A CA 1
ATOM 2527 C C . PRO A 1 328 ? 1.889 17.283 14.134 1.00 94.25 328 PRO A C 1
ATOM 2529 O O . PRO A 1 328 ? 1.122 16.545 14.747 1.00 94.25 328 PRO A O 1
ATOM 2532 N N . GLY A 1 329 ? 1.493 18.012 13.084 1.00 94.44 329 GLY A N 1
ATOM 2533 C CA . GLY A 1 329 ? 0.082 18.143 12.687 1.00 94.44 329 GLY A CA 1
ATOM 2534 C C . GLY A 1 329 ? -0.626 16.803 12.464 1.00 94.44 329 GLY A C 1
ATOM 2535 O O . GLY A 1 329 ? -1.713 16.595 12.988 1.00 94.44 329 GLY A O 1
ATOM 2536 N N . ALA A 1 330 ? 0.022 15.848 11.786 1.00 95.56 330 ALA A N 1
ATOM 2537 C CA . ALA A 1 330 ? -0.536 14.506 11.600 1.00 95.56 330 ALA A CA 1
ATOM 2538 C C . ALA A 1 330 ? -0.837 13.808 12.942 1.00 95.56 330 ALA A C 1
ATOM 2540 O O . ALA A 1 330 ? -1.935 13.295 13.130 1.00 95.56 330 ALA A O 1
ATOM 2541 N N . ALA A 1 331 ? 0.087 13.858 13.910 1.00 97.19 331 ALA A N 1
ATOM 2542 C CA . ALA A 1 331 ? -0.135 13.269 15.233 1.00 97.19 331 ALA A CA 1
ATOM 2543 C C . ALA A 1 331 ? -1.315 13.930 15.967 1.00 97.19 331 ALA A C 1
ATOM 2545 O O . ALA A 1 331 ? -2.034 13.249 16.695 1.00 97.19 331 ALA A O 1
ATOM 2546 N N . GLN A 1 332 ? -1.549 15.228 15.738 1.00 98.00 332 GLN A N 1
ATOM 2547 C CA . GLN A 1 332 ? -2.714 15.924 16.281 1.00 98.00 332 GLN A CA 1
ATOM 2548 C C . GLN A 1 332 ? -4.023 15.411 15.672 1.00 98.00 332 GLN A C 1
ATOM 2550 O O . GLN A 1 332 ? -4.921 15.068 16.435 1.00 98.00 332 GLN A O 1
ATOM 2555 N N . PHE A 1 333 ? -4.125 15.277 14.343 1.00 98.38 333 PHE A N 1
ATOM 2556 C CA . PHE A 1 333 ? -5.324 14.730 13.685 1.00 98.38 333 PHE A CA 1
ATOM 2557 C C . PHE A 1 333 ? -5.691 13.346 14.236 1.00 98.38 333 PHE A C 1
ATOM 2559 O O . PHE A 1 333 ? -6.783 13.152 14.773 1.00 98.38 333 PHE A O 1
ATOM 2566 N N . PHE A 1 334 ? -4.755 12.397 14.168 1.00 98.56 334 PHE A N 1
ATOM 2567 C CA . PHE A 1 334 ? -5.027 11.012 14.555 1.00 98.56 334 PHE A CA 1
ATOM 2568 C C . PHE A 1 334 ? -5.140 10.828 16.073 1.00 98.56 334 PHE A C 1
ATOM 2570 O O . PHE A 1 334 ? -5.995 10.073 16.531 1.00 98.56 334 PHE A O 1
ATOM 2577 N N . GLY A 1 335 ? -4.342 11.533 16.882 1.00 98.56 335 GLY A N 1
ATOM 2578 C CA . GLY A 1 335 ? -4.469 11.450 18.339 1.00 98.56 335 GLY A CA 1
ATOM 2579 C C . GLY A 1 335 ? -5.773 12.074 18.840 1.00 98.56 335 GLY A C 1
ATOM 2580 O O . GLY A 1 335 ? -6.430 11.505 19.707 1.00 98.56 335 GLY A O 1
ATOM 2581 N N . ASN A 1 336 ? -6.237 13.169 18.226 1.00 98.75 336 ASN A N 1
ATOM 2582 C CA . ASN A 1 336 ? -7.543 13.749 18.543 1.00 98.75 336 ASN A CA 1
ATOM 2583 C C . ASN A 1 336 ? -8.710 12.813 18.205 1.00 98.75 336 ASN A C 1
ATOM 2585 O O . ASN A 1 336 ? -9.662 12.759 18.989 1.00 98.75 336 ASN A O 1
ATOM 2589 N N . ALA A 1 337 ? -8.617 12.064 17.101 1.00 98.75 337 ALA A N 1
ATOM 2590 C CA . ALA A 1 337 ? -9.568 11.007 16.763 1.00 98.75 337 ALA A CA 1
ATOM 2591 C C . ALA A 1 337 ? -9.535 9.864 17.790 1.00 98.75 337 ALA A C 1
ATOM 2593 O O . ALA A 1 337 ? -10.584 9.411 18.241 1.00 98.75 337 ALA A O 1
ATOM 2594 N N . GLY A 1 338 ? -8.341 9.456 18.238 1.00 98.69 338 GLY A N 1
ATOM 2595 C CA . GLY A 1 338 ? -8.177 8.489 19.327 1.00 98.69 338 GLY A CA 1
ATOM 2596 C C . GLY A 1 338 ? -8.841 8.954 20.626 1.00 98.69 338 GLY A C 1
ATOM 2597 O O . GLY A 1 338 ? -9.615 8.208 21.221 1.00 98.69 338 GLY A O 1
ATOM 2598 N N . ARG A 1 339 ? -8.628 10.214 21.023 1.00 98.69 339 ARG A N 1
ATOM 2599 C CA . ARG A 1 339 ? -9.289 10.827 22.189 1.00 98.69 339 ARG A CA 1
ATOM 2600 C C . ARG A 1 339 ? -10.813 10.833 22.047 1.00 98.69 339 ARG A C 1
ATOM 2602 O O . ARG A 1 339 ? -11.513 10.511 22.998 1.00 98.69 339 ARG A O 1
ATOM 2609 N N . GLU A 1 340 ? -11.336 11.137 20.860 1.00 98.75 340 GLU A N 1
ATOM 2610 C CA . GLU A 1 340 ? -12.785 11.103 20.622 1.00 98.75 340 GLU A CA 1
ATOM 2611 C C . GLU A 1 340 ? -13.326 9.668 20.707 1.00 98.75 340 GLU A C 1
ATOM 2613 O O . GLU A 1 340 ? -14.401 9.440 21.258 1.00 98.75 340 GLU A O 1
ATOM 2618 N N . TYR A 1 341 ? -12.569 8.682 20.220 1.00 98.69 341 TYR A N 1
ATOM 2619 C CA . TYR A 1 341 ? -12.933 7.272 20.340 1.00 98.69 341 TYR A CA 1
ATOM 2620 C C . TYR A 1 341 ? -12.976 6.822 21.811 1.00 98.69 341 TYR A C 1
ATOM 2622 O O . TYR A 1 341 ? -13.882 6.089 22.207 1.00 98.69 341 TYR A O 1
ATOM 2630 N N . MET A 1 342 ? -12.045 7.299 22.647 1.00 98.69 342 MET A N 1
ATOM 2631 C CA . MET A 1 342 ? -12.074 7.079 24.100 1.00 98.69 342 MET A CA 1
ATOM 2632 C C . MET A 1 342 ? -13.321 7.701 24.739 1.00 98.69 342 MET A C 1
ATOM 2634 O O . MET A 1 342 ? -14.023 7.023 25.487 1.00 98.69 342 MET A O 1
ATOM 2638 N N . GLU A 1 343 ? -13.620 8.962 24.408 1.00 98.56 343 GLU A N 1
ATOM 2639 C CA . GLU A 1 343 ? -14.787 9.704 24.907 1.00 98.56 343 GLU A CA 1
ATOM 2640 C C . GLU A 1 343 ? -16.111 9.010 24.548 1.00 98.56 343 GLU A C 1
ATOM 2642 O O . GLU A 1 343 ? -17.008 8.922 25.385 1.00 98.56 343 GLU A O 1
ATOM 2647 N N . LYS A 1 344 ? -16.235 8.505 23.314 1.00 98.31 344 LYS A N 1
ATOM 2648 C CA . LYS A 1 344 ? -17.472 7.894 22.805 1.00 98.31 344 LYS A CA 1
ATOM 2649 C C . LYS A 1 344 ? -17.657 6.438 23.216 1.00 98.31 344 LYS A C 1
ATOM 2651 O O . LYS A 1 344 ? -18.786 6.026 23.474 1.00 98.31 344 LYS A O 1
ATOM 2656 N N . TYR A 1 345 ? -16.580 5.654 23.232 1.00 98.44 345 TYR A N 1
ATOM 2657 C CA . TYR A 1 345 ? -16.678 4.191 23.268 1.00 98.44 345 TYR A CA 1
ATOM 2658 C C . TYR A 1 345 ? -15.939 3.533 24.437 1.00 98.44 345 TYR A C 1
ATOM 2660 O O . TYR A 1 345 ? -16.042 2.321 24.603 1.00 98.44 345 TYR A O 1
ATOM 2668 N N . GLY A 1 346 ? -15.224 4.294 25.275 1.00 97.62 346 GLY A N 1
ATOM 2669 C CA . GLY A 1 346 ? -14.561 3.753 26.468 1.00 97.62 346 GLY A CA 1
ATOM 2670 C C . GLY A 1 346 ? -13.259 2.990 26.187 1.00 97.62 346 GLY A C 1
ATOM 2671 O O . GLY A 1 346 ? -12.808 2.192 27.021 1.00 97.62 346 GLY A O 1
ATOM 2672 N N . ALA A 1 347 ? -12.638 3.235 25.029 1.00 98.44 347 ALA A N 1
ATOM 2673 C CA . ALA A 1 347 ? -11.255 2.834 24.795 1.00 98.44 347 ALA A CA 1
ATOM 2674 C C . ALA A 1 347 ? -10.322 3.502 25.819 1.00 98.44 347 ALA A C 1
ATOM 2676 O O . ALA A 1 347 ? -10.608 4.582 26.342 1.00 98.44 347 ALA A O 1
ATOM 2677 N N . LYS A 1 348 ? -9.197 2.855 26.105 1.00 98.56 348 LYS A N 1
ATOM 2678 C CA . LYS A 1 348 ? -8.174 3.331 27.038 1.00 98.56 348 LYS A CA 1
ATOM 2679 C C . LYS A 1 348 ? -6.835 3.507 26.316 1.00 98.56 348 LYS A C 1
ATOM 2681 O O . LYS A 1 348 ? -6.630 2.853 25.293 1.00 98.56 348 LYS A O 1
ATOM 2686 N N . PRO A 1 349 ? -5.900 4.327 26.834 1.00 98.44 349 PRO A N 1
ATOM 2687 C CA . PRO A 1 349 ? -4.567 4.486 26.245 1.00 98.44 349 PRO A CA 1
ATOM 2688 C C . PRO A 1 349 ? -3.837 3.155 26.007 1.00 98.44 349 PRO A C 1
ATOM 2690 O O . PRO A 1 349 ? -3.114 3.013 25.022 1.00 98.44 349 PRO A O 1
ATOM 2693 N N . GLU A 1 350 ? -4.064 2.162 26.869 1.00 98.69 350 GLU A N 1
ATOM 2694 C CA . GLU A 1 350 ? -3.490 0.822 26.748 1.00 98.69 350 GLU A CA 1
ATOM 2695 C C . GLU A 1 350 ? -3.947 0.087 25.484 1.00 98.69 350 GLU A C 1
ATOM 2697 O O . GLU A 1 350 ? -3.159 -0.667 24.927 1.00 98.69 350 GLU A O 1
ATOM 2702 N N . ASP A 1 351 ? -5.163 0.334 24.985 1.00 98.75 351 ASP A N 1
ATOM 2703 C CA . ASP A 1 351 ? -5.666 -0.314 23.765 1.00 98.75 351 ASP A CA 1
ATOM 2704 C C . ASP A 1 351 ? -4.885 0.173 22.531 1.00 98.75 351 ASP A C 1
ATOM 2706 O O . ASP A 1 351 ? -4.511 -0.608 21.659 1.00 98.75 351 ASP A O 1
ATOM 2710 N N . PHE A 1 352 ? -4.560 1.467 22.486 1.00 98.81 352 PHE A N 1
ATOM 2711 C CA . PHE A 1 352 ? -3.729 2.052 21.430 1.00 98.81 352 PHE A CA 1
ATOM 2712 C C . PHE A 1 352 ? -2.269 1.592 21.532 1.00 98.81 352 PHE A C 1
ATOM 2714 O O . PHE A 1 352 ? -1.623 1.294 20.525 1.00 98.81 352 PHE A O 1
ATOM 2721 N N . ALA A 1 353 ? -1.737 1.501 22.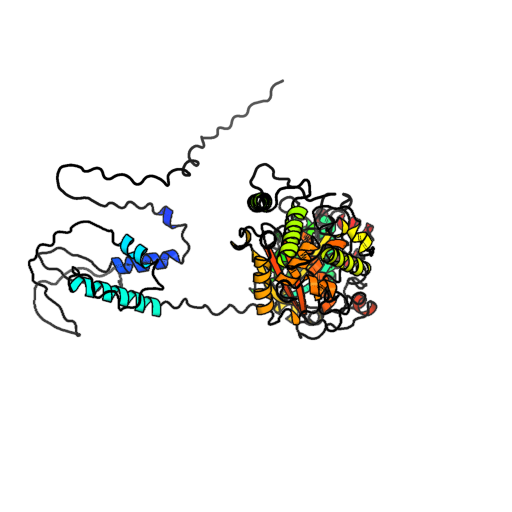751 1.00 98.81 353 ALA A N 1
ATOM 2722 C CA . ALA A 1 353 ? -0.387 0.999 22.972 1.00 98.81 353 ALA A CA 1
ATOM 2723 C C . ALA A 1 353 ? -0.263 -0.498 22.632 1.00 98.81 353 ALA A C 1
ATOM 2725 O O . ALA A 1 353 ? 0.771 -0.918 22.109 1.00 98.81 353 ALA A O 1
ATOM 2726 N N . GLU A 1 354 ? -1.313 -1.289 22.863 1.00 98.88 354 GLU A N 1
ATOM 2727 C CA . GLU A 1 354 ? -1.350 -2.714 22.531 1.00 98.88 354 GLU A CA 1
ATOM 2728 C C . GLU A 1 354 ? -1.335 -2.951 21.018 1.00 98.88 354 GLU A C 1
ATOM 2730 O O . GLU A 1 354 ? -0.588 -3.808 20.548 1.00 98.88 354 GLU A O 1
ATOM 2735 N N . ILE A 1 355 ? -2.040 -2.124 20.238 1.00 98.88 355 ILE A N 1
ATOM 2736 C CA . ILE A 1 355 ? -1.922 -2.117 18.770 1.00 98.88 355 ILE A CA 1
ATOM 2737 C C . ILE A 1 355 ? -0.460 -1.943 18.335 1.00 98.88 355 ILE A C 1
ATOM 2739 O O . ILE A 1 355 ? 0.050 -2.697 17.504 1.00 98.88 355 ILE A O 1
ATOM 2743 N N . ALA A 1 356 ? 0.252 -0.967 18.904 1.00 98.81 356 ALA A N 1
ATOM 2744 C CA . ALA A 1 356 ? 1.652 -0.748 18.553 1.00 98.81 356 ALA A CA 1
ATOM 2745 C C . ALA A 1 356 ? 2.542 -1.921 18.993 1.00 98.81 356 ALA A C 1
ATOM 2747 O O . ALA A 1 356 ? 3.424 -2.333 18.241 1.00 98.81 356 ALA A O 1
ATOM 2748 N N . ARG A 1 357 ? 2.296 -2.498 20.177 1.00 98.81 357 ARG A N 1
ATOM 2749 C CA . ARG A 1 357 ? 3.004 -3.694 20.657 1.00 98.81 357 ARG A CA 1
ATOM 2750 C C . ARG A 1 357 ? 2.864 -4.858 19.672 1.00 98.81 357 ARG A C 1
ATOM 2752 O O . ARG A 1 357 ? 3.863 -5.503 19.358 1.00 98.81 357 ARG A O 1
ATOM 2759 N N . ILE A 1 358 ? 1.648 -5.103 19.183 1.00 98.88 358 ILE A N 1
ATOM 2760 C CA . ILE A 1 358 ? 1.336 -6.152 18.203 1.00 98.88 358 ILE A CA 1
ATOM 2761 C C . ILE A 1 358 ? 2.061 -5.888 16.878 1.00 98.88 358 ILE A C 1
ATOM 2763 O O . ILE A 1 358 ? 2.746 -6.779 16.382 1.00 98.88 358 ILE A O 1
ATOM 2767 N N . ASN A 1 359 ? 2.003 -4.664 16.345 1.00 98.81 359 ASN A N 1
ATOM 2768 C CA . ASN A 1 359 ? 2.706 -4.305 15.108 1.00 98.81 359 ASN A CA 1
ATOM 2769 C C . ASN A 1 359 ? 4.237 -4.488 15.230 1.00 98.81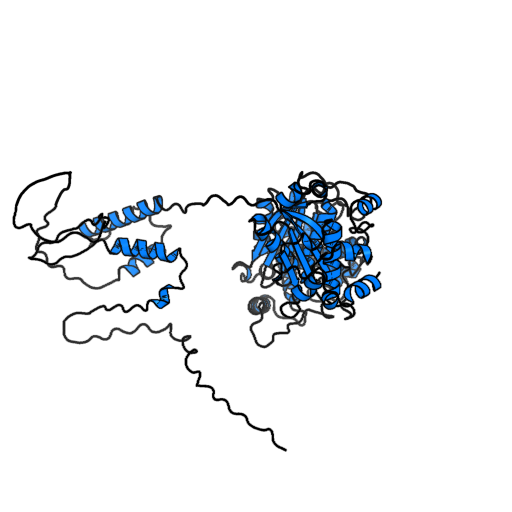 359 ASN A C 1
ATOM 2771 O O . ASN A 1 359 ? 4.860 -5.110 14.367 1.00 98.81 359 ASN A O 1
ATOM 2775 N N . HIS A 1 360 ? 4.856 -4.059 16.337 1.00 98.75 360 HIS A N 1
ATOM 2776 C CA . HIS A 1 360 ? 6.292 -4.293 16.568 1.00 98.75 360 HIS A CA 1
ATOM 2777 C C . HIS A 1 360 ? 6.634 -5.780 16.709 1.00 98.75 360 HIS A C 1
ATOM 2779 O O . HIS A 1 360 ? 7.644 -6.226 16.167 1.00 98.75 360 HIS A O 1
ATOM 2785 N N . GLU A 1 361 ? 5.785 -6.575 17.360 1.00 98.62 361 GLU A N 1
ATOM 2786 C CA . GLU A 1 361 ? 5.959 -8.031 17.446 1.00 98.62 361 GLU A CA 1
ATOM 2787 C C . GLU A 1 361 ? 5.851 -8.701 16.064 1.00 98.62 361 GLU A C 1
ATOM 2789 O O . GLU A 1 361 ? 6.690 -9.532 15.710 1.00 98.62 361 GLU A O 1
ATOM 2794 N N . HIS A 1 362 ? 4.898 -8.273 15.231 1.00 98.75 362 HIS A N 1
ATOM 2795 C CA . HIS A 1 362 ? 4.776 -8.731 13.849 1.00 98.75 362 HIS A CA 1
ATOM 2796 C C . HIS A 1 362 ? 6.026 -8.398 13.018 1.00 98.75 362 HIS A C 1
ATOM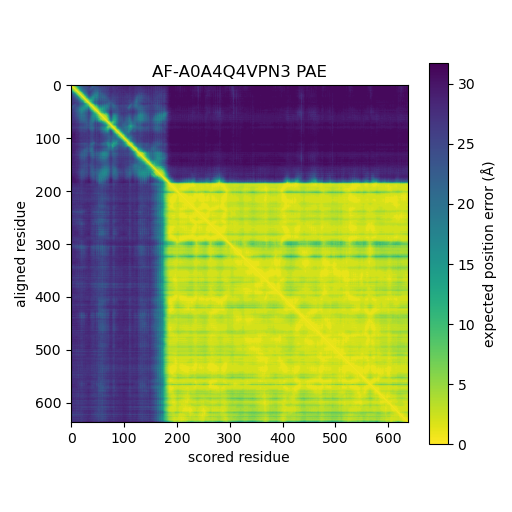 2798 O O . HIS A 1 362 ? 6.514 -9.232 12.246 1.00 98.75 362 HIS A O 1
ATOM 2804 N N . SER A 1 363 ? 6.588 -7.204 13.223 1.00 98.50 363 SER A N 1
ATOM 2805 C CA . SER A 1 363 ? 7.730 -6.681 12.468 1.00 98.50 363 SER A CA 1
ATOM 2806 C C . SER A 1 363 ? 9.008 -7.513 12.596 1.00 98.50 363 SER A C 1
ATOM 2808 O O . SER A 1 363 ? 9.795 -7.575 11.649 1.00 98.50 363 SER A O 1
ATOM 2810 N N . ALA A 1 364 ? 9.190 -8.217 13.720 1.00 98.12 364 ALA A N 1
ATOM 2811 C CA . ALA A 1 364 ? 10.353 -9.069 13.967 1.00 98.12 364 ALA A CA 1
ATOM 2812 C C . ALA A 1 364 ? 10.481 -10.212 12.942 1.00 98.12 364 ALA A C 1
ATOM 2814 O O . ALA A 1 364 ? 11.571 -10.736 12.713 1.00 98.12 364 ALA A O 1
ATOM 2815 N N . ARG A 1 365 ? 9.373 -10.582 12.283 1.00 97.81 365 ARG A N 1
ATOM 2816 C CA . ARG A 1 365 ? 9.326 -11.606 11.225 1.00 97.81 365 ARG A CA 1
ATOM 2817 C C . ARG A 1 365 ? 9.418 -11.025 9.811 1.00 97.81 365 ARG A C 1
ATOM 2819 O O . ARG A 1 365 ? 9.405 -11.789 8.845 1.00 97.81 365 ARG A O 1
ATOM 2826 N N . ASN A 1 366 ? 9.518 -9.704 9.660 1.00 98.62 366 ASN A N 1
ATOM 2827 C CA . ASN A 1 366 ? 9.562 -9.040 8.362 1.00 98.62 366 ASN A CA 1
ATOM 2828 C C . ASN A 1 366 ? 10.964 -8.466 8.055 1.00 98.62 366 ASN A C 1
ATOM 2830 O O . ASN A 1 366 ? 11.355 -7.434 8.615 1.00 98.62 366 ASN A O 1
ATOM 2834 N N . PRO A 1 367 ? 11.716 -9.041 7.096 1.00 98.19 367 PRO A N 1
ATOM 2835 C CA . PRO A 1 367 ? 13.060 -8.567 6.752 1.00 98.19 367 PRO A CA 1
ATOM 2836 C C . PRO A 1 367 ? 13.076 -7.166 6.105 1.00 98.19 367 PRO A C 1
ATOM 2838 O O . PRO A 1 367 ? 14.116 -6.501 6.117 1.00 98.19 367 PRO A O 1
ATOM 2841 N N . TYR A 1 368 ? 11.941 -6.709 5.562 1.00 98.69 368 TYR A N 1
ATOM 2842 C CA . TYR A 1 368 ? 11.790 -5.403 4.912 1.00 98.69 368 TYR A CA 1
ATOM 2843 C C . TYR A 1 368 ? 11.502 -4.267 5.890 1.00 98.69 368 TYR A C 1
ATOM 2845 O O . TYR A 1 368 ? 11.580 -3.100 5.502 1.00 98.69 368 TYR A O 1
ATOM 2853 N N . SER A 1 369 ? 11.183 -4.600 7.142 1.00 98.56 369 SER A N 1
ATOM 2854 C CA . SER A 1 369 ? 10.823 -3.622 8.157 1.00 98.56 369 SER A CA 1
ATOM 2855 C C . SER A 1 369 ? 12.021 -2.768 8.583 1.00 98.56 369 SER A C 1
ATOM 2857 O O . SER A 1 369 ? 13.126 -3.288 8.780 1.00 98.56 369 SER A O 1
ATOM 2859 N N . GLN A 1 370 ? 11.814 -1.455 8.737 1.00 98.31 370 GLN A N 1
ATOM 2860 C CA . GLN A 1 370 ? 12.840 -0.552 9.258 1.00 98.31 370 GLN A CA 1
ATOM 2861 C C . GLN A 1 370 ? 13.190 -0.880 10.715 1.00 98.31 370 GLN A C 1
ATOM 2863 O O . GLN A 1 370 ? 14.367 -0.845 11.085 1.00 98.31 370 GLN A O 1
ATOM 2868 N N . PHE A 1 371 ? 12.177 -1.181 11.530 1.00 97.94 371 PHE A N 1
ATOM 2869 C CA . PHE A 1 371 ? 12.326 -1.648 12.906 1.00 97.94 371 PHE A CA 1
ATOM 2870 C C . PHE A 1 371 ? 11.890 -3.107 13.013 1.00 97.94 371 PHE A C 1
ATOM 2872 O O . PHE A 1 371 ? 10.868 -3.485 12.453 1.00 97.94 371 PHE A O 1
ATOM 2879 N N . GLN A 1 372 ? 12.685 -3.923 13.700 1.00 97.81 372 GLN A N 1
ATOM 2880 C CA . GLN A 1 372 ? 12.439 -5.360 13.894 1.00 97.81 372 GLN A CA 1
ATOM 2881 C C . GLN A 1 372 ? 12.516 -5.750 15.378 1.00 97.81 372 GLN A C 1
ATOM 2883 O O . GLN A 1 372 ? 12.519 -6.931 15.715 1.00 97.81 372 GLN A O 1
ATOM 2888 N N . ASP A 1 373 ? 12.611 -4.753 16.261 1.00 97.81 373 ASP A N 1
ATOM 2889 C CA . ASP A 1 373 ? 12.640 -4.955 17.703 1.00 97.81 373 ASP A CA 1
ATOM 2890 C C . ASP A 1 373 ? 11.208 -5.133 18.214 1.00 97.81 373 ASP A C 1
ATOM 2892 O O . ASP A 1 373 ? 10.326 -4.332 17.904 1.00 97.81 373 ASP A O 1
ATOM 2896 N N . ALA A 1 374 ? 10.984 -6.155 19.038 1.00 97.12 374 ALA A N 1
ATOM 2897 C CA . ALA A 1 374 ? 9.743 -6.294 19.789 1.00 97.12 374 ALA A CA 1
ATOM 2898 C C . ALA A 1 374 ? 9.821 -5.476 21.086 1.00 97.12 374 ALA A C 1
ATOM 2900 O O . ALA A 1 374 ? 10.840 -5.485 21.781 1.00 97.12 374 ALA A O 1
ATOM 2901 N N . TYR A 1 375 ? 8.723 -4.811 21.440 1.00 98.31 375 TYR A N 1
ATOM 2902 C CA . TYR A 1 375 ? 8.600 -4.035 22.675 1.00 98.31 375 TYR A CA 1
ATOM 2903 C C . TYR A 1 375 ? 7.499 -4.617 23.564 1.00 98.31 375 TYR A C 1
ATOM 2905 O O . TYR A 1 375 ? 6.514 -5.162 23.069 1.00 98.31 375 TYR A O 1
ATOM 2913 N N . SER A 1 376 ? 7.642 -4.491 24.883 1.00 98.62 376 SER A N 1
ATOM 2914 C CA . SER A 1 376 ? 6.552 -4.763 25.823 1.00 98.62 376 SER A CA 1
ATOM 2915 C C . SER A 1 376 ? 5.531 -3.618 25.825 1.00 98.62 376 SER A C 1
ATOM 2917 O O . SER A 1 376 ? 5.862 -2.477 25.493 1.00 98.62 376 SER A O 1
ATOM 2919 N N . LEU A 1 377 ? 4.294 -3.895 26.257 1.00 98.50 377 LEU A N 1
ATOM 2920 C CA . LEU A 1 377 ? 3.252 -2.867 26.403 1.00 98.50 377 LEU A CA 1
ATOM 2921 C C . LEU A 1 377 ? 3.730 -1.700 27.286 1.00 98.50 377 LEU A C 1
ATOM 2923 O O . LEU A 1 377 ? 3.551 -0.531 26.953 1.00 98.50 377 LEU A O 1
ATOM 2927 N N . GLU A 1 378 ? 4.416 -2.020 28.385 1.00 98.56 378 GLU A N 1
ATOM 2928 C CA . GLU A 1 378 ? 4.983 -1.036 29.309 1.00 98.56 378 GLU A CA 1
ATOM 2929 C C . GLU A 1 378 ? 6.046 -0.148 28.640 1.00 98.56 378 GLU A C 1
ATOM 2931 O O . GLU A 1 378 ? 6.074 1.060 28.872 1.00 98.56 378 GLU A O 1
ATOM 2936 N N . GLN A 1 379 ? 6.902 -0.714 27.782 1.00 98.69 379 GLN A N 1
ATOM 2937 C CA . GLN A 1 379 ? 7.892 0.062 27.028 1.00 98.69 379 GLN A CA 1
ATOM 2938 C C . GLN A 1 379 ? 7.225 1.025 26.039 1.00 98.69 379 GLN A C 1
ATOM 2940 O O . GLN A 1 379 ? 7.666 2.169 25.913 1.00 98.69 379 GLN A O 1
ATOM 2945 N N . VAL A 1 380 ? 6.149 0.595 25.371 1.00 98.75 380 VAL A N 1
ATOM 2946 C CA . VAL A 1 380 ? 5.373 1.453 24.463 1.00 98.75 380 VAL A CA 1
ATOM 2947 C C . VAL A 1 380 ? 4.733 2.613 25.231 1.00 98.75 380 VAL A C 1
ATOM 2949 O O . VAL A 1 380 ? 4.905 3.770 24.830 1.00 98.75 380 VAL A O 1
ATOM 2952 N N . LEU A 1 381 ? 4.072 2.327 26.357 1.00 98.56 381 LEU A N 1
ATOM 2953 C CA . LEU A 1 381 ? 3.425 3.328 27.217 1.00 98.56 381 LEU A CA 1
ATOM 2954 C C . LEU A 1 381 ? 4.418 4.330 27.823 1.00 98.56 381 LEU A C 1
ATOM 2956 O O . LEU A 1 381 ? 4.108 5.513 27.924 1.00 98.56 381 LEU A O 1
ATOM 2960 N N . LYS A 1 382 ? 5.623 3.881 28.199 1.00 98.50 382 LYS A N 1
ATOM 2961 C CA . LYS A 1 382 ? 6.678 4.749 28.755 1.00 98.50 382 LYS A CA 1
ATOM 2962 C C . LYS A 1 382 ? 7.490 5.499 27.698 1.00 98.50 382 LYS A C 1
ATOM 2964 O O . LYS A 1 382 ? 8.321 6.336 28.055 1.00 98.50 382 LYS A O 1
ATOM 2969 N N . SER A 1 383 ? 7.311 5.197 26.411 1.00 98.50 383 SER A N 1
ATOM 2970 C CA . SER A 1 383 ? 8.015 5.926 25.353 1.00 98.50 383 SER A CA 1
ATOM 2971 C C . SER A 1 383 ? 7.524 7.385 25.269 1.00 98.50 383 SER A C 1
ATOM 2973 O O . SER A 1 383 ? 6.412 7.680 25.706 1.00 98.50 383 SER A O 1
ATOM 2975 N N . PRO A 1 384 ? 8.334 8.330 24.746 1.00 98.38 384 PRO A N 1
ATOM 2976 C CA . PRO A 1 384 ? 8.001 9.756 24.793 1.00 98.38 384 PRO A CA 1
ATOM 2977 C C . PRO A 1 384 ? 6.615 10.066 24.217 1.00 98.38 384 PRO A C 1
ATOM 2979 O O . PRO A 1 384 ? 6.325 9.661 23.093 1.00 98.38 384 PRO A O 1
ATOM 2982 N N . MET A 1 385 ? 5.782 10.799 24.958 1.00 98.38 385 MET A N 1
ATOM 2983 C CA . MET A 1 385 ? 4.482 11.275 24.472 1.00 98.38 385 MET A CA 1
ATOM 2984 C C . MET A 1 385 ? 4.686 12.241 23.298 1.00 98.38 385 MET A C 1
ATOM 2986 O O . MET A 1 385 ? 5.509 13.152 23.387 1.00 98.38 385 MET A O 1
ATOM 2990 N N . ILE A 1 386 ? 3.943 12.042 22.208 1.00 98.06 386 ILE A N 1
ATOM 2991 C CA . ILE A 1 386 ? 3.948 12.930 21.038 1.00 98.06 386 ILE A CA 1
ATOM 2992 C C . ILE A 1 386 ? 2.696 13.804 21.039 1.00 98.06 386 ILE A C 1
ATOM 2994 O O . ILE A 1 386 ? 2.804 15.024 20.960 1.00 98.06 386 ILE A O 1
ATOM 2998 N N . HIS A 1 387 ? 1.523 13.180 21.138 1.00 98.06 387 HIS A N 1
ATOM 2999 C CA . HIS A 1 387 ? 0.225 13.843 21.277 1.00 98.06 387 HIS A CA 1
ATOM 3000 C C . HIS A 1 387 ? -0.770 12.819 21.809 1.00 98.06 387 HIS A C 1
ATOM 3002 O O . HIS A 1 387 ? -0.921 11.770 21.197 1.00 98.06 387 HIS A O 1
ATOM 3008 N N . GLU A 1 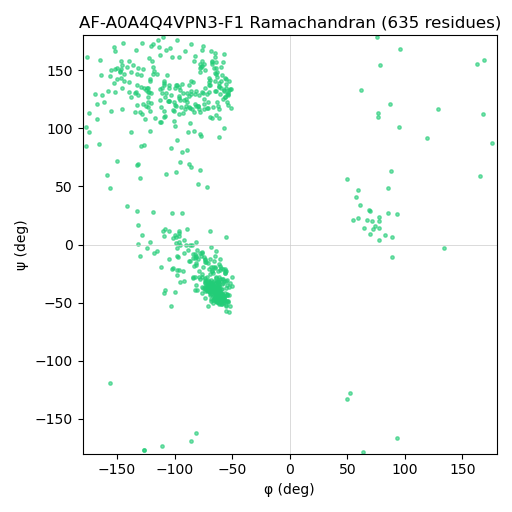388 ? -1.417 13.081 22.940 1.00 96.50 388 GLU A N 1
ATOM 3009 C CA . GLU A 1 388 ? -2.261 12.091 23.625 1.00 96.50 388 GLU A CA 1
ATOM 3010 C C . GLU A 1 388 ? -3.305 11.438 22.683 1.00 96.50 388 GLU A C 1
ATOM 3012 O O . GLU A 1 388 ? -3.961 12.161 21.927 1.00 96.50 388 GLU A O 1
ATOM 3017 N N . PRO A 1 389 ? -3.480 10.094 22.708 1.00 97.12 389 PRO A N 1
ATOM 3018 C CA . PRO A 1 389 ? -2.818 9.086 23.563 1.00 97.12 389 PRO A CA 1
ATOM 3019 C C . PRO A 1 389 ? -1.510 8.505 22.974 1.00 97.12 389 PRO A C 1
ATOM 3021 O O . PRO A 1 389 ? -1.005 7.478 23.432 1.00 97.12 389 PRO A O 1
ATOM 3024 N N . LEU A 1 390 ? -0.969 9.127 21.927 1.00 98.62 390 LEU A N 1
ATOM 3025 C CA . LEU A 1 390 ? 0.109 8.595 21.099 1.00 98.62 390 LEU A CA 1
ATOM 3026 C C . LEU A 1 390 ? 1.488 8.877 21.697 1.00 98.62 390 LEU A C 1
ATOM 3028 O O . LEU A 1 390 ? 1.959 10.017 21.775 1.00 98.62 390 LEU A O 1
ATOM 3032 N N . THR A 1 391 ? 2.181 7.797 22.036 1.00 98.69 391 THR A N 1
ATOM 3033 C CA . THR A 1 391 ? 3.609 7.797 22.353 1.00 98.69 391 THR A CA 1
ATOM 3034 C C . THR A 1 391 ? 4.445 7.538 21.101 1.00 98.69 391 THR A C 1
ATOM 3036 O O . THR A 1 391 ? 3.945 7.110 20.065 1.00 98.69 391 THR A O 1
ATOM 3039 N N . LYS A 1 392 ? 5.753 7.783 21.168 1.00 98.06 392 LYS A N 1
ATOM 3040 C CA . LYS A 1 392 ? 6.666 7.685 20.024 1.00 98.06 392 LYS A CA 1
ATOM 3041 C C . LYS A 1 392 ? 6.636 6.318 19.336 1.00 98.06 392 LYS A C 1
ATOM 3043 O O . LYS A 1 392 ? 6.756 6.269 18.118 1.00 98.06 392 LYS A O 1
ATOM 3048 N N . LEU A 1 393 ? 6.504 5.231 20.099 1.00 98.50 393 LEU A N 1
ATOM 3049 C CA . LEU A 1 393 ? 6.437 3.872 19.545 1.00 98.50 393 LEU A CA 1
ATOM 3050 C C . LEU A 1 393 ? 5.076 3.535 18.912 1.00 98.50 393 LEU A C 1
ATOM 3052 O O . LEU A 1 393 ? 4.964 2.490 18.281 1.00 98.50 393 LEU A O 1
ATOM 3056 N N . GLN A 1 394 ? 4.081 4.416 19.040 1.00 98.75 394 GLN A N 1
ATOM 3057 C CA . GLN A 1 394 ? 2.769 4.324 18.392 1.00 98.75 394 GLN A CA 1
ATOM 3058 C C . GLN A 1 394 ? 2.676 5.138 17.089 1.00 98.75 394 GLN A C 1
ATOM 3060 O O . GLN A 1 394 ? 1.606 5.201 16.485 1.00 98.75 394 GLN A O 1
ATOM 3065 N N . CYS A 1 395 ? 3.768 5.785 16.669 1.00 98.31 395 CYS A N 1
ATOM 3066 C CA . CYS A 1 395 ? 3.834 6.631 15.480 1.00 98.31 395 CYS A CA 1
ATOM 3067 C C . CYS A 1 395 ? 4.733 5.984 14.420 1.00 98.31 395 CYS A C 1
ATOM 3069 O O . CYS A 1 395 ? 5.863 5.598 14.733 1.00 98.31 395 CYS A O 1
ATOM 3071 N N . CYS A 1 396 ? 4.293 5.947 13.160 1.00 96.69 396 CYS A N 1
ATOM 3072 C CA . CYS A 1 396 ? 5.146 5.472 12.074 1.00 96.69 396 CYS A CA 1
ATOM 3073 C C . CYS A 1 396 ? 6.402 6.354 11.914 1.00 96.69 396 CYS A C 1
ATOM 3075 O O . CYS A 1 396 ? 6.316 7.589 11.988 1.00 96.69 396 CYS A O 1
ATOM 3077 N N . PRO A 1 397 ? 7.588 5.775 11.662 1.00 96.38 397 PRO A N 1
ATOM 3078 C CA . PRO A 1 397 ? 8.757 6.559 11.297 1.00 96.38 397 PRO A CA 1
ATOM 3079 C C . PRO A 1 397 ? 8.674 7.020 9.838 1.00 96.38 397 PRO A C 1
ATOM 3081 O O . PRO A 1 397 ? 8.104 6.344 8.980 1.00 96.38 397 PRO A O 1
ATOM 3084 N N . THR A 1 398 ? 9.342 8.132 9.527 1.00 95.75 398 THR A N 1
ATOM 3085 C CA . THR A 1 398 ? 9.669 8.445 8.132 1.00 95.75 398 THR A CA 1
ATOM 3086 C C . THR A 1 398 ? 10.716 7.472 7.608 1.00 95.75 398 THR A C 1
ATOM 3088 O O . THR A 1 398 ? 11.644 7.095 8.336 1.00 95.75 398 THR A O 1
ATOM 3091 N N . SER A 1 399 ? 10.558 7.072 6.346 1.00 97.69 399 SER A N 1
ATOM 3092 C CA . SER A 1 399 ? 11.363 6.033 5.706 1.00 97.69 399 SER A CA 1
ATOM 3093 C C . SER A 1 399 ? 11.562 6.324 4.226 1.00 97.69 399 SER A C 1
ATOM 3095 O O . SER A 1 399 ? 10.649 6.787 3.554 1.00 97.69 399 SER A O 1
ATOM 3097 N N . ASP A 1 400 ? 12.746 5.995 3.727 1.00 98.44 400 ASP A N 1
ATOM 3098 C CA . ASP A 1 400 ? 13.025 5.882 2.302 1.00 98.44 400 ASP A CA 1
ATOM 3099 C C . ASP A 1 400 ? 12.691 4.450 1.865 1.00 98.44 400 ASP A C 1
ATOM 3101 O O . ASP A 1 400 ? 13.021 3.483 2.565 1.00 98.44 400 ASP A O 1
ATOM 3105 N N . GLY A 1 401 ? 12.048 4.293 0.711 1.00 98.50 401 GLY A N 1
ATOM 3106 C CA . GLY A 1 401 ? 11.687 2.973 0.201 1.00 98.50 401 GLY A CA 1
ATOM 3107 C C . GLY A 1 401 ? 11.048 2.995 -1.182 1.00 98.50 401 GLY A C 1
ATOM 3108 O O . GLY A 1 401 ? 10.556 4.027 -1.637 1.00 98.50 401 GLY A O 1
ATOM 3109 N N . GLY A 1 402 ? 11.055 1.838 -1.844 1.00 98.75 402 GLY A N 1
ATOM 3110 C CA . GLY A 1 402 ? 10.367 1.597 -3.110 1.00 98.75 402 GLY A CA 1
ATOM 3111 C C . GLY A 1 402 ? 9.572 0.293 -3.079 1.00 98.75 402 GLY A C 1
ATOM 3112 O O . GLY A 1 402 ? 9.986 -0.675 -2.443 1.00 98.75 402 GLY A O 1
ATOM 3113 N N . ALA A 1 403 ? 8.439 0.256 -3.773 1.00 98.94 403 ALA A N 1
ATOM 3114 C CA . ALA A 1 403 ? 7.636 -0.942 -3.991 1.00 98.94 403 ALA A CA 1
ATOM 3115 C C . ALA A 1 403 ? 6.953 -0.881 -5.364 1.00 98.94 403 ALA A C 1
ATOM 3117 O O . ALA A 1 403 ? 6.654 0.199 -5.864 1.00 98.94 403 ALA A O 1
ATOM 3118 N N . ALA A 1 404 ? 6.725 -2.028 -5.991 1.00 99.00 404 ALA A N 1
ATOM 3119 C CA . ALA A 1 404 ? 6.173 -2.122 -7.332 1.00 99.00 404 ALA A CA 1
ATOM 3120 C C . ALA A 1 404 ? 5.268 -3.345 -7.489 1.00 99.00 404 ALA A C 1
ATOM 3122 O O . ALA A 1 404 ? 5.436 -4.351 -6.795 1.00 99.00 404 ALA A O 1
ATOM 3123 N N . ALA A 1 405 ? 4.334 -3.248 -8.432 1.00 99.00 405 ALA A N 1
ATOM 3124 C CA . ALA A 1 405 ? 3.449 -4.332 -8.832 1.00 99.00 405 ALA A CA 1
ATOM 3125 C C . ALA A 1 405 ? 3.273 -4.350 -10.357 1.00 99.00 405 ALA A C 1
ATOM 3127 O O . ALA A 1 405 ? 3.133 -3.302 -10.989 1.00 99.00 405 ALA A O 1
ATOM 3128 N N . VAL A 1 406 ? 3.251 -5.550 -10.931 1.00 98.94 406 VAL A N 1
ATOM 3129 C CA . VAL A 1 406 ? 2.880 -5.817 -12.323 1.00 98.94 406 VAL A CA 1
ATOM 3130 C C . VAL A 1 406 ? 1.440 -6.306 -12.333 1.00 98.94 406 VAL A C 1
ATOM 3132 O O . VAL A 1 406 ? 1.131 -7.326 -11.710 1.00 98.94 406 VAL A O 1
ATOM 3135 N N . LEU A 1 407 ? 0.567 -5.580 -13.026 1.00 98.94 407 LEU A N 1
ATOM 3136 C CA . LEU A 1 407 ? -0.838 -5.934 -13.183 1.00 98.94 407 LEU A CA 1
ATOM 3137 C C . LEU A 1 407 ? -1.097 -6.364 -14.619 1.00 98.94 407 LEU A C 1
ATOM 3139 O O . LEU A 1 407 ? -0.590 -5.732 -15.544 1.00 98.94 407 LEU A O 1
ATOM 3143 N N . VAL A 1 408 ? -1.901 -7.411 -14.791 1.00 98.94 408 VAL A N 1
ATOM 3144 C CA . VAL A 1 408 ? -2.196 -7.984 -16.106 1.00 98.94 408 VAL A CA 1
ATOM 3145 C C . VAL A 1 408 ? -3.675 -8.310 -16.298 1.00 98.94 408 VAL A C 1
ATOM 3147 O O . VAL A 1 408 ? -4.407 -8.544 -15.327 1.00 98.94 408 VAL A O 1
ATOM 3150 N N . SER A 1 409 ? -4.106 -8.322 -17.558 1.00 98.75 409 SER A N 1
ATOM 3151 C CA . SER A 1 409 ? -5.439 -8.761 -17.976 1.00 98.75 409 SER A CA 1
ATOM 3152 C C . SER A 1 409 ? -5.585 -10.285 -17.959 1.00 98.75 409 SER A C 1
ATOM 3154 O O . SER A 1 409 ? -4.618 -11.038 -17.795 1.00 98.75 409 SER A O 1
ATOM 3156 N N . GLN A 1 410 ? -6.819 -10.756 -18.151 1.00 98.19 410 GLN A N 1
ATOM 3157 C CA . GLN A 1 410 ? -7.081 -12.169 -18.417 1.00 98.19 410 GLN A CA 1
ATOM 3158 C C . GLN A 1 410 ? -6.425 -12.623 -19.732 1.00 98.19 410 GLN A C 1
ATOM 3160 O O . GLN A 1 410 ? -5.805 -13.686 -19.753 1.00 98.19 410 GLN A O 1
ATOM 3165 N N . ASP A 1 411 ? -6.496 -11.804 -20.784 1.00 98.00 411 ASP A N 1
ATOM 3166 C CA . ASP A 1 411 ? -5.954 -12.119 -22.111 1.00 98.00 411 ASP A CA 1
ATOM 3167 C C . ASP A 1 411 ? -4.432 -12.321 -22.062 1.00 98.00 411 ASP A C 1
ATOM 3169 O O . ASP A 1 411 ? -3.898 -13.275 -22.638 1.00 98.00 411 ASP A O 1
ATOM 3173 N N . PHE A 1 412 ? -3.725 -11.502 -21.274 1.00 98.62 412 PHE A N 1
ATOM 3174 C CA . PHE A 1 412 ? -2.291 -11.665 -21.041 1.00 98.62 412 PHE A CA 1
ATOM 3175 C C . PHE A 1 412 ? -1.950 -13.033 -20.424 1.00 98.62 412 PHE A C 1
ATOM 3177 O O . PHE A 1 412 ? -0.978 -13.679 -20.836 1.00 98.62 412 PHE A O 1
ATOM 3184 N N . LEU A 1 413 ? -2.743 -13.483 -19.443 1.00 98.38 413 LEU A N 1
ATOM 3185 C CA . LEU A 1 413 ? -2.574 -14.783 -18.784 1.00 98.38 413 LEU A CA 1
ATOM 3186 C C . LEU A 1 413 ? -2.995 -15.952 -19.677 1.00 98.38 413 LEU A C 1
ATOM 3188 O O . LEU A 1 413 ? -2.386 -17.021 -19.615 1.00 98.38 413 LEU A O 1
ATOM 3192 N N . ASP A 1 414 ? -4.020 -15.778 -20.506 1.00 97.81 414 ASP A N 1
ATOM 3193 C CA . ASP A 1 414 ? -4.469 -16.794 -21.457 1.00 97.81 414 ASP A CA 1
ATOM 3194 C C . ASP A 1 414 ? -3.421 -17.035 -22.547 1.00 97.81 414 ASP A C 1
ATOM 3196 O O . ASP A 1 414 ? -3.145 -18.188 -22.883 1.00 97.81 414 ASP A O 1
ATOM 3200 N N . ALA A 1 415 ? -2.737 -15.979 -22.996 1.00 98.31 415 ALA A N 1
ATOM 3201 C CA . ALA A 1 415 ? -1.578 -16.081 -23.880 1.00 98.31 415 ALA A CA 1
ATOM 3202 C C . ALA A 1 415 ? -0.341 -16.705 -23.199 1.00 98.31 415 ALA A C 1
ATOM 3204 O O . ALA A 1 415 ? 0.568 -17.185 -23.881 1.00 98.31 415 ALA A O 1
ATOM 3205 N N . ARG A 1 416 ? -0.281 -16.719 -21.858 1.00 98.25 416 ARG A N 1
ATOM 3206 C CA . ARG A 1 416 ? 0.857 -17.228 -21.067 1.00 98.25 416 ARG A CA 1
ATOM 3207 C C . ARG A 1 416 ? 0.390 -18.155 -19.928 1.00 98.25 416 ARG A C 1
ATOM 3209 O O . ARG A 1 416 ? 0.582 -17.830 -18.755 1.00 98.25 416 ARG A O 1
ATOM 3216 N N . PRO A 1 417 ? -0.150 -19.356 -20.230 1.00 96.75 417 PRO A N 1
ATOM 3217 C CA . PRO A 1 417 ? -0.788 -20.214 -19.224 1.00 96.75 417 PRO A CA 1
ATOM 3218 C C . PRO A 1 417 ? 0.110 -20.607 -18.044 1.00 96.75 417 PRO A C 1
ATOM 3220 O O . PRO A 1 417 ? -0.377 -20.784 -16.933 1.00 96.75 417 PRO A O 1
ATOM 3223 N N . HIS A 1 418 ? 1.424 -20.693 -18.266 1.00 95.56 418 HIS A N 1
ATOM 3224 C CA . HIS A 1 418 ? 2.424 -21.007 -17.241 1.00 95.56 418 HIS A CA 1
ATOM 3225 C C . HIS A 1 418 ? 2.543 -19.948 -16.126 1.00 95.56 418 HIS A C 1
ATOM 3227 O O . HIS A 1 418 ? 3.216 -20.196 -15.131 1.00 95.56 418 HIS A O 1
ATOM 3233 N N . LEU A 1 419 ? 1.913 -18.777 -16.283 1.00 96.75 419 LEU A N 1
ATOM 3234 C CA . LEU A 1 419 ? 1.894 -17.693 -15.296 1.00 96.75 419 LEU A CA 1
ATOM 3235 C C . LEU A 1 419 ? 0.627 -17.681 -14.426 1.00 96.75 419 LEU A C 1
ATOM 3237 O O . LEU A 1 419 ? 0.566 -16.940 -13.445 1.00 96.75 419 LEU A O 1
ATOM 3241 N N . LYS A 1 420 ? -0.390 -18.487 -14.761 1.00 96.31 420 LYS A N 1
ATOM 3242 C CA . LYS A 1 420 ? -1.703 -18.446 -14.095 1.00 96.31 420 LYS A CA 1
ATOM 3243 C C . LYS A 1 420 ? -1.635 -18.803 -12.610 1.00 96.31 420 LYS A C 1
ATOM 3245 O O . LYS A 1 420 ? -2.312 -18.165 -11.810 1.00 96.31 420 LYS A O 1
ATOM 3250 N N . ASP A 1 421 ? -0.787 -19.756 -12.233 1.00 92.94 421 ASP A N 1
ATOM 3251 C CA . ASP A 1 421 ? -0.730 -20.280 -10.861 1.00 92.94 421 ASP A CA 1
ATOM 3252 C C . ASP A 1 421 ? -0.231 -19.257 -9.826 1.00 92.94 421 ASP A C 1
ATOM 3254 O O . ASP A 1 421 ? -0.563 -19.365 -8.641 1.00 92.94 421 ASP A O 1
ATOM 3258 N N . GLN A 1 422 ? 0.543 -18.255 -10.261 1.00 94.69 422 GLN A N 1
ATOM 3259 C CA . GLN A 1 422 ? 1.061 -17.188 -9.395 1.00 94.69 422 GLN A CA 1
ATOM 3260 C C . GLN A 1 422 ? 0.226 -15.900 -9.435 1.00 94.69 422 GLN A C 1
ATOM 3262 O O . GLN A 1 422 ? 0.440 -15.002 -8.616 1.00 94.69 422 GLN A O 1
ATOM 3267 N N . ALA A 1 423 ? -0.713 -15.780 -10.371 1.00 98.38 423 ALA A N 1
ATOM 3268 C CA . ALA A 1 423 ? -1.546 -14.595 -10.511 1.00 98.38 423 ALA A CA 1
ATOM 3269 C C . ALA A 1 423 ? -2.542 -14.486 -9.343 1.00 98.38 423 ALA A C 1
ATOM 3271 O O . ALA A 1 423 ? -3.243 -15.444 -9.022 1.00 98.38 423 ALA A O 1
ATOM 3272 N N . ILE A 1 424 ? -2.627 -13.313 -8.711 1.00 98.88 424 ILE A N 1
ATOM 3273 C CA . ILE A 1 424 ? -3.584 -13.028 -7.631 1.00 98.88 424 ILE A CA 1
ATOM 3274 C C . ILE A 1 424 ? -4.663 -12.084 -8.148 1.00 98.88 424 ILE A C 1
ATOM 3276 O O . ILE A 1 424 ? -4.359 -11.023 -8.683 1.00 98.88 424 ILE A O 1
ATOM 3280 N N . LEU A 1 425 ? -5.931 -12.457 -7.988 1.00 98.88 425 LEU A N 1
ATOM 3281 C CA . LEU A 1 425 ? -7.068 -11.670 -8.455 1.00 98.88 425 LEU A CA 1
ATOM 3282 C C . LEU A 1 425 ? -7.303 -10.465 -7.537 1.00 98.88 425 LEU A C 1
ATOM 3284 O O . LEU A 1 425 ? -7.463 -10.630 -6.324 1.00 98.88 425 LEU A O 1
ATOM 3288 N N . ILE A 1 426 ? -7.433 -9.273 -8.127 1.00 98.94 426 ILE A N 1
ATOM 3289 C CA . ILE A 1 426 ? -8.071 -8.127 -7.466 1.00 98.94 426 ILE A CA 1
ATOM 3290 C C . ILE A 1 426 ? -9.585 -8.345 -7.547 1.00 98.94 426 ILE A C 1
ATOM 3292 O O . ILE A 1 426 ? -10.221 -8.050 -8.559 1.00 98.94 426 ILE A O 1
ATOM 3296 N N . ALA A 1 427 ? -10.157 -8.927 -6.493 1.00 98.62 427 ALA A N 1
ATOM 3297 C CA . ALA A 1 427 ? -11.553 -9.355 -6.460 1.00 98.62 427 ALA A CA 1
ATOM 3298 C C . ALA A 1 427 ? -12.527 -8.175 -6.365 1.00 98.62 427 ALA A C 1
ATOM 3300 O O . ALA A 1 427 ? -13.631 -8.246 -6.898 1.00 98.62 427 ALA A O 1
ATOM 3301 N N . GLY A 1 428 ? -12.116 -7.095 -5.704 1.00 98.56 428 GLY A N 1
ATOM 3302 C CA . GLY A 1 428 ? -12.888 -5.865 -5.604 1.00 98.56 428 GLY A CA 1
ATOM 3303 C C . GLY A 1 428 ? -12.018 -4.708 -5.145 1.00 98.56 428 GLY A C 1
ATOM 3304 O O . GLY A 1 428 ? -11.075 -4.905 -4.378 1.00 98.56 428 GLY A O 1
ATOM 3305 N N . GLN A 1 429 ? -12.299 -3.504 -5.636 1.00 98.81 429 GLN A N 1
ATOM 3306 C CA . GLN A 1 429 ? -11.503 -2.329 -5.305 1.00 98.81 429 GLN A CA 1
ATOM 3307 C C . GLN A 1 429 ? -12.319 -1.045 -5.386 1.00 98.81 429 GLN A C 1
ATOM 3309 O O . GLN A 1 429 ? -13.080 -0.830 -6.330 1.00 98.81 429 GLN A O 1
ATOM 3314 N N . CYS A 1 430 ? -12.108 -0.151 -4.425 1.00 98.69 430 CYS A N 1
ATOM 3315 C CA . CYS A 1 430 ? -12.702 1.175 -4.436 1.00 98.69 430 CYS A CA 1
ATOM 3316 C C . CYS A 1 430 ? -11.681 2.219 -3.993 1.00 98.69 430 CYS A C 1
ATOM 3318 O O . CYS A 1 430 ? -11.085 2.085 -2.925 1.00 98.69 430 CYS A O 1
ATOM 3320 N N . LEU A 1 431 ? -11.513 3.254 -4.817 1.00 98.62 431 LEU A N 1
ATOM 3321 C CA . LEU A 1 431 ? -10.948 4.532 -4.405 1.00 98.62 431 LEU A CA 1
ATOM 3322 C C . LEU A 1 431 ? -12.121 5.456 -4.075 1.00 98.62 431 LEU A C 1
ATOM 3324 O O . LEU A 1 431 ? -12.997 5.648 -4.921 1.00 98.62 431 LEU A O 1
ATOM 3328 N N . ALA A 1 432 ? -12.136 6.009 -2.867 1.00 98.31 432 ALA A N 1
ATOM 3329 C CA . ALA A 1 432 ? -13.112 7.006 -2.442 1.00 98.31 432 ALA A CA 1
ATOM 3330 C C . ALA A 1 432 ? -12.394 8.234 -1.883 1.00 98.31 432 ALA A C 1
ATOM 3332 O O . ALA A 1 432 ? -11.291 8.118 -1.351 1.00 98.31 432 ALA A O 1
ATOM 3333 N N . THR A 1 433 ? -13.036 9.388 -2.015 1.00 98.44 433 THR A N 1
ATOM 3334 C CA . THR A 1 433 ? -12.597 10.670 -1.455 1.00 98.44 433 THR A CA 1
ATOM 3335 C C . THR A 1 433 ? -13.582 11.137 -0.390 1.00 98.44 433 THR A C 1
ATOM 3337 O O . THR A 1 433 ? -14.626 10.512 -0.180 1.00 98.44 433 THR A O 1
ATOM 3340 N N . ASP A 1 434 ? -13.256 12.249 0.259 1.00 97.88 434 ASP A N 1
ATOM 3341 C CA . ASP A 1 434 ? -14.059 12.827 1.330 1.00 97.88 434 ASP A CA 1
ATOM 3342 C C . ASP A 1 434 ? -15.516 13.129 0.923 1.00 97.88 434 ASP A C 1
ATOM 3344 O O . ASP A 1 434 ? -15.813 13.563 -0.195 1.00 97.88 434 ASP A O 1
ATOM 3348 N N . ALA A 1 435 ? -16.427 12.916 1.872 1.00 96.50 435 ALA A N 1
ATOM 3349 C CA . ALA A 1 435 ? -17.823 13.344 1.826 1.00 96.50 435 ALA A CA 1
ATOM 3350 C C . ALA A 1 435 ? -18.023 14.571 2.745 1.00 96.50 435 ALA A C 1
ATOM 3352 O O . ALA A 1 435 ? -17.139 14.879 3.546 1.00 96.50 435 ALA A O 1
ATOM 3353 N N . PRO A 1 436 ? -19.175 15.277 2.702 1.00 97.75 436 PRO A N 1
ATOM 3354 C CA . PRO A 1 436 ? -19.430 16.417 3.595 1.00 97.75 436 PRO A CA 1
ATOM 3355 C C . PRO A 1 436 ? -19.287 16.099 5.095 1.00 97.75 436 PRO A C 1
ATOM 3357 O O . PRO A 1 436 ? -19.029 17.000 5.892 1.00 97.75 436 PRO A O 1
ATOM 3360 N N . SER A 1 437 ? -19.415 14.822 5.473 1.00 96.56 437 SER A N 1
ATOM 3361 C CA . SER A 1 437 ? -19.156 14.299 6.818 1.00 96.56 437 SER A CA 1
ATOM 3362 C C . SER A 1 437 ? -17.743 14.598 7.329 1.00 96.56 437 SER A C 1
ATOM 3364 O O . SER A 1 437 ? -17.583 14.731 8.536 1.00 96.56 437 SER A O 1
ATOM 3366 N N . LEU A 1 438 ? -16.750 14.820 6.455 1.00 97.62 438 LEU A N 1
ATOM 3367 C CA . LEU A 1 438 ? -15.407 15.275 6.846 1.00 97.62 438 LEU A CA 1
ATOM 3368 C C . LEU A 1 438 ? -15.462 16.504 7.772 1.00 97.62 438 LEU A C 1
ATOM 3370 O O . LEU A 1 438 ? -14.665 16.630 8.700 1.00 97.62 438 LEU A O 1
ATOM 3374 N N . PHE A 1 439 ? -16.424 17.404 7.543 1.00 97.88 439 PHE A N 1
ATOM 3375 C CA . PHE A 1 439 ? -16.597 18.630 8.320 1.00 97.88 439 PHE A CA 1
ATOM 3376 C C . PHE A 1 439 ? -17.742 18.546 9.344 1.00 97.88 439 PHE A C 1
ATOM 3378 O O . PHE A 1 439 ? -18.293 19.567 9.753 1.00 97.88 439 PHE A O 1
ATOM 3385 N N . SER A 1 440 ? -18.066 17.339 9.827 1.00 97.12 440 SER A N 1
ATOM 3386 C CA . SER A 1 440 ? -19.066 17.082 10.883 1.00 97.12 440 SER A CA 1
ATOM 3387 C C . SER A 1 440 ? -18.665 17.595 12.274 1.00 97.12 440 SER A C 1
ATOM 3389 O O . SER A 1 440 ? -19.435 17.469 13.227 1.00 97.12 440 SER A O 1
ATOM 3391 N N . ARG A 1 441 ? -17.460 18.173 12.401 1.00 97.38 441 ARG A N 1
ATOM 3392 C CA . ARG A 1 441 ? -16.794 18.548 13.662 1.00 97.38 441 ARG A CA 1
ATOM 3393 C C . ARG A 1 441 ? -16.330 17.348 14.507 1.00 97.38 441 ARG A C 1
ATOM 3395 O O . ARG A 1 441 ? -15.893 17.550 15.637 1.00 97.38 441 ARG A O 1
ATOM 3402 N N . SER A 1 442 ? -16.384 16.126 13.968 1.00 98.31 442 SER A N 1
ATOM 3403 C CA . SER A 1 442 ? -15.755 14.932 14.545 1.00 98.31 442 SER A CA 1
ATOM 3404 C C . SER A 1 442 ? -14.292 14.817 14.104 1.00 98.31 442 SER A C 1
ATOM 3406 O O . SER A 1 442 ? -13.974 14.918 12.921 1.00 98.31 442 SER A O 1
ATOM 3408 N N . ALA A 1 443 ? -13.390 14.565 15.051 1.00 98.44 443 ALA A N 1
ATOM 3409 C CA . ALA A 1 443 ? -12.001 14.218 14.775 1.00 98.44 443 ALA A CA 1
ATOM 3410 C C . ALA A 1 443 ? -11.867 12.827 14.127 1.00 98.44 443 ALA A C 1
ATOM 3412 O O . ALA A 1 443 ? -10.964 12.629 13.319 1.00 98.44 443 ALA A O 1
ATOM 3413 N N . ILE A 1 444 ? -12.767 11.885 14.437 1.00 98.44 444 ILE A N 1
ATOM 3414 C CA . ILE A 1 444 ? -12.857 10.577 13.761 1.00 98.44 444 ILE A CA 1
ATOM 3415 C C . ILE A 1 444 ? -13.191 10.753 12.272 1.00 98.44 444 ILE A C 1
ATOM 3417 O O . ILE A 1 444 ? -12.553 10.131 11.422 1.00 98.44 444 ILE A O 1
ATOM 3421 N N . ASP A 1 445 ? -14.139 11.628 11.931 1.00 97.88 445 ASP A N 1
ATOM 3422 C CA . ASP A 1 445 ? -14.467 11.884 10.523 1.00 97.88 445 ASP A CA 1
ATOM 3423 C C . ASP A 1 445 ? -13.342 12.641 9.799 1.00 97.88 445 ASP A C 1
ATOM 3425 O O . ASP A 1 445 ? -13.048 12.328 8.645 1.00 97.88 445 ASP A O 1
ATOM 3429 N N . LEU A 1 446 ? -12.639 13.553 10.489 1.00 98.00 446 LEU A N 1
ATOM 3430 C CA . LEU A 1 446 ? -11.487 14.296 9.950 1.00 98.00 446 LEU A CA 1
ATOM 3431 C C . LEU A 1 446 ? -10.317 13.411 9.493 1.00 98.00 446 LEU A C 1
ATOM 3433 O O . LEU A 1 446 ? -9.484 13.867 8.708 1.00 98.00 446 LEU A O 1
ATOM 3437 N N . ILE A 1 447 ? -10.240 12.168 9.975 1.00 98.06 447 ILE A N 1
ATOM 3438 C CA . ILE A 1 447 ? -9.225 11.191 9.555 1.00 98.06 447 ILE A CA 1
ATOM 3439 C C . ILE A 1 447 ? -9.740 10.179 8.521 1.00 98.0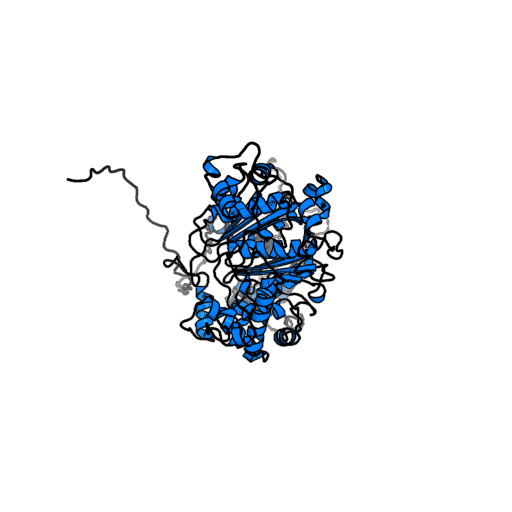6 447 ILE A C 1
ATOM 3441 O O . ILE A 1 447 ? -9.020 9.246 8.175 1.00 98.06 447 ILE A O 1
ATOM 3445 N N . GLY A 1 448 ? -10.955 10.378 7.996 1.00 97.88 448 GLY A N 1
ATOM 3446 C CA . GLY A 1 448 ? -11.498 9.629 6.861 1.00 97.88 448 GLY A CA 1
ATOM 3447 C C . GLY A 1 448 ? -12.344 8.403 7.217 1.00 97.88 448 GLY A C 1
ATOM 3448 O O . GLY A 1 448 ? -12.445 7.490 6.401 1.00 97.88 448 GLY A O 1
ATOM 3449 N N . PHE A 1 449 ? -12.978 8.362 8.394 1.00 98.31 449 PHE A N 1
ATOM 3450 C CA . PHE A 1 449 ? -13.818 7.229 8.820 1.00 98.31 449 PHE A CA 1
ATOM 3451 C C . PHE A 1 449 ? -14.938 6.881 7.821 1.00 98.31 449 PHE A C 1
ATOM 3453 O O . PHE A 1 449 ? -15.057 5.732 7.388 1.00 98.31 449 PHE A O 1
ATOM 3460 N N . ASP A 1 450 ? -15.740 7.869 7.415 1.00 97.81 450 ASP A N 1
ATOM 3461 C CA . ASP A 1 450 ? -16.844 7.666 6.464 1.00 97.81 450 ASP A CA 1
ATOM 3462 C C . ASP A 1 450 ? -16.337 7.303 5.057 1.00 97.81 450 ASP A C 1
ATOM 3464 O O . ASP A 1 450 ? -16.865 6.405 4.395 1.00 97.81 450 ASP A O 1
ATOM 3468 N N . MET A 1 451 ? -15.230 7.926 4.642 1.00 97.62 451 MET A N 1
ATOM 3469 C CA . MET A 1 451 ? -14.529 7.606 3.400 1.00 97.62 451 MET A CA 1
ATOM 3470 C C . MET A 1 451 ? -14.096 6.127 3.377 1.00 97.62 451 MET A C 1
ATOM 3472 O O . MET A 1 451 ? -14.368 5.415 2.403 1.00 97.62 451 MET A O 1
ATOM 3476 N N . THR A 1 452 ? -13.514 5.624 4.471 1.00 98.75 452 THR A N 1
ATOM 3477 C CA . THR A 1 452 ? -13.154 4.208 4.634 1.00 98.75 452 THR A CA 1
ATOM 3478 C C . THR A 1 452 ? -14.372 3.292 4.598 1.00 98.75 452 THR A C 1
ATOM 3480 O O . THR A 1 452 ? -14.359 2.311 3.852 1.00 98.75 452 THR A O 1
ATOM 3483 N N . LYS A 1 453 ? -15.447 3.611 5.331 1.00 98.44 453 LYS A N 1
ATOM 3484 C CA . LYS A 1 453 ? -16.686 2.812 5.323 1.00 98.44 453 LYS A CA 1
ATOM 3485 C C . LYS A 1 453 ? -17.267 2.672 3.921 1.00 98.44 453 LYS A C 1
ATOM 3487 O O . LYS A 1 453 ? -17.645 1.573 3.504 1.00 98.44 453 LYS A O 1
ATOM 3492 N N . GLN A 1 454 ? -17.322 3.774 3.178 1.00 98.38 454 GLN A N 1
ATOM 3493 C CA . GLN A 1 454 ? -17.837 3.784 1.816 1.00 98.38 454 GLN A CA 1
ATOM 3494 C C . GLN A 1 454 ? -16.984 2.914 0.886 1.00 98.38 454 GLN A C 1
ATOM 3496 O O . GLN A 1 454 ? -17.528 2.067 0.170 1.00 98.38 454 GLN A O 1
ATOM 3501 N N . ALA A 1 455 ? -15.660 3.076 0.912 1.00 98.75 455 ALA A N 1
ATOM 3502 C CA . ALA A 1 455 ? -14.769 2.291 0.066 1.00 98.75 455 ALA A CA 1
ATOM 3503 C C . ALA A 1 455 ? -14.781 0.798 0.428 1.00 98.75 455 ALA A C 1
ATOM 3505 O O . ALA A 1 455 ? -14.812 -0.051 -0.466 1.00 98.75 455 ALA A O 1
ATOM 3506 N N . ALA A 1 456 ? -14.832 0.470 1.722 1.00 98.75 456 ALA A N 1
ATOM 3507 C CA . ALA A 1 456 ? -14.905 -0.900 2.217 1.00 98.75 456 ALA A CA 1
ATOM 3508 C C . ALA A 1 456 ? -16.179 -1.596 1.731 1.00 98.75 456 ALA A C 1
ATOM 3510 O O . ALA A 1 456 ? -16.113 -2.684 1.156 1.00 98.75 456 ALA A O 1
ATOM 3511 N N . ARG A 1 457 ? -17.330 -0.924 1.863 1.00 98.50 457 ARG A N 1
ATOM 3512 C CA . ARG A 1 457 ? -18.624 -1.414 1.372 1.00 98.50 457 ARG A CA 1
ATOM 3513 C C . ARG A 1 457 ? -18.593 -1.707 -0.127 1.00 98.50 457 ARG A C 1
ATOM 3515 O O . ARG A 1 457 ? -19.053 -2.765 -0.548 1.00 98.50 457 ARG A O 1
ATOM 3522 N N . VAL A 1 458 ? -18.064 -0.787 -0.937 1.00 98.62 458 VAL A N 1
ATOM 3523 C CA . VAL A 1 458 ? -18.017 -0.950 -2.399 1.00 98.62 458 VAL A CA 1
ATOM 3524 C C . VAL A 1 458 ? -17.053 -2.068 -2.804 1.00 98.62 458 VAL A C 1
ATOM 3526 O O . VAL A 1 458 ? -17.434 -2.930 -3.595 1.00 98.62 458 VAL A O 1
ATOM 3529 N N . ALA A 1 459 ? -15.838 -2.097 -2.247 1.00 98.75 459 ALA A N 1
ATOM 3530 C CA . ALA A 1 459 ? -14.826 -3.095 -2.591 1.00 98.75 459 ALA A CA 1
ATOM 3531 C C . ALA A 1 459 ? -15.248 -4.517 -2.181 1.00 98.75 459 ALA A C 1
ATOM 3533 O O . ALA A 1 459 ? -15.152 -5.441 -2.987 1.00 98.75 459 ALA A O 1
ATOM 3534 N N . MET A 1 460 ? -15.776 -4.698 -0.965 1.00 98.69 460 MET A N 1
ATOM 3535 C CA . MET A 1 460 ? -16.269 -6.001 -0.499 1.00 98.69 460 MET A CA 1
ATOM 3536 C C . MET A 1 460 ? -17.505 -6.466 -1.281 1.00 98.69 460 MET A C 1
ATOM 3538 O O . MET A 1 460 ? -17.597 -7.639 -1.647 1.00 98.69 460 MET A O 1
ATOM 3542 N N . SER A 1 461 ? -18.409 -5.543 -1.633 1.00 98.44 461 SER A N 1
ATOM 3543 C CA . SER A 1 461 ? -19.551 -5.833 -2.508 1.00 98.44 461 SER A CA 1
ATOM 3544 C C . SER A 1 461 ? -19.111 -6.278 -3.909 1.00 98.44 461 SER A C 1
ATOM 3546 O O . SER A 1 461 ? -19.694 -7.214 -4.453 1.00 98.44 461 SER A O 1
ATOM 3548 N N . GLU A 1 462 ? -18.097 -5.639 -4.506 1.00 97.94 462 GLU A N 1
ATOM 3549 C CA . GLU A 1 462 ? -17.529 -6.065 -5.799 1.00 97.94 462 GLU A CA 1
ATOM 3550 C C . GLU A 1 462 ? -16.889 -7.462 -5.691 1.00 97.94 462 GLU A C 1
ATOM 3552 O O . GLU A 1 462 ? -17.124 -8.316 -6.548 1.00 97.94 462 GLU A O 1
ATOM 3557 N N . ALA A 1 463 ? -16.177 -7.733 -4.592 1.00 98.19 463 ALA A N 1
ATOM 3558 C CA . ALA A 1 463 ? -15.539 -9.023 -4.321 1.00 98.19 463 ALA A CA 1
ATOM 3559 C C . ALA A 1 463 ? -16.513 -10.153 -3.934 1.00 98.19 463 ALA A C 1
ATOM 3561 O O . ALA A 1 463 ? -16.134 -11.331 -4.011 1.00 98.19 463 ALA A O 1
ATOM 3562 N N . LYS A 1 464 ? -17.756 -9.795 -3.576 1.00 97.81 464 LYS A N 1
ATOM 3563 C CA . LYS A 1 464 ? -18.808 -10.673 -3.035 1.00 97.81 464 LYS A CA 1
ATOM 3564 C C . LYS A 1 464 ? -18.385 -11.367 -1.739 1.00 97.81 464 LYS A C 1
ATOM 3566 O O . LYS A 1 464 ? -18.552 -12.576 -1.598 1.00 97.81 464 LYS A O 1
ATOM 3571 N N . VAL A 1 465 ? -17.819 -10.592 -0.820 1.00 98.44 465 VAL A N 1
ATOM 3572 C CA . VAL A 1 465 ? -17.396 -11.052 0.509 1.00 98.44 465 VAL A CA 1
ATOM 3573 C C . VAL A 1 465 ? -17.871 -10.082 1.584 1.00 98.44 465 VAL A C 1
ATOM 3575 O O . VAL A 1 465 ? -18.292 -8.964 1.286 1.00 98.44 465 VAL A O 1
ATOM 3578 N N . SER A 1 466 ? -17.788 -10.510 2.834 1.00 97.62 466 SER A N 1
ATOM 3579 C CA . SER A 1 466 ? -17.976 -9.693 4.029 1.00 97.62 466 SER A CA 1
ATOM 3580 C C . SER A 1 466 ? -16.664 -9.562 4.811 1.00 97.62 466 SER A C 1
ATOM 3582 O O . SER A 1 466 ? -15.685 -10.252 4.525 1.00 97.62 466 SER A O 1
ATOM 3584 N N . SER A 1 467 ? -16.626 -8.680 5.810 1.00 96.50 467 SER A N 1
ATOM 3585 C CA . SER A 1 467 ? -15.439 -8.477 6.652 1.00 96.50 467 SER A CA 1
ATOM 3586 C C . SER A 1 467 ? -15.032 -9.740 7.421 1.00 96.50 467 SER A C 1
ATOM 3588 O O . SER A 1 467 ? -13.843 -9.971 7.619 1.00 96.50 467 SER A O 1
ATOM 3590 N N . SER A 1 468 ? -15.989 -10.596 7.795 1.00 96.44 468 SER A N 1
ATOM 3591 C CA . SER A 1 468 ? -15.727 -11.871 8.478 1.00 96.44 468 SER A CA 1
ATOM 3592 C C . SER A 1 468 ? -15.116 -12.945 7.570 1.00 96.44 468 SER A C 1
ATOM 3594 O O . SER A 1 468 ? -14.561 -13.922 8.071 1.00 96.44 468 SER A O 1
ATOM 3596 N N . ASP A 1 469 ? -15.171 -12.765 6.247 1.00 97.56 469 ASP A N 1
ATOM 3597 C CA . ASP A 1 469 ? -14.516 -13.654 5.285 1.00 97.56 469 ASP A CA 1
ATOM 3598 C C . ASP A 1 469 ? -13.022 -13.341 5.117 1.00 97.56 469 ASP A C 1
ATOM 3600 O O . ASP A 1 469 ? -12.309 -14.123 4.488 1.00 97.56 469 ASP A O 1
ATOM 3604 N N . VAL A 1 470 ? -12.530 -12.217 5.647 1.00 97.81 470 VAL A N 1
ATOM 3605 C CA . VAL A 1 470 ? -11.140 -11.765 5.497 1.00 97.81 470 VAL A CA 1
ATOM 3606 C C . VAL A 1 470 ? -10.273 -12.321 6.625 1.00 97.81 470 VAL A C 1
ATOM 3608 O O . VAL A 1 470 ? -10.554 -12.104 7.798 1.00 97.81 470 VAL A O 1
ATOM 3611 N N . GLN A 1 471 ? -9.181 -13.013 6.281 1.00 98.19 471 GLN A N 1
ATOM 3612 C CA . GLN A 1 471 ? -8.252 -13.574 7.279 1.00 98.19 471 GLN A CA 1
ATOM 3613 C C . GLN A 1 471 ? -7.024 -12.696 7.526 1.00 98.19 471 GLN A C 1
ATOM 3615 O O . GLN A 1 471 ? -6.411 -12.790 8.590 1.00 98.19 471 GLN A O 1
ATOM 3620 N N . VAL A 1 472 ? -6.635 -11.882 6.541 1.00 98.69 472 VAL A N 1
ATOM 3621 C CA . VAL A 1 472 ? -5.423 -11.056 6.598 1.00 98.69 472 VAL A CA 1
ATOM 3622 C C . VAL A 1 472 ? -5.741 -9.647 6.135 1.00 98.69 472 VAL A C 1
ATOM 3624 O O . VAL A 1 472 ? -6.337 -9.464 5.072 1.00 98.69 472 VAL A O 1
ATOM 3627 N N . VAL A 1 473 ? -5.318 -8.658 6.914 1.00 98.94 473 VAL A N 1
ATOM 3628 C CA . VAL A 1 473 ? -5.492 -7.242 6.596 1.00 98.94 473 VAL A CA 1
ATOM 3629 C C . VAL A 1 473 ? -4.138 -6.548 6.623 1.00 98.94 473 VAL A C 1
ATOM 3631 O O . VAL A 1 473 ? -3.397 -6.706 7.581 1.00 98.94 473 VAL A O 1
ATOM 3634 N N . GLU A 1 474 ? -3.828 -5.746 5.609 1.00 98.94 474 GLU A N 1
ATOM 3635 C CA . GLU A 1 474 ? -2.787 -4.713 5.688 1.00 98.94 474 GLU A CA 1
ATOM 3636 C C . GLU A 1 474 ? -3.488 -3.354 5.623 1.00 98.94 474 GLU A C 1
ATOM 3638 O O . GLU A 1 474 ? -3.986 -2.953 4.567 1.00 98.94 474 GLU A O 1
ATOM 3643 N N . LEU A 1 475 ? -3.574 -2.660 6.755 1.00 98.69 475 LEU A N 1
ATOM 3644 C CA . LEU A 1 475 ? -4.259 -1.376 6.879 1.00 98.69 475 LEU A CA 1
ATOM 3645 C C . LEU A 1 475 ? -3.287 -0.216 7.102 1.00 98.69 475 LEU A C 1
ATOM 3647 O O . LEU A 1 475 ? -2.071 -0.383 7.102 1.00 98.69 475 LEU A O 1
ATOM 3651 N N . HIS A 1 476 ? -3.831 0.996 7.205 1.00 98.69 476 HIS A N 1
ATOM 3652 C CA . HIS A 1 476 ? -3.046 2.227 7.232 1.00 98.69 476 HIS A CA 1
ATOM 3653 C C . HIS A 1 476 ? -2.782 2.694 8.669 1.00 98.69 476 HIS A C 1
ATOM 3655 O O . HIS A 1 476 ? -3.330 3.697 9.115 1.00 98.69 476 HIS A O 1
ATOM 3661 N N . ASP A 1 477 ? -1.943 1.984 9.407 1.00 98.19 477 ASP A N 1
ATOM 3662 C CA . ASP A 1 477 ? -1.562 2.283 10.793 1.00 98.19 477 ASP A CA 1
ATOM 3663 C C . ASP A 1 477 ? -0.490 3.386 10.883 1.00 98.19 477 ASP A C 1
ATOM 3665 O O . ASP A 1 477 ? 0.538 3.235 11.528 1.00 98.19 477 ASP A O 1
ATOM 3669 N N . CYS A 1 478 ? -0.690 4.544 10.245 1.00 96.19 478 CYS A N 1
ATOM 3670 C CA . CYS A 1 478 ? 0.239 5.677 10.408 1.00 96.19 478 CYS A CA 1
ATOM 3671 C C . CYS A 1 478 ? 0.420 6.067 11.894 1.00 96.19 478 CYS A C 1
ATOM 3673 O O . CYS A 1 478 ? 1.505 6.471 12.321 1.00 96.19 478 CYS A O 1
ATOM 3675 N N . PHE A 1 479 ? -0.637 5.869 12.684 1.00 98.69 479 PHE A N 1
ATOM 3676 C CA . PHE A 1 479 ? -0.643 5.901 14.140 1.00 98.69 479 PHE A CA 1
ATOM 3677 C C . PHE A 1 479 ? -1.567 4.796 14.664 1.00 98.69 479 PHE A C 1
ATOM 3679 O O . PHE A 1 479 ? -2.558 4.467 14.004 1.00 98.69 479 PHE A O 1
ATOM 3686 N N . SER A 1 480 ? -1.317 4.286 15.873 1.00 98.75 480 SER A N 1
ATOM 3687 C CA . SER A 1 480 ? -2.179 3.271 16.513 1.00 98.75 480 SER A CA 1
ATOM 3688 C C . SER A 1 480 ? -3.651 3.701 16.612 1.00 98.75 480 SER A C 1
ATOM 3690 O O . SER A 1 480 ? -4.554 2.885 16.437 1.00 98.75 480 SER A O 1
ATOM 3692 N N . ALA A 1 481 ? -3.912 4.997 16.818 1.00 98.69 481 ALA A N 1
ATOM 3693 C CA . ALA A 1 481 ? -5.265 5.554 16.810 1.00 98.69 481 ALA A CA 1
ATOM 3694 C C . ALA A 1 481 ? -5.978 5.388 15.464 1.00 98.69 481 ALA A C 1
ATOM 3696 O O . ALA A 1 481 ? -7.180 5.125 15.449 1.00 98.69 481 ALA A O 1
ATOM 3697 N N . ASN A 1 482 ? -5.253 5.488 14.345 1.00 98.69 482 ASN A N 1
ATOM 3698 C CA . ASN A 1 482 ? -5.855 5.278 13.034 1.00 98.69 482 ASN A CA 1
ATOM 3699 C C . ASN A 1 482 ? -6.217 3.808 12.811 1.00 98.69 482 ASN A C 1
ATOM 3701 O O . ASN A 1 482 ? -7.277 3.528 12.263 1.00 98.69 482 ASN A O 1
ATOM 3705 N N . GLU A 1 483 ? -5.378 2.869 13.260 1.00 98.81 483 GLU A N 1
ATOM 3706 C CA . GLU A 1 483 ? -5.697 1.437 13.202 1.00 98.81 483 GLU A CA 1
ATOM 3707 C C . GLU A 1 483 ? -6.955 1.116 14.018 1.00 98.81 483 GLU A C 1
ATOM 3709 O O . GLU A 1 483 ? -7.869 0.491 13.482 1.00 98.81 483 GLU A O 1
ATOM 3714 N N . LEU A 1 484 ? -7.066 1.627 15.252 1.00 98.81 484 LEU A N 1
ATOM 3715 C CA . LEU A 1 484 ? -8.250 1.411 16.090 1.00 98.81 484 LEU A CA 1
ATOM 3716 C C . LEU A 1 484 ? -9.538 1.894 15.404 1.00 98.81 484 LEU A C 1
ATOM 3718 O O . LEU A 1 484 ? -10.520 1.158 15.323 1.00 98.81 484 LEU A O 1
ATOM 3722 N N . VAL A 1 485 ? -9.524 3.122 14.880 1.00 98.56 485 VAL A N 1
ATOM 3723 C CA . VAL A 1 485 ? -10.669 3.710 14.169 1.00 98.56 485 VAL A CA 1
ATOM 3724 C C . VAL A 1 485 ? -10.966 2.953 12.868 1.00 98.56 485 VAL A C 1
ATOM 3726 O O . VAL A 1 485 ? -12.126 2.755 12.508 1.00 98.56 485 VAL A O 1
ATOM 3729 N N . THR A 1 486 ? -9.930 2.482 12.173 1.00 98.75 486 THR A N 1
ATOM 3730 C CA . THR A 1 486 ? -10.063 1.752 10.905 1.00 98.75 486 THR A CA 1
ATOM 3731 C C . THR A 1 486 ? -10.649 0.353 11.097 1.00 98.75 486 THR A C 1
ATOM 3733 O O . THR A 1 486 ? -11.432 -0.078 10.255 1.00 98.75 486 THR A O 1
ATOM 3736 N N . ILE A 1 487 ? -10.333 -0.353 12.189 1.00 98.75 487 ILE A N 1
ATOM 3737 C CA . ILE A 1 487 ? -10.934 -1.663 12.515 1.00 98.75 487 ILE A CA 1
ATOM 3738 C C . ILE A 1 487 ? -12.468 -1.562 12.532 1.00 98.75 487 ILE A C 1
ATOM 3740 O O . ILE A 1 487 ? -13.162 -2.398 11.949 1.00 98.75 487 ILE A O 1
ATOM 3744 N N . ASP A 1 488 ? -12.979 -0.493 13.140 1.00 97.81 488 ASP A N 1
ATOM 3745 C CA . ASP A 1 488 ? -14.403 -0.166 13.196 1.00 97.81 488 ASP A CA 1
ATOM 3746 C C . ASP A 1 488 ? -14.946 0.224 11.808 1.00 97.81 488 ASP A C 1
ATOM 3748 O O . ASP A 1 488 ? -15.918 -0.352 11.319 1.00 97.81 488 ASP A O 1
ATOM 3752 N N . ALA A 1 489 ? -14.253 1.125 11.101 1.00 98.38 489 ALA A N 1
ATOM 3753 C CA . ALA A 1 489 ? -14.656 1.594 9.771 1.00 98.38 489 ALA A CA 1
ATOM 3754 C C . ALA A 1 489 ? -14.717 0.474 8.712 1.00 98.38 489 ALA A C 1
ATOM 3756 O O . ALA A 1 489 ? -15.547 0.509 7.803 1.00 98.38 489 ALA A O 1
ATOM 3757 N N . LEU A 1 490 ? -13.844 -0.529 8.820 1.00 98.69 490 LEU A N 1
ATOM 3758 C CA . LEU A 1 490 ? -13.835 -1.711 7.956 1.00 98.69 490 LEU A CA 1
ATOM 3759 C C . LEU A 1 490 ? -14.924 -2.731 8.325 1.00 98.69 490 LEU A C 1
ATOM 3761 O O . LEU A 1 490 ? -15.146 -3.679 7.570 1.00 98.69 490 LEU A O 1
ATOM 3765 N N . GLY A 1 491 ? -15.596 -2.557 9.466 1.00 98.00 491 GLY A N 1
ATOM 3766 C CA . GLY A 1 491 ? -16.597 -3.490 9.976 1.00 98.00 491 GLY A CA 1
ATOM 3767 C C . GLY A 1 491 ? -16.002 -4.820 10.439 1.00 98.00 491 GLY A C 1
ATOM 3768 O O . GLY A 1 491 ? -16.666 -5.848 10.325 1.00 98.00 491 GLY A O 1
ATOM 3769 N N . LEU A 1 492 ? -14.747 -4.833 10.910 1.00 98.31 492 LEU A N 1
ATOM 3770 C CA . LEU A 1 492 ? -14.101 -6.041 11.452 1.00 98.31 492 LEU A CA 1
ATOM 3771 C C . LEU A 1 492 ? -14.609 -6.391 12.860 1.00 98.31 492 LEU A C 1
ATOM 3773 O O . LEU A 1 492 ? -14.485 -7.529 13.310 1.00 98.31 492 LEU A O 1
ATOM 3777 N N . CYS A 1 493 ? -15.199 -5.414 13.543 1.00 97.81 493 CYS A N 1
ATOM 3778 C CA . CYS A 1 493 ? -15.888 -5.560 14.815 1.00 97.81 493 CYS A CA 1
ATOM 3779 C C . CYS A 1 493 ? -17.289 -4.941 14.733 1.00 97.81 493 CYS A C 1
ATOM 3781 O O . CYS A 1 493 ? -17.636 -4.276 13.755 1.00 97.81 493 CYS A O 1
ATOM 3783 N N . GLU A 1 494 ? -18.089 -5.119 15.785 1.00 97.38 494 GLU A N 1
ATOM 3784 C CA . GLU A 1 494 ? -19.300 -4.310 15.933 1.00 97.38 494 GLU A CA 1
ATOM 3785 C C . GLU A 1 494 ? -18.959 -2.817 16.108 1.00 97.38 494 GLU A C 1
ATOM 3787 O O . GLU A 1 494 ? -17.881 -2.496 16.628 1.00 97.38 494 GLU A O 1
ATOM 3792 N N . PRO A 1 495 ? -19.854 -1.894 15.704 1.00 97.56 495 PRO A N 1
ATOM 3793 C CA . PRO A 1 495 ? -19.606 -0.461 15.821 1.00 97.56 495 PRO A CA 1
ATOM 3794 C C . PRO A 1 495 ? -19.228 -0.036 17.246 1.00 97.56 495 PRO A C 1
ATOM 3796 O O . PRO A 1 495 ? -19.915 -0.374 18.211 1.00 97.56 495 PRO A O 1
ATOM 3799 N N . GLY A 1 496 ? -18.133 0.710 17.391 1.00 97.69 496 GLY A N 1
ATOM 3800 C CA . GLY A 1 496 ? -17.603 1.171 18.678 1.00 97.69 496 GLY A CA 1
ATOM 3801 C C . GLY A 1 496 ? -16.839 0.113 19.487 1.00 97.69 496 GLY A C 1
ATOM 3802 O O . GLY A 1 496 ? -16.425 0.390 20.614 1.00 97.69 496 GLY A O 1
ATOM 3803 N N . LYS A 1 497 ? -16.642 -1.105 18.960 1.00 98.44 497 LYS A N 1
ATOM 3804 C CA . LYS A 1 497 ? -16.062 -2.245 19.702 1.00 98.44 497 LYS A CA 1
ATOM 3805 C C . LYS A 1 497 ? -14.641 -2.633 19.287 1.00 98.44 497 LYS A C 1
ATOM 3807 O O . LYS A 1 497 ? -14.145 -3.673 19.720 1.00 98.44 497 LYS A O 1
ATOM 3812 N N . ALA A 1 498 ? -13.939 -1.795 18.521 1.00 98.56 498 ALA A N 1
ATOM 3813 C CA . ALA A 1 498 ? -12.579 -2.106 18.061 1.00 98.56 498 ALA A CA 1
ATOM 3814 C C . ALA A 1 498 ? -11.602 -2.320 19.228 1.00 98.56 498 ALA A C 1
ATOM 3816 O O . ALA A 1 498 ? -10.782 -3.232 19.210 1.00 98.56 498 ALA A O 1
ATOM 3817 N N . HIS A 1 499 ? -11.735 -1.530 20.291 1.00 98.69 499 HIS A N 1
ATOM 3818 C CA . HIS A 1 499 ? -10.889 -1.639 21.479 1.00 98.69 499 HIS A CA 1
ATOM 3819 C C . HIS A 1 499 ? -11.091 -2.958 22.248 1.00 98.69 499 HIS A C 1
ATOM 3821 O O . HIS A 1 499 ? -10.142 -3.495 22.812 1.00 98.69 499 HIS A O 1
ATOM 3827 N N . GLU A 1 500 ? -12.298 -3.530 22.237 1.00 98.56 500 GLU A N 1
ATOM 3828 C CA . GLU A 1 500 ? -12.551 -4.856 22.819 1.00 98.56 500 GLU A CA 1
ATOM 3829 C C . GLU A 1 500 ? -11.889 -5.954 21.982 1.00 98.56 500 GLU A C 1
ATOM 3831 O O . GLU A 1 500 ? -11.276 -6.866 22.533 1.00 98.56 500 GLU A O 1
ATOM 3836 N N . MET A 1 501 ? -11.940 -5.825 20.652 1.00 98.38 501 MET A N 1
ATOM 3837 C CA . MET A 1 501 ? -11.249 -6.726 19.728 1.00 98.38 501 MET A CA 1
ATOM 3838 C C . MET A 1 501 ? -9.732 -6.741 19.984 1.00 98.38 501 MET A C 1
ATOM 3840 O O . MET A 1 501 ? -9.125 -7.810 20.046 1.00 98.38 501 MET A O 1
ATOM 3844 N N . VAL A 1 502 ? -9.126 -5.573 20.219 1.00 98.56 502 VAL A N 1
ATOM 3845 C CA . VAL A 1 502 ? -7.706 -5.468 20.595 1.00 98.56 502 VAL A CA 1
ATOM 3846 C C . VAL A 1 502 ? -7.426 -6.193 21.915 1.00 98.56 502 VAL A C 1
ATOM 3848 O O . VAL A 1 502 ? -6.547 -7.052 21.959 1.00 98.56 502 VAL A O 1
ATOM 3851 N N . ARG A 1 503 ? -8.197 -5.915 22.978 1.00 97.75 503 ARG A N 1
ATOM 3852 C CA . ARG A 1 503 ? -8.014 -6.540 24.307 1.00 97.75 503 ARG A CA 1
ATOM 3853 C C . ARG A 1 503 ? -8.135 -8.061 24.280 1.00 97.75 503 ARG A C 1
ATOM 3855 O O . ARG A 1 503 ? -7.456 -8.742 25.043 1.00 97.75 503 ARG A O 1
ATOM 3862 N N . ASN A 1 504 ? -8.994 -8.585 23.410 1.00 98.19 504 ASN A N 1
ATOM 3863 C CA . ASN A 1 504 ? -9.206 -10.021 23.255 1.00 98.19 504 ASN A CA 1
ATOM 3864 C C . ASN A 1 504 ? -8.078 -10.717 22.475 1.00 98.19 504 ASN A C 1
ATOM 3866 O O . ASN A 1 504 ? -8.077 -11.942 22.384 1.00 98.19 504 ASN A O 1
ATOM 3870 N N . GLY A 1 505 ? -7.133 -9.964 21.898 1.00 98.19 505 GLY A N 1
ATOM 3871 C CA . GLY A 1 505 ? -6.112 -10.512 21.006 1.00 98.19 505 GLY A CA 1
ATOM 3872 C C . GLY A 1 505 ? -6.670 -10.934 19.642 1.00 98.19 505 GLY A C 1
ATOM 3873 O O . GLY A 1 505 ? -6.041 -11.714 18.932 1.00 98.19 505 GLY A O 1
ATOM 3874 N N . ASP A 1 506 ? -7.839 -10.419 19.248 1.00 98.44 506 ASP A N 1
ATOM 3875 C CA . ASP A 1 506 ? -8.542 -10.848 18.033 1.00 98.44 506 ASP A CA 1
ATOM 3876 C C . ASP A 1 506 ? -7.893 -10.324 16.734 1.00 98.44 506 ASP A C 1
ATOM 3878 O O . ASP A 1 506 ? -8.275 -10.783 15.657 1.00 98.44 506 ASP A O 1
ATOM 3882 N N . ILE A 1 507 ? -6.937 -9.387 16.825 1.00 98.50 507 ILE A N 1
ATOM 3883 C CA . ILE A 1 507 ? -6.263 -8.740 15.679 1.00 98.50 507 ILE A CA 1
ATOM 3884 C C . ILE A 1 507 ? -4.885 -9.340 15.327 1.00 98.50 507 ILE A C 1
ATOM 3886 O O . ILE A 1 507 ? -4.200 -8.848 14.429 1.00 98.50 507 ILE A O 1
ATOM 3890 N N . THR A 1 508 ? -4.440 -10.375 16.046 1.00 98.62 508 THR A N 1
ATOM 3891 C CA . THR A 1 508 ? -3.112 -10.997 15.880 1.00 98.62 508 THR A CA 1
ATOM 3892 C C . THR A 1 508 ? -3.216 -12.511 15.656 1.00 98.62 508 THR A C 1
ATOM 3894 O O . THR A 1 508 ? -4.305 -13.074 15.529 1.00 98.62 508 THR A O 1
ATOM 3897 N N . TYR A 1 509 ? -2.075 -13.193 15.551 1.00 98.19 509 TYR A N 1
ATOM 3898 C CA . TYR A 1 509 ? -1.995 -14.637 15.340 1.00 98.19 509 TYR A CA 1
ATOM 3899 C C . TYR A 1 509 ? -2.756 -15.402 16.429 1.00 98.19 509 TYR A C 1
ATOM 3901 O O . TYR A 1 509 ? -2.514 -15.226 17.619 1.00 98.19 509 TYR A O 1
ATOM 3909 N N . GLY A 1 510 ? -3.663 -16.284 16.002 1.00 96.25 510 GLY A N 1
ATOM 3910 C CA . GLY A 1 510 ? -4.563 -17.024 16.894 1.00 96.25 510 GLY A CA 1
ATOM 3911 C C . GLY A 1 510 ? -5.882 -16.304 17.203 1.00 96.25 510 GLY A C 1
ATOM 3912 O O . GLY A 1 510 ? -6.785 -16.945 17.736 1.00 96.25 510 GLY A O 1
ATOM 3913 N N . GLY A 1 511 ? -6.008 -15.026 16.832 1.00 96.56 511 GLY A N 1
ATOM 3914 C CA . GLY A 1 511 ? -7.241 -14.246 16.897 1.00 96.56 511 GLY A CA 1
ATOM 3915 C C . GLY A 1 511 ? -8.190 -14.494 15.718 1.00 96.56 511 GLY A C 1
ATOM 3916 O O . GLY A 1 511 ? -8.083 -15.487 14.994 1.00 96.56 511 GLY A O 1
ATOM 3917 N N . LYS A 1 512 ? -9.133 -13.567 15.513 1.00 96.31 512 LYS A N 1
ATOM 3918 C CA . LYS A 1 512 ? -10.148 -13.634 14.446 1.00 96.31 512 LYS A CA 1
ATOM 3919 C C . LYS A 1 512 ? -9.589 -13.275 13.072 1.00 96.31 512 LYS A C 1
ATOM 3921 O O . LYS A 1 512 ? -9.930 -13.923 12.087 1.00 96.31 512 LYS A O 1
ATOM 3926 N N . VAL A 1 513 ? -8.747 -12.248 13.010 1.00 98.19 513 VAL A N 1
ATOM 3927 C CA . VAL A 1 513 ? -8.125 -11.733 11.784 1.00 98.19 513 VAL A CA 1
ATOM 3928 C C . VAL A 1 513 ? -6.715 -11.277 12.120 1.00 98.19 513 VAL A C 1
ATOM 3930 O O . VAL A 1 513 ? -6.488 -10.702 13.178 1.00 98.19 513 VAL A O 1
ATOM 3933 N N . VAL A 1 514 ? -5.753 -11.525 11.235 1.00 98.81 514 VAL A N 1
ATOM 3934 C CA . VAL A 1 514 ? -4.391 -11.018 11.434 1.00 98.81 514 VAL A CA 1
ATOM 3935 C C . VAL A 1 514 ? -4.260 -9.682 10.722 1.00 98.81 514 VAL A C 1
ATOM 3937 O O . VAL A 1 514 ? -4.317 -9.616 9.492 1.00 98.81 514 VAL A O 1
ATOM 3940 N N . ILE A 1 515 ? -4.090 -8.621 11.506 1.00 98.88 515 ILE A N 1
ATOM 3941 C CA . ILE A 1 515 ? -3.878 -7.263 11.015 1.00 98.88 515 ILE A CA 1
ATOM 3942 C C . ILE A 1 515 ? -2.379 -6.974 10.976 1.00 98.88 515 ILE A C 1
ATOM 3944 O O . ILE A 1 515 ? -1.646 -7.268 11.918 1.00 98.88 515 ILE A O 1
ATOM 3948 N N . ASN A 1 516 ? -1.928 -6.410 9.859 1.00 98.88 516 ASN A N 1
ATOM 3949 C CA . ASN A 1 516 ? -0.563 -5.979 9.603 1.00 98.88 516 ASN A CA 1
ATOM 3950 C C . ASN A 1 516 ? 0.487 -7.056 9.940 1.00 98.88 516 ASN A C 1
ATOM 3952 O O . ASN A 1 516 ? 1.389 -6.801 10.746 1.00 98.88 516 ASN A O 1
ATOM 3956 N N . PRO A 1 517 ? 0.418 -8.275 9.358 1.00 98.81 517 PRO A N 1
ATOM 3957 C CA . PRO A 1 517 ? 1.413 -9.329 9.605 1.00 98.81 517 PRO A CA 1
ATOM 3958 C C . PRO A 1 517 ? 2.850 -8.888 9.289 1.00 98.81 517 PRO A C 1
ATOM 3960 O O . PRO A 1 517 ? 3.805 -9.454 9.821 1.00 98.81 517 PRO A O 1
ATOM 3963 N N . SER A 1 518 ? 3.003 -7.851 8.468 1.00 98.69 518 SER A N 1
ATOM 3964 C CA . SER A 1 518 ? 4.278 -7.236 8.121 1.00 98.69 518 SER A CA 1
ATOM 3965 C C . SER A 1 518 ? 4.871 -6.304 9.192 1.00 98.69 518 SER A C 1
ATOM 3967 O O . SER A 1 518 ? 5.992 -5.817 9.017 1.00 98.69 518 SER A O 1
ATOM 3969 N N . GLY A 1 519 ? 4.121 -6.013 10.258 1.00 98.56 519 GLY A N 1
ATOM 3970 C CA . GLY A 1 519 ? 4.437 -5.013 11.280 1.00 98.56 519 GLY A CA 1
ATOM 3971 C C . GLY A 1 519 ? 3.938 -3.597 10.994 1.00 98.56 519 GLY A C 1
ATOM 3972 O O . GLY A 1 519 ? 4.283 -2.677 11.734 1.00 98.56 519 GLY A O 1
ATOM 3973 N N . GLY A 1 520 ? 3.162 -3.417 9.920 1.00 98.50 520 GLY A N 1
ATOM 3974 C CA . GLY A 1 520 ? 2.461 -2.164 9.641 1.00 98.50 520 GLY A CA 1
ATOM 3975 C C . GLY A 1 520 ? 3.390 -0.976 9.385 1.00 98.50 520 GLY A C 1
ATOM 3976 O O . GLY A 1 520 ? 4.616 -1.095 9.360 1.00 98.50 520 GLY A O 1
ATOM 3977 N N . LEU A 1 521 ? 2.820 0.197 9.150 1.00 98.75 521 LEU A N 1
ATOM 3978 C CA . LEU A 1 521 ? 3.555 1.451 9.016 1.00 98.75 521 LEU A CA 1
ATOM 3979 C C . LEU A 1 521 ? 4.291 1.802 10.317 1.00 98.75 521 LEU A C 1
ATOM 3981 O O . LEU A 1 521 ? 5.380 2.375 10.232 1.00 98.75 521 LEU A O 1
ATOM 3985 N N . ILE A 1 522 ? 3.746 1.438 11.489 1.00 98.62 522 ILE A N 1
ATOM 3986 C CA . ILE A 1 522 ? 4.357 1.679 12.809 1.00 98.62 522 ILE A CA 1
ATOM 3987 C C . ILE A 1 522 ? 5.799 1.155 12.864 1.00 98.62 522 ILE A C 1
ATOM 3989 O O . ILE A 1 522 ? 6.687 1.862 13.352 1.00 98.62 522 ILE A O 1
ATOM 3993 N N . SER A 1 523 ? 6.060 -0.041 12.329 1.00 98.12 523 SER A N 1
ATOM 3994 C CA . SER A 1 523 ? 7.390 -0.663 12.393 1.00 98.12 523 SER A CA 1
ATOM 3995 C C . SER A 1 523 ? 8.100 -0.708 11.042 1.00 98.12 523 SER A C 1
ATOM 3997 O O . SER A 1 523 ? 9.296 -0.398 10.965 1.00 98.12 523 SER A O 1
ATOM 3999 N N . LYS A 1 524 ? 7.376 -1.039 9.961 1.00 97.50 524 LYS A N 1
ATOM 4000 C CA . LYS A 1 524 ? 7.938 -1.142 8.603 1.00 97.50 524 LYS A CA 1
ATOM 4001 C C . LYS A 1 524 ? 8.448 0.200 8.115 1.00 97.50 524 LYS A C 1
ATOM 4003 O O . LYS A 1 524 ? 9.479 0.250 7.449 1.00 97.50 524 LYS A O 1
ATOM 4008 N N . GLY A 1 525 ? 7.760 1.268 8.507 1.00 97.50 525 GLY A N 1
ATOM 4009 C CA . GLY A 1 525 ? 8.000 2.619 8.044 1.00 97.50 525 GLY A CA 1
ATOM 4010 C C . GLY A 1 525 ? 7.092 3.025 6.893 1.00 97.50 525 GLY A C 1
ATOM 4011 O O . GLY A 1 525 ? 6.386 2.202 6.304 1.00 97.50 525 GLY A O 1
ATOM 4012 N N . HIS A 1 526 ? 7.092 4.325 6.597 1.00 98.12 526 HIS A N 1
ATOM 4013 C CA . HIS A 1 526 ? 6.063 4.929 5.753 1.00 98.12 526 HIS A CA 1
ATOM 4014 C C . HIS A 1 526 ? 6.615 5.835 4.628 1.00 98.12 526 HIS A C 1
ATOM 4016 O O . HIS A 1 526 ? 6.423 7.050 4.667 1.00 98.12 526 HIS A O 1
ATOM 4022 N N . PRO A 1 527 ? 7.278 5.267 3.600 1.00 98.19 527 PRO A N 1
ATOM 4023 C CA . PRO A 1 527 ? 7.531 5.964 2.338 1.00 98.19 527 PRO A CA 1
ATOM 4024 C C . PRO A 1 527 ? 6.209 6.145 1.576 1.00 98.19 527 PRO A C 1
ATOM 4026 O O . PRO A 1 527 ? 5.636 5.171 1.081 1.00 98.19 527 PRO A O 1
ATOM 4029 N N . LEU A 1 528 ? 5.717 7.385 1.488 1.00 98.06 528 LEU A N 1
ATOM 4030 C CA . LEU A 1 528 ? 4.340 7.700 1.068 1.00 98.06 528 LEU A CA 1
ATOM 4031 C C . LEU A 1 528 ? 3.954 7.040 -0.268 1.00 98.06 528 LEU A C 1
ATOM 4033 O O . LEU A 1 528 ? 2.965 6.307 -0.334 1.00 98.06 528 LEU A O 1
ATOM 4037 N N . GLY A 1 529 ? 4.767 7.230 -1.312 1.00 98.38 529 GLY A N 1
ATOM 4038 C CA . GLY A 1 529 ? 4.545 6.639 -2.631 1.00 98.38 529 GLY A CA 1
ATOM 4039 C C . GLY A 1 529 ? 4.598 5.108 -2.680 1.00 98.38 529 GLY A C 1
ATOM 4040 O O . GLY A 1 529 ? 3.909 4.497 -3.495 1.00 98.38 529 GLY A O 1
ATOM 4041 N N . ALA A 1 530 ? 5.364 4.466 -1.793 1.00 98.75 530 ALA A N 1
ATOM 4042 C CA . ALA A 1 530 ? 5.599 3.020 -1.818 1.00 98.75 530 ALA A CA 1
ATOM 4043 C C . ALA A 1 530 ? 4.678 2.215 -0.884 1.00 98.75 530 ALA A C 1
ATOM 4045 O O . ALA A 1 530 ? 4.472 1.024 -1.120 1.00 98.75 530 ALA A O 1
ATOM 4046 N N . THR A 1 531 ? 4.090 2.824 0.151 1.00 98.88 531 THR A N 1
ATOM 4047 C CA . THR A 1 531 ? 3.302 2.107 1.171 1.00 98.88 531 THR A CA 1
ATOM 4048 C C . THR A 1 531 ? 2.182 1.246 0.588 1.00 98.88 531 THR A C 1
ATOM 4050 O O . THR A 1 531 ? 2.108 0.063 0.913 1.00 98.88 531 THR A O 1
ATOM 4053 N N . GLY A 1 532 ? 1.350 1.788 -0.304 1.00 98.88 532 GLY A N 1
ATOM 4054 C CA . GLY A 1 532 ? 0.245 1.027 -0.895 1.00 98.88 532 GLY A CA 1
ATOM 4055 C C . GLY A 1 532 ? 0.699 -0.199 -1.694 1.00 98.88 532 GLY A C 1
ATOM 4056 O O . GLY A 1 532 ? 0.080 -1.259 -1.650 1.00 98.88 532 GLY A O 1
ATOM 4057 N N . LEU A 1 533 ? 1.830 -0.104 -2.389 1.00 98.94 533 LEU A N 1
ATOM 4058 C CA . LEU A 1 533 ? 2.368 -1.232 -3.151 1.00 98.94 533 LEU A CA 1
ATOM 4059 C C . LEU A 1 533 ? 3.075 -2.241 -2.239 1.00 98.94 533 LEU A C 1
ATOM 4061 O O . LEU A 1 533 ? 3.033 -3.438 -2.509 1.00 98.94 533 LEU A O 1
ATOM 4065 N N . ALA A 1 534 ? 3.655 -1.792 -1.123 1.00 98.94 534 ALA A N 1
ATOM 4066 C CA . ALA A 1 534 ? 4.223 -2.684 -0.118 1.00 98.94 534 ALA A CA 1
ATOM 4067 C C . ALA A 1 534 ? 3.150 -3.496 0.627 1.00 98.94 534 ALA A C 1
ATOM 4069 O O . ALA A 1 534 ? 3.370 -4.668 0.921 1.00 98.94 534 ALA A O 1
ATOM 4070 N N . GLN A 1 535 ? 1.983 -2.903 0.896 1.00 98.94 535 GLN A N 1
ATOM 4071 C CA . GLN A 1 535 ? 0.820 -3.637 1.409 1.00 98.94 535 GLN A CA 1
ATOM 4072 C C . GLN A 1 535 ? 0.340 -4.680 0.384 1.00 98.94 535 GLN A C 1
ATOM 4074 O O . GLN A 1 535 ? 0.158 -5.841 0.735 1.00 98.94 535 GLN A O 1
ATOM 4079 N N . CYS A 1 536 ? 0.209 -4.302 -0.896 1.00 98.94 536 CYS A N 1
ATOM 4080 C CA . CYS A 1 536 ? -0.149 -5.231 -1.976 1.00 98.94 536 CYS A CA 1
ATOM 4081 C C . CYS A 1 536 ? 0.814 -6.429 -2.045 1.00 98.94 536 CYS A C 1
ATOM 4083 O O . CYS A 1 536 ? 0.375 -7.579 -2.046 1.00 98.94 536 CYS A O 1
ATOM 4085 N N . ALA A 1 537 ? 2.123 -6.172 -2.026 1.00 98.94 537 ALA A N 1
ATOM 4086 C CA . ALA A 1 537 ? 3.145 -7.213 -2.056 1.00 98.94 537 ALA A CA 1
ATOM 4087 C C . ALA A 1 537 ? 3.028 -8.203 -0.887 1.00 98.94 537 ALA A C 1
ATOM 4089 O O . ALA A 1 537 ? 3.064 -9.412 -1.112 1.00 98.94 537 ALA A O 1
ATOM 4090 N N . GLU A 1 538 ? 2.819 -7.709 0.337 1.00 98.94 538 GLU A N 1
ATOM 4091 C CA . GLU A 1 538 ? 2.615 -8.564 1.508 1.00 98.94 538 GLU A CA 1
ATOM 4092 C C . GLU A 1 538 ? 1.400 -9.485 1.326 1.00 98.94 538 GLU A C 1
ATOM 4094 O O . GLU A 1 538 ? 1.508 -10.705 1.463 1.00 98.94 538 GLU A O 1
ATOM 4099 N N . LEU A 1 539 ? 0.246 -8.927 0.953 1.00 98.94 539 LEU A N 1
ATOM 4100 C CA . LEU A 1 539 ? -0.985 -9.706 0.797 1.00 98.94 539 LEU A CA 1
ATOM 4101 C C . LEU A 1 539 ? -0.892 -10.722 -0.352 1.00 98.94 539 LEU A C 1
ATOM 4103 O O . LEU A 1 539 ? -1.399 -11.841 -0.233 1.00 98.94 539 LEU A O 1
ATOM 4107 N N . VAL A 1 540 ? -0.199 -10.372 -1.439 1.00 98.94 540 VAL A N 1
ATOM 4108 C CA . VAL A 1 540 ? 0.105 -11.294 -2.542 1.00 98.94 540 VAL A CA 1
ATOM 4109 C C . VAL A 1 540 ? 0.981 -12.449 -2.056 1.00 98.94 540 VAL A C 1
ATOM 4111 O O . VAL A 1 540 ? 0.673 -13.605 -2.350 1.00 98.94 540 VAL A O 1
ATOM 4114 N N . TRP A 1 541 ? 2.026 -12.186 -1.266 1.00 98.81 541 TRP A N 1
ATOM 4115 C CA . TRP A 1 541 ? 2.856 -13.249 -0.691 1.00 98.81 541 TRP A CA 1
ATOM 4116 C C . TRP A 1 541 ? 2.077 -14.164 0.254 1.00 98.81 541 TRP A C 1
ATOM 4118 O O . TRP A 1 541 ? 2.304 -15.375 0.238 1.00 98.81 541 TRP A O 1
ATOM 4128 N N . HIS A 1 542 ? 1.137 -13.628 1.037 1.00 98.75 542 HIS A N 1
ATOM 4129 C CA . HIS A 1 542 ? 0.238 -14.441 1.859 1.00 98.75 542 HIS A CA 1
ATOM 4130 C C . HIS A 1 542 ? -0.652 -15.350 1.003 1.00 98.75 542 HIS A C 1
ATOM 4132 O O . HIS A 1 542 ? -0.691 -16.555 1.240 1.00 98.75 542 HIS A O 1
ATOM 4138 N N . LEU A 1 543 ? -1.314 -14.814 -0.027 1.00 98.81 543 LEU A N 1
ATOM 4139 C CA . LEU A 1 543 ? -2.217 -15.586 -0.894 1.00 98.81 543 LEU A CA 1
ATOM 4140 C C . LEU A 1 543 ? -1.497 -16.611 -1.782 1.00 98.81 543 LEU A C 1
ATOM 4142 O O . LEU A 1 543 ? -2.083 -17.627 -2.162 1.00 98.81 543 LEU A O 1
ATOM 4146 N N . ARG A 1 544 ? -0.218 -16.378 -2.089 1.00 98.38 544 ARG A N 1
ATOM 4147 C CA . ARG A 1 544 ? 0.659 -17.356 -2.751 1.00 98.38 544 ARG A CA 1
ATOM 4148 C C . ARG A 1 544 ? 1.222 -18.412 -1.800 1.00 98.38 544 ARG A C 1
ATOM 4150 O O . ARG A 1 544 ? 1.797 -19.387 -2.271 1.00 98.38 544 ARG A O 1
ATOM 4157 N N . GLY A 1 545 ? 1.094 -18.231 -0.485 1.00 98.00 545 GLY A N 1
ATOM 4158 C CA . GLY A 1 545 ? 1.705 -19.121 0.504 1.00 98.00 545 GLY A CA 1
ATOM 4159 C C . GLY A 1 545 ? 3.205 -18.907 0.717 1.00 98.00 545 GLY A C 1
ATOM 4160 O O . GLY A 1 545 ? 3.869 -19.767 1.292 1.00 98.00 545 GLY A O 1
ATOM 4161 N N . TRP A 1 546 ? 3.757 -17.792 0.232 1.00 98.19 546 TRP A N 1
ATOM 4162 C CA . TRP A 1 546 ? 5.193 -17.499 0.260 1.00 98.19 546 TRP A CA 1
ATOM 4163 C C . TRP A 1 546 ? 5.647 -16.895 1.589 1.00 98.19 546 TRP A C 1
ATOM 4165 O O . TRP A 1 546 ? 6.789 -17.119 1.994 1.00 98.19 546 TRP A O 1
ATOM 4175 N N . ALA A 1 547 ? 4.757 -16.190 2.298 1.00 98.06 547 ALA A N 1
ATOM 4176 C CA . ALA A 1 547 ? 4.989 -15.606 3.625 1.00 98.06 547 ALA A CA 1
ATOM 4177 C C . ALA A 1 547 ? 5.054 -16.673 4.741 1.00 98.06 547 ALA A C 1
ATOM 4179 O O . ALA A 1 547 ? 4.381 -16.584 5.763 1.00 98.06 547 ALA A O 1
ATOM 4180 N N . ASN A 1 548 ? 5.849 -17.724 4.541 1.00 96.75 548 ASN A N 1
ATOM 4181 C CA . ASN A 1 548 ? 5.821 -18.940 5.350 1.00 96.75 548 ASN A CA 1
ATOM 4182 C C . ASN A 1 548 ? 6.348 -18.766 6.789 1.00 96.75 548 ASN A C 1
ATOM 4184 O O . ASN A 1 548 ? 5.962 -19.537 7.664 1.00 96.75 548 ASN A O 1
ATOM 4188 N N . ASN A 1 549 ? 7.151 -17.734 7.065 1.00 97.50 549 ASN A N 1
ATOM 4189 C CA . ASN A 1 549 ? 7.629 -17.397 8.412 1.00 97.50 549 ASN A CA 1
ATOM 4190 C C . ASN A 1 549 ? 6.635 -16.548 9.230 1.00 97.50 549 ASN A C 1
ATOM 4192 O O . ASN A 1 549 ? 6.851 -16.309 10.417 1.00 97.50 549 ASN A O 1
ATOM 4196 N N . ARG A 1 550 ? 5.565 -16.074 8.589 1.00 97.44 550 ARG A N 1
ATOM 4197 C CA . ARG A 1 550 ? 4.493 -15.270 9.183 1.00 97.44 550 ARG A CA 1
ATOM 4198 C C . ARG A 1 550 ? 3.134 -15.678 8.610 1.00 97.44 550 ARG A C 1
ATOM 4200 O O . ARG A 1 550 ? 2.243 -14.865 8.411 1.00 97.44 550 ARG A O 1
ATOM 4207 N N . ALA A 1 551 ? 3.000 -16.967 8.299 1.00 96.88 551 ALA A N 1
ATOM 4208 C CA . ALA A 1 551 ? 1.840 -17.501 7.607 1.00 96.88 551 ALA A CA 1
ATOM 4209 C C . ALA A 1 551 ? 0.576 -17.360 8.459 1.00 96.88 551 ALA A C 1
ATOM 4211 O O . ALA A 1 551 ? 0.586 -17.629 9.661 1.00 96.88 551 ALA A O 1
ATOM 4212 N N . VAL A 1 552 ? -0.532 -17.021 7.804 1.00 97.56 552 VAL A N 1
ATOM 4213 C CA . VAL A 1 552 ? -1.854 -16.978 8.431 1.00 97.56 552 VAL A CA 1
ATOM 4214 C C . VAL A 1 552 ? -2.649 -18.192 7.944 1.00 97.56 552 VAL A C 1
ATOM 4216 O O . VAL A 1 552 ? -2.759 -18.410 6.737 1.00 97.56 552 VAL A O 1
ATOM 4219 N N . PRO A 1 553 ? -3.151 -19.054 8.843 1.00 93.75 553 PRO A N 1
ATOM 4220 C CA . PRO A 1 553 ? -3.911 -20.230 8.435 1.00 93.75 553 PRO A CA 1
ATOM 4221 C C . PRO A 1 553 ? -5.209 -19.866 7.705 1.00 93.75 553 PRO A C 1
ATOM 4223 O O . PRO A 1 553 ? -5.866 -18.885 8.044 1.00 93.75 553 PRO A O 1
ATOM 4226 N N . LYS A 1 554 ? -5.626 -20.722 6.762 1.00 94.81 554 LYS A N 1
ATOM 4227 C CA . LYS A 1 554 ? -6.924 -20.640 6.063 1.00 94.81 554 LYS A CA 1
ATOM 4228 C C . LYS A 1 554 ? -7.159 -19.329 5.295 1.00 94.81 554 LYS A C 1
ATOM 4230 O O . LYS A 1 554 ? -8.310 -18.977 5.041 1.00 94.81 554 LYS A O 1
ATOM 4235 N N . THR A 1 555 ? -6.103 -18.605 4.919 1.00 97.75 555 THR A N 1
ATOM 4236 C CA . THR A 1 555 ? -6.222 -17.359 4.151 1.00 97.75 555 THR A CA 1
ATOM 4237 C C . THR A 1 555 ? -6.823 -17.623 2.772 1.00 97.75 555 THR A C 1
ATOM 4239 O O . THR A 1 555 ? -6.175 -18.227 1.923 1.00 97.75 555 THR A O 1
ATOM 4242 N N . ARG A 1 556 ? -8.052 -17.154 2.539 1.00 98.12 556 ARG A N 1
ATOM 4243 C CA . ARG A 1 556 ? -8.703 -17.112 1.214 1.00 98.12 556 ARG A CA 1
ATOM 4244 C C . ARG A 1 556 ? -8.809 -15.692 0.683 1.00 98.12 556 ARG A C 1
ATOM 4246 O O . ARG A 1 556 ? -8.604 -15.463 -0.508 1.00 98.12 556 ARG A O 1
ATOM 4253 N N . TYR A 1 557 ? -9.116 -14.759 1.581 1.00 98.75 557 TYR A N 1
ATOM 4254 C CA . TYR A 1 557 ? -9.299 -13.353 1.262 1.00 98.75 557 TYR A CA 1
ATOM 4255 C C . TYR A 1 557 ? -8.364 -12.493 2.099 1.00 98.75 557 TYR A C 1
ATOM 4257 O O . TYR A 1 557 ? -8.224 -12.681 3.312 1.00 98.75 557 TYR A O 1
ATOM 4265 N N . ALA A 1 558 ? -7.741 -11.540 1.420 1.00 98.88 558 ALA A N 1
ATOM 4266 C CA . ALA A 1 558 ? -6.890 -10.530 2.017 1.00 98.88 558 ALA A CA 1
ATOM 4267 C C . ALA A 1 558 ? -7.439 -9.139 1.692 1.00 98.88 558 ALA A C 1
ATOM 4269 O O . ALA A 1 558 ? -7.892 -8.906 0.569 1.00 98.88 558 ALA A O 1
ATOM 4270 N N . LEU A 1 559 ? -7.395 -8.217 2.652 1.00 98.94 559 LEU A N 1
ATOM 4271 C CA . LEU A 1 559 ? -7.893 -6.853 2.485 1.00 98.94 559 LEU A CA 1
ATOM 4272 C C . LEU A 1 559 ? -6.773 -5.845 2.707 1.00 98.94 559 LEU A C 1
ATOM 4274 O O . LEU A 1 559 ? -6.065 -5.874 3.708 1.00 98.94 559 LEU A O 1
ATOM 4278 N N . GLN A 1 560 ? -6.645 -4.917 1.773 1.00 98.94 560 GLN A N 1
ATOM 4279 C CA . GLN A 1 560 ? -5.771 -3.766 1.892 1.00 98.94 560 GLN A CA 1
ATOM 4280 C C . GLN A 1 560 ? -6.583 -2.512 2.182 1.00 98.94 560 GLN A C 1
ATOM 4282 O O . GLN A 1 560 ? -7.585 -2.262 1.512 1.00 98.94 560 GLN A O 1
ATOM 4287 N N . HIS A 1 561 ? -6.089 -1.695 3.108 1.00 98.94 561 HIS A N 1
ATOM 4288 C CA . HIS A 1 561 ? -6.565 -0.345 3.368 1.00 98.94 561 HIS A CA 1
ATOM 4289 C C . HIS A 1 561 ? -5.396 0.646 3.328 1.00 98.94 561 HIS A C 1
ATOM 4291 O O . HIS A 1 561 ? -4.462 0.568 4.131 1.00 98.94 561 HIS A O 1
ATOM 4297 N N . ASN A 1 562 ? -5.468 1.631 2.432 1.00 98.88 562 ASN A N 1
ATOM 4298 C CA . ASN A 1 562 ? -4.476 2.698 2.332 1.00 98.88 562 ASN A CA 1
ATOM 4299 C C . ASN A 1 562 ? -5.159 4.059 2.243 1.00 98.88 562 ASN A C 1
ATOM 4301 O O . ASN A 1 562 ? -5.905 4.310 1.302 1.00 98.88 562 ASN A O 1
ATOM 4305 N N . LEU A 1 563 ? -4.872 4.938 3.199 1.00 98.44 563 LEU A N 1
ATOM 4306 C CA . LEU A 1 563 ? -5.513 6.241 3.338 1.00 98.44 563 LEU A CA 1
ATOM 4307 C C . LEU A 1 563 ? -4.482 7.365 3.221 1.00 98.44 563 LEU A C 1
ATOM 4309 O O . LEU A 1 563 ? -3.339 7.183 3.621 1.00 98.44 563 LEU A O 1
ATOM 4313 N N . GLY A 1 564 ? -4.879 8.509 2.668 1.00 97.81 564 GLY A N 1
ATOM 4314 C CA . GLY A 1 564 ? -4.121 9.758 2.670 1.00 97.81 564 GLY A CA 1
ATOM 4315 C C . GLY A 1 564 ? -5.059 10.935 2.922 1.00 97.81 564 GLY A C 1
ATOM 4316 O O . GLY A 1 564 ? -6.108 11.023 2.290 1.00 97.81 564 GLY A O 1
ATOM 4317 N N . LEU A 1 565 ? -4.696 11.815 3.861 1.00 97.50 565 LEU A N 1
ATOM 4318 C CA . LEU A 1 565 ? -5.534 12.956 4.251 1.00 97.50 565 LEU A CA 1
ATOM 4319 C C . LEU A 1 565 ? -5.663 14.005 3.138 1.00 97.50 565 LEU A C 1
ATOM 4321 O O . LEU A 1 565 ? -4.789 14.114 2.278 1.00 97.50 565 LEU A O 1
ATOM 4325 N N . GLY A 1 566 ? -6.738 14.799 3.219 1.00 95.19 566 GLY A N 1
ATOM 4326 C CA . GLY A 1 566 ? -7.119 15.833 2.244 1.00 95.19 566 GLY A CA 1
ATOM 4327 C C . GLY A 1 566 ? -7.642 15.260 0.930 1.00 95.19 566 GLY A C 1
ATOM 4328 O O . GLY A 1 566 ? -7.637 15.954 -0.081 1.00 95.19 566 GLY A O 1
ATOM 4329 N N . GLY A 1 567 ? -7.939 13.965 0.917 1.00 95.56 567 GLY A N 1
ATOM 4330 C CA . GLY A 1 567 ? -7.561 13.119 -0.198 1.00 95.56 567 GLY A CA 1
ATOM 4331 C C . GLY A 1 567 ? -8.441 11.893 -0.328 1.00 95.56 567 GLY A C 1
ATOM 4332 O O . GLY A 1 567 ? -9.632 12.000 -0.613 1.00 95.56 567 GLY A O 1
ATOM 4333 N N . ALA A 1 568 ? -7.822 10.717 -0.227 1.00 98.44 568 ALA A N 1
ATOM 4334 C CA . ALA A 1 568 ? -8.456 9.475 -0.634 1.00 98.44 568 ALA A CA 1
ATOM 4335 C C . ALA A 1 568 ? -8.062 8.270 0.213 1.00 98.44 568 ALA A C 1
ATOM 4337 O O . ALA A 1 568 ? -6.917 8.128 0.659 1.00 98.44 568 ALA A O 1
ATOM 4338 N N . VAL A 1 569 ? -8.999 7.331 0.297 1.00 98.88 569 VAL A N 1
ATOM 4339 C CA . VAL A 1 569 ? -8.759 5.948 0.696 1.00 98.88 569 VAL A CA 1
ATOM 4340 C C . VAL A 1 569 ? -8.845 5.037 -0.522 1.00 98.88 569 VAL A C 1
ATOM 4342 O O . VAL A 1 569 ? -9.662 5.245 -1.421 1.00 98.88 569 VAL A O 1
ATOM 4345 N N . VAL A 1 570 ? -8.036 3.984 -0.528 1.00 98.94 570 VAL A N 1
ATOM 4346 C CA . VAL A 1 570 ? -8.178 2.860 -1.450 1.00 98.94 570 VAL A CA 1
ATOM 4347 C C . VAL A 1 570 ? -8.320 1.578 -0.643 1.00 98.94 570 VAL A C 1
ATOM 4349 O O . VAL A 1 570 ? -7.434 1.234 0.145 1.00 98.94 570 VAL A O 1
ATOM 4352 N N . ILE A 1 571 ? -9.426 0.866 -0.865 1.00 98.94 571 ILE A N 1
ATOM 4353 C CA . ILE A 1 571 ? -9.655 -0.483 -0.342 1.00 98.94 571 ILE A CA 1
ATOM 4354 C C . ILE A 1 571 ? -9.543 -1.475 -1.483 1.00 98.94 571 ILE A C 1
ATOM 4356 O O . ILE A 1 571 ? -10.186 -1.290 -2.517 1.00 98.94 571 ILE A O 1
ATOM 4360 N N . THR A 1 572 ? -8.760 -2.534 -1.287 1.00 98.94 572 THR A N 1
ATOM 4361 C CA . THR A 1 572 ? -8.603 -3.611 -2.272 1.00 98.94 572 THR A CA 1
ATOM 4362 C C . THR A 1 572 ? -8.769 -4.965 -1.596 1.00 98.94 572 THR A C 1
ATOM 4364 O O . THR A 1 572 ? -8.114 -5.236 -0.595 1.00 98.94 572 THR A O 1
ATOM 4367 N N . VAL A 1 573 ? -9.635 -5.817 -2.140 1.00 98.94 573 VAL A N 1
ATOM 4368 C CA . VAL A 1 573 ? -9.799 -7.211 -1.719 1.00 98.94 573 VAL A CA 1
ATOM 4369 C C . VAL A 1 573 ? -9.105 -8.109 -2.733 1.00 98.94 573 VAL A C 1
ATOM 4371 O O . VAL A 1 573 ? -9.370 -8.022 -3.934 1.00 98.94 573 VAL A O 1
ATOM 4374 N N . TYR A 1 574 ? -8.252 -8.999 -2.242 1.00 98.94 574 TYR A N 1
ATOM 4375 C CA . TYR A 1 574 ? -7.492 -9.952 -3.041 1.00 98.94 574 TYR A CA 1
ATOM 4376 C C . TYR A 1 574 ? -7.908 -11.382 -2.720 1.00 98.94 574 TYR A C 1
ATOM 4378 O O . TYR A 1 574 ? -8.222 -11.708 -1.573 1.00 98.94 574 TYR A O 1
ATOM 4386 N N . CYS A 1 575 ? -7.861 -12.251 -3.725 1.00 98.81 575 CYS A N 1
ATOM 4387 C CA . CYS A 1 575 ? -7.964 -13.695 -3.534 1.00 98.81 575 CYS A CA 1
ATOM 4388 C C . CYS A 1 575 ? -7.213 -14.436 -4.639 1.00 98.81 575 CYS A C 1
ATOM 4390 O O . CYS A 1 575 ? -6.848 -13.860 -5.667 1.00 98.81 575 CYS A O 1
ATOM 4392 N N . ARG A 1 576 ? -6.991 -15.735 -4.447 1.00 98.56 576 ARG A N 1
ATOM 4393 C CA . ARG A 1 576 ? -6.561 -16.598 -5.549 1.00 98.56 576 ARG A CA 1
ATOM 4394 C C . ARG A 1 576 ? -7.676 -16.671 -6.613 1.00 98.56 576 ARG A C 1
ATOM 4396 O O . ARG A 1 576 ? -8.849 -16.626 -6.237 1.00 98.56 576 ARG A O 1
ATOM 4403 N N . PRO A 1 577 ? -7.366 -16.805 -7.917 1.00 97.69 577 PRO A N 1
ATOM 4404 C CA . PRO A 1 577 ? -8.386 -16.865 -8.974 1.00 97.69 577 PRO A CA 1
ATOM 4405 C C . PRO A 1 577 ? -9.403 -18.004 -8.791 1.00 97.69 577 PRO A C 1
ATOM 4407 O O . PRO A 1 577 ? -10.583 -17.846 -9.095 1.00 97.69 577 PRO A O 1
ATOM 4410 N N . ASP A 1 578 ? -8.952 -19.131 -8.237 1.00 96.75 578 ASP A N 1
ATOM 4411 C CA . ASP A 1 578 ? -9.763 -20.301 -7.875 1.00 96.75 578 ASP A CA 1
ATOM 4412 C C . ASP A 1 578 ? -10.515 -20.142 -6.534 1.00 96.75 578 ASP A C 1
ATOM 4414 O O . ASP A 1 578 ? -11.283 -21.024 -6.150 1.00 96.75 578 ASP A O 1
ATOM 4418 N N . ARG A 1 579 ? -10.291 -19.032 -5.814 1.00 96.88 579 ARG A N 1
ATOM 4419 C CA . ARG A 1 579 ? -10.803 -18.722 -4.465 1.00 96.88 579 ARG A CA 1
ATOM 4420 C C . ARG A 1 579 ? -10.475 -19.784 -3.406 1.00 96.88 579 ARG A C 1
ATOM 4422 O O . ARG A 1 579 ? -11.136 -19.851 -2.366 1.00 96.88 579 ARG A O 1
ATOM 4429 N N . SER A 1 580 ? -9.460 -20.610 -3.656 1.00 97.06 580 SER A N 1
ATOM 4430 C CA . SER A 1 580 ? -8.999 -21.623 -2.709 1.00 97.06 580 SER A CA 1
ATOM 4431 C C . SER A 1 580 ? -8.185 -21.002 -1.569 1.00 97.06 580 SER A C 1
ATOM 4433 O O . SER A 1 580 ? -7.822 -19.823 -1.598 1.00 97.06 580 SER A O 1
ATOM 4435 N N . GLU A 1 581 ? -7.936 -21.788 -0.519 1.00 97.81 581 GLU A N 1
ATOM 4436 C CA . GLU A 1 581 ? -7.019 -21.372 0.549 1.00 97.81 581 GLU A CA 1
ATOM 4437 C C . GLU A 1 581 ? -5.599 -21.229 -0.002 1.00 97.81 581 GLU A C 1
ATOM 4439 O O . GLU A 1 581 ? -5.175 -21.993 -0.871 1.00 97.81 581 GLU A O 1
ATOM 4444 N N . ALA A 1 582 ? -4.849 -20.273 0.543 1.00 97.50 582 ALA A N 1
ATOM 4445 C CA . ALA A 1 582 ? -3.436 -20.124 0.256 1.00 97.50 582 ALA A CA 1
ATOM 4446 C C . ALA A 1 582 ? -2.695 -21.450 0.520 1.00 97.50 582 ALA A C 1
ATOM 4448 O O . ALA A 1 582 ? -2.865 -22.054 1.589 1.00 97.50 582 ALA A O 1
ATOM 4449 N N . PRO A 1 583 ? -1.866 -21.922 -0.427 1.00 96.75 583 PRO A N 1
ATOM 4450 C CA . PRO A 1 583 ? -1.083 -23.131 -0.228 1.00 96.75 583 PRO A CA 1
ATOM 4451 C C . PRO A 1 583 ? -0.009 -22.909 0.845 1.00 96.75 583 PRO A C 1
ATOM 4453 O O . PRO A 1 583 ? 0.313 -21.784 1.220 1.00 96.75 583 PRO A O 1
ATOM 4456 N N . LYS A 1 584 ? 0.597 -23.995 1.326 1.00 95.31 584 LYS A N 1
ATOM 4457 C CA . LYS A 1 584 ? 1.806 -23.927 2.157 1.00 95.31 584 LYS A CA 1
ATOM 4458 C C . LYS A 1 584 ? 3.008 -24.241 1.281 1.00 95.31 584 LYS A C 1
ATOM 4460 O O . LYS A 1 584 ? 3.110 -25.363 0.793 1.00 95.31 584 LYS A O 1
ATOM 4465 N N . ILE A 1 585 ? 3.895 -23.267 1.083 1.00 96.75 585 ILE A N 1
ATOM 4466 C CA . ILE A 1 585 ? 5.069 -23.417 0.217 1.00 96.75 585 ILE A CA 1
ATOM 4467 C C . ILE A 1 585 ? 6.339 -23.118 1.022 1.00 96.75 585 ILE A C 1
ATOM 4469 O O . ILE A 1 585 ? 6.459 -22.083 1.682 1.00 96.75 585 ILE A O 1
ATOM 4473 N N . ASP A 1 586 ? 7.299 -24.040 0.996 1.00 97.50 586 ASP A N 1
ATOM 4474 C CA . ASP A 1 586 ? 8.602 -23.839 1.628 1.00 97.50 586 ASP A CA 1
ATOM 4475 C C . ASP A 1 586 ? 9.478 -22.866 0.816 1.00 97.50 586 ASP A C 1
ATOM 4477 O O . ASP A 1 586 ? 9.322 -22.706 -0.397 1.00 97.50 586 ASP A O 1
ATOM 4481 N N . SER A 1 587 ? 10.435 -22.212 1.477 1.00 98.06 587 SER A N 1
ATOM 4482 C CA . SER A 1 587 ? 11.253 -21.168 0.845 1.00 98.06 587 SER A CA 1
ATOM 4483 C C . SER A 1 587 ? 12.132 -21.674 -0.301 1.00 98.06 587 SER A C 1
ATOM 4485 O O . SER A 1 587 ? 12.414 -20.904 -1.220 1.00 98.06 587 SER A O 1
ATOM 4487 N N . ALA A 1 588 ? 12.551 -22.945 -0.285 1.00 97.69 588 ALA A N 1
ATOM 4488 C CA . ALA A 1 588 ? 13.359 -23.511 -1.362 1.00 97.69 588 ALA A CA 1
ATOM 4489 C C . ALA A 1 588 ? 12.518 -23.725 -2.627 1.00 97.69 588 ALA A C 1
ATOM 4491 O O . ALA A 1 588 ? 13.001 -23.488 -3.734 1.00 97.69 588 ALA A O 1
ATOM 4492 N N . THR A 1 589 ? 11.253 -24.119 -2.472 1.00 97.38 589 THR A N 1
ATOM 4493 C CA . THR A 1 589 ? 10.288 -24.188 -3.572 1.00 97.38 589 THR A CA 1
ATOM 4494 C C . THR A 1 589 ? 9.983 -22.795 -4.122 1.00 97.38 589 THR A C 1
ATOM 4496 O O . THR A 1 589 ? 10.079 -22.603 -5.333 1.00 97.38 589 THR A O 1
ATOM 4499 N N . VAL A 1 590 ? 9.723 -21.800 -3.262 1.00 97.12 590 VAL A N 1
ATOM 4500 C CA . VAL A 1 590 ? 9.498 -20.409 -3.706 1.00 97.12 590 VAL A CA 1
ATOM 4501 C C . VAL A 1 590 ? 10.688 -19.882 -4.513 1.00 97.12 590 VAL A C 1
ATOM 4503 O O . VAL A 1 590 ? 10.498 -19.372 -5.615 1.00 97.12 590 VAL A O 1
ATOM 4506 N N . GLY A 1 591 ? 11.919 -20.058 -4.018 1.00 95.94 591 GLY A N 1
ATOM 4507 C CA . GLY A 1 591 ? 13.129 -19.597 -4.708 1.00 95.94 591 GLY A CA 1
ATOM 4508 C C . GLY A 1 591 ? 13.375 -20.252 -6.073 1.00 95.94 591 GLY A C 1
ATOM 4509 O O . GLY A 1 591 ? 14.047 -19.659 -6.910 1.00 95.94 591 GLY A O 1
ATOM 4510 N N . LYS A 1 592 ? 12.817 -21.446 -6.321 1.00 94.75 592 LYS A N 1
ATOM 4511 C CA . LYS A 1 592 ? 12.829 -22.098 -7.644 1.00 94.75 592 LYS A CA 1
ATOM 4512 C C . LYS A 1 592 ? 11.695 -21.622 -8.553 1.00 94.75 592 LYS A C 1
ATOM 4514 O O . LYS A 1 592 ? 11.841 -21.692 -9.770 1.00 94.75 592 LYS A O 1
ATOM 4519 N N . GLN A 1 593 ? 10.564 -21.216 -7.971 1.00 92.38 593 GLN A N 1
ATOM 4520 C CA . GLN A 1 593 ? 9.386 -20.766 -8.711 1.00 92.38 593 GLN A CA 1
ATOM 4521 C C . GLN A 1 593 ? 9.600 -19.381 -9.318 1.00 92.38 593 GLN A C 1
ATOM 4523 O O . GLN A 1 593 ? 9.300 -19.211 -10.492 1.00 92.38 593 GLN A O 1
ATOM 4528 N N . ASN A 1 594 ? 10.140 -18.429 -8.552 1.00 93.50 594 ASN A N 1
ATOM 4529 C CA . ASN A 1 594 ? 10.397 -17.065 -9.027 1.00 93.50 594 ASN A CA 1
ATOM 4530 C C . ASN A 1 594 ? 11.757 -16.926 -9.750 1.00 93.50 594 ASN A C 1
ATOM 4532 O O . ASN A 1 594 ? 12.585 -17.839 -9.737 1.00 93.50 594 ASN A O 1
ATOM 4536 N N . LYS A 1 595 ? 12.034 -15.759 -10.355 1.00 96.81 595 LYS A N 1
ATOM 4537 C CA . LYS A 1 595 ? 13.345 -15.459 -10.980 1.00 96.81 595 LYS A CA 1
ATOM 4538 C C . LYS A 1 595 ? 14.358 -14.764 -10.068 1.00 96.81 595 LYS A C 1
ATOM 4540 O O . LYS A 1 595 ? 15.448 -14.439 -10.536 1.00 96.81 595 LYS A O 1
ATOM 4545 N N . LEU A 1 596 ? 14.046 -14.549 -8.791 1.00 96.12 596 LEU A N 1
ATOM 4546 C CA . LEU A 1 596 ? 14.953 -13.954 -7.802 1.00 96.12 596 LEU A CA 1
ATOM 4547 C C . LEU A 1 596 ? 15.935 -14.977 -7.209 1.00 96.12 596 LEU A C 1
ATOM 4549 O O . LEU A 1 596 ? 17.050 -14.604 -6.852 1.00 96.12 596 LEU A O 1
ATOM 4553 N N . GLY A 1 597 ? 15.564 -16.260 -7.144 1.00 96.75 597 GLY A N 1
ATOM 4554 C CA . GLY A 1 597 ? 16.433 -17.327 -6.622 1.00 96.75 597 GLY A CA 1
ATOM 4555 C C . GLY A 1 597 ? 16.428 -17.462 -5.093 1.00 96.75 597 GLY A C 1
ATOM 4556 O O . GLY A 1 597 ? 17.218 -18.218 -4.533 1.00 96.75 597 GLY A O 1
ATOM 4557 N N . TYR A 1 598 ? 15.544 -16.738 -4.409 1.00 97.75 598 TYR A N 1
ATOM 4558 C CA . TYR A 1 598 ? 15.297 -16.819 -2.967 1.00 97.75 598 TYR A CA 1
ATOM 4559 C C . TYR A 1 598 ? 13.805 -16.586 -2.695 1.00 97.75 598 TYR A C 1
ATOM 4561 O O . TYR A 1 598 ? 13.052 -16.275 -3.618 1.00 97.75 598 TYR A O 1
ATOM 4569 N N . ASN A 1 599 ? 13.348 -16.746 -1.451 1.00 98.38 599 ASN A N 1
ATOM 4570 C CA . ASN A 1 599 ? 11.967 -16.420 -1.096 1.00 98.38 599 ASN A CA 1
ATOM 4571 C C . ASN A 1 599 ? 11.846 -14.926 -0.730 1.00 98.38 599 ASN A C 1
ATOM 4573 O O . ASN A 1 599 ? 12.244 -14.547 0.377 1.00 98.38 599 ASN A O 1
ATOM 4577 N N . PRO A 1 600 ? 11.282 -14.070 -1.610 1.00 98.00 600 PRO A N 1
ATOM 4578 C CA . PRO A 1 600 ? 11.184 -12.639 -1.355 1.00 98.00 600 PRO A CA 1
ATOM 4579 C C . PRO A 1 600 ? 10.199 -12.292 -0.253 1.00 98.00 600 PRO A C 1
ATOM 4581 O O . PRO A 1 600 ? 10.229 -11.176 0.227 1.00 98.00 600 PRO A O 1
ATOM 4584 N N . ALA A 1 601 ? 9.347 -13.210 0.198 1.00 98.12 601 ALA A N 1
ATOM 4585 C CA . ALA A 1 601 ? 8.515 -12.914 1.348 1.00 98.12 601 ALA A CA 1
ATOM 4586 C C . ALA A 1 601 ? 9.330 -12.934 2.649 1.00 98.12 601 ALA A C 1
ATOM 4588 O O . ALA A 1 601 ? 8.982 -12.225 3.585 1.00 98.12 601 ALA A O 1
ATOM 4589 N N . VAL A 1 602 ? 10.416 -13.709 2.748 1.00 98.12 602 VAL A N 1
ATOM 4590 C CA . VAL A 1 602 ? 11.120 -13.947 4.029 1.00 98.12 602 VAL A CA 1
ATOM 4591 C C . VAL A 1 602 ? 12.561 -13.450 4.060 1.00 98.12 602 VAL A C 1
ATOM 4593 O O . VAL A 1 602 ? 13.159 -13.401 5.132 1.00 98.12 602 VAL A O 1
ATOM 4596 N N . GLU A 1 603 ? 13.099 -12.993 2.927 1.00 97.38 603 GLU A N 1
ATOM 4597 C CA . GLU A 1 603 ? 14.440 -12.411 2.842 1.00 97.38 603 GLU A CA 1
ATOM 4598 C C . GLU A 1 603 ? 14.443 -11.114 2.022 1.00 97.38 603 GLU A C 1
ATOM 4600 O O . GLU A 1 603 ? 13.979 -11.084 0.887 1.00 97.38 603 GLU A O 1
ATOM 4605 N N . ALA A 1 604 ? 15.043 -10.046 2.556 1.00 96.38 604 ALA A N 1
ATOM 4606 C CA . ALA A 1 604 ? 15.253 -8.793 1.830 1.00 96.38 604 ALA A CA 1
ATOM 4607 C C . ALA A 1 604 ? 16.641 -8.787 1.165 1.00 96.38 604 ALA A C 1
ATOM 4609 O O . ALA A 1 604 ? 17.588 -8.205 1.691 1.00 96.38 604 ALA A O 1
ATOM 4610 N N . LYS A 1 605 ? 16.760 -9.467 0.019 1.00 96.12 605 LYS A N 1
ATOM 4611 C CA . LYS A 1 605 ? 17.991 -9.557 -0.790 1.00 96.12 605 LYS A CA 1
ATOM 4612 C C . LYS A 1 605 ? 17.903 -8.742 -2.085 1.00 96.12 605 LYS A C 1
ATOM 4614 O O . LYS A 1 605 ? 16.832 -8.243 -2.441 1.00 96.12 605 LYS A O 1
ATOM 4619 N N . GLY A 1 606 ? 19.046 -8.564 -2.741 1.00 93.94 606 GLY A N 1
ATOM 4620 C CA . GLY A 1 606 ? 19.169 -7.908 -4.041 1.00 93.94 606 GLY A CA 1
ATOM 4621 C C . GLY A 1 606 ? 18.934 -8.856 -5.210 1.00 93.94 606 GLY A C 1
ATOM 4622 O O . GLY A 1 606 ? 18.506 -9.994 -5.035 1.00 93.94 606 GLY A O 1
ATOM 4623 N N . PHE A 1 607 ? 19.256 -8.377 -6.404 1.00 96.06 607 PHE A N 1
ATOM 4624 C CA . PHE A 1 607 ? 19.341 -9.171 -7.627 1.00 96.06 607 PHE A CA 1
ATOM 4625 C C . PHE A 1 607 ? 20.747 -9.048 -8.218 1.00 96.06 607 PHE A C 1
ATOM 4627 O O . PHE A 1 607 ? 21.483 -8.116 -7.913 1.00 96.06 607 PHE A O 1
ATOM 4634 N N . THR A 1 608 ? 21.101 -9.992 -9.077 1.00 95.88 608 THR A N 1
ATOM 4635 C CA . THR A 1 608 ? 22.348 -9.994 -9.851 1.00 95.88 608 THR A CA 1
ATOM 4636 C C . THR A 1 608 ? 22.219 -9.149 -11.122 1.00 95.88 608 THR A C 1
ATOM 4638 O O . THR A 1 608 ? 21.120 -9.017 -11.666 1.00 95.88 608 THR A O 1
ATOM 4641 N N . ALA A 1 609 ? 23.339 -8.690 -11.683 1.00 95.50 609 ALA A N 1
ATOM 4642 C CA . ALA A 1 609 ? 23.380 -8.020 -12.986 1.00 95.50 609 ALA A CA 1
ATOM 4643 C C . ALA A 1 609 ? 22.702 -8.822 -14.110 1.00 95.50 609 ALA A C 1
ATOM 4645 O O . ALA A 1 609 ? 22.025 -8.273 -14.979 1.00 95.50 609 ALA A O 1
ATOM 4646 N N . ALA A 1 610 ? 22.830 -10.154 -14.093 1.00 96.75 610 ALA A N 1
ATOM 4647 C CA . ALA A 1 610 ? 22.171 -11.018 -15.072 1.00 96.75 610 ALA A CA 1
ATOM 4648 C C . ALA A 1 610 ? 20.639 -10.977 -14.937 1.00 96.75 610 ALA A C 1
ATOM 4650 O O . ALA A 1 610 ? 19.933 -10.873 -15.941 1.00 96.75 610 ALA A O 1
ATOM 4651 N N . GLN A 1 611 ? 20.128 -11.017 -13.702 1.00 97.81 611 GLN A N 1
ATOM 4652 C CA . GLN A 1 611 ? 18.700 -10.863 -13.418 1.00 97.81 611 GLN A CA 1
ATOM 4653 C C . GLN A 1 611 ? 18.210 -9.461 -13.799 1.00 97.81 611 GLN A C 1
ATOM 4655 O O . GLN A 1 611 ? 17.203 -9.348 -14.493 1.00 97.81 611 GLN A O 1
ATOM 4660 N N . CYS A 1 612 ? 18.954 -8.412 -13.436 1.00 97.50 612 CYS A N 1
ATOM 4661 C CA . CYS A 1 612 ? 18.679 -7.033 -13.840 1.00 97.50 612 CYS A CA 1
ATOM 4662 C C . CYS A 1 612 ? 18.528 -6.929 -15.364 1.00 97.50 612 CYS A C 1
ATOM 4664 O O . CYS A 1 612 ? 17.456 -6.600 -15.869 1.00 97.50 612 CYS A O 1
ATOM 4666 N N . LYS A 1 613 ? 19.559 -7.335 -16.113 1.00 97.19 613 LYS A N 1
ATOM 4667 C CA . LYS A 1 613 ? 19.565 -7.313 -17.580 1.00 97.19 613 LYS A CA 1
ATOM 4668 C C . LYS A 1 613 ? 18.415 -8.108 -18.202 1.00 97.19 613 LYS A C 1
ATOM 4670 O O . LYS A 1 613 ? 17.952 -7.739 -19.276 1.00 97.19 613 LYS A O 1
ATOM 4675 N N . SER A 1 614 ? 17.957 -9.185 -17.556 1.00 98.19 614 SER A N 1
ATOM 4676 C CA . SER A 1 614 ? 16.875 -10.030 -18.082 1.00 98.19 614 SER A CA 1
ATOM 4677 C C . SER A 1 614 ? 15.506 -9.346 -18.120 1.00 98.19 614 SER A C 1
ATOM 4679 O O . SER A 1 614 ? 14.664 -9.757 -18.917 1.00 98.19 614 SER A O 1
ATOM 4681 N N . VAL A 1 615 ? 15.297 -8.308 -17.300 1.00 98.38 615 VAL A N 1
ATOM 4682 C CA . VAL A 1 615 ? 14.024 -7.576 -17.236 1.00 98.38 615 VAL A CA 1
ATOM 4683 C C . VAL A 1 615 ? 14.064 -6.208 -17.911 1.00 98.38 615 VAL A C 1
ATOM 4685 O O . VAL A 1 615 ? 13.010 -5.620 -18.132 1.00 98.38 615 VAL A O 1
ATOM 4688 N N . LEU A 1 616 ? 15.245 -5.690 -18.258 1.00 98.44 616 LEU A N 1
ATOM 4689 C CA . LEU A 1 616 ? 15.348 -4.466 -19.056 1.00 98.44 616 LEU A CA 1
ATOM 4690 C C . LEU A 1 616 ? 14.837 -4.707 -20.482 1.00 98.44 616 LEU A C 1
ATOM 4692 O O . LEU A 1 616 ? 14.840 -5.833 -20.982 1.00 98.44 616 LEU A O 1
ATOM 4696 N N . SER A 1 617 ? 14.456 -3.627 -21.162 1.00 98.38 617 SER A N 1
ATOM 4697 C CA . SER A 1 617 ? 14.119 -3.669 -22.584 1.00 98.38 617 SER A CA 1
ATOM 4698 C C . SER A 1 617 ? 15.283 -4.223 -23.405 1.00 98.38 617 SER A C 1
ATOM 4700 O O . SER A 1 617 ? 16.430 -3.767 -23.284 1.00 98.38 617 SER A O 1
ATOM 4702 N N . LYS A 1 618 ? 14.988 -5.178 -24.290 1.00 97.44 618 LYS A N 1
ATOM 4703 C CA . LYS A 1 618 ? 16.007 -5.861 -25.100 1.00 97.44 618 LYS A CA 1
ATOM 4704 C C . LYS A 1 618 ? 16.606 -4.953 -26.166 1.00 97.44 618 LYS A C 1
ATOM 4706 O O . LYS A 1 618 ? 17.763 -5.130 -26.538 1.00 97.44 618 LYS A O 1
ATOM 4711 N N . ASN A 1 619 ? 15.824 -4.005 -26.677 1.00 95.19 619 ASN A N 1
ATOM 4712 C CA . ASN A 1 619 ? 16.181 -3.181 -27.834 1.00 95.19 619 ASN A CA 1
ATOM 4713 C C . ASN A 1 619 ? 15.994 -1.668 -27.620 1.00 95.19 619 ASN A C 1
ATOM 4715 O O . ASN A 1 619 ? 16.448 -0.893 -28.462 1.00 95.19 619 ASN A O 1
ATOM 4719 N N . LYS A 1 620 ? 15.362 -1.227 -26.524 1.00 97.69 620 LYS A N 1
ATOM 4720 C CA . LYS A 1 620 ? 15.157 0.194 -26.184 1.00 97.69 620 LYS A CA 1
ATOM 4721 C C . LYS A 1 620 ? 15.816 0.589 -24.859 1.00 97.69 620 LYS A C 1
ATOM 4723 O O . LYS A 1 620 ? 15.356 1.512 -24.191 1.00 97.69 620 LYS A O 1
ATOM 4728 N N . SER A 1 621 ? 16.888 -0.088 -24.456 1.00 95.62 621 SER A N 1
ATOM 4729 C CA . SER A 1 621 ? 17.676 0.307 -23.284 1.00 95.62 621 SER A CA 1
ATOM 4730 C C . SER A 1 621 ? 18.613 1.485 -23.590 1.00 95.62 621 SER A C 1
ATOM 4732 O O . SER A 1 621 ? 19.054 1.684 -24.721 1.00 95.62 621 SER A O 1
ATOM 4734 N N . SER A 1 622 ? 18.918 2.287 -22.567 1.00 96.69 622 SER A N 1
ATOM 4735 C CA . SER A 1 622 ? 19.862 3.405 -22.653 1.00 96.69 622 SER A CA 1
ATOM 4736 C C . SER A 1 622 ? 20.798 3.386 -21.451 1.00 96.69 622 SER A C 1
ATOM 4738 O O . SER A 1 622 ? 20.376 3.627 -20.319 1.00 96.69 622 SER A O 1
ATOM 4740 N N . ALA A 1 623 ? 22.090 3.151 -21.696 1.00 95.56 623 ALA A N 1
ATOM 4741 C CA . ALA A 1 623 ? 23.114 3.211 -20.652 1.00 95.56 623 ALA A CA 1
ATOM 4742 C C . ALA A 1 623 ? 23.173 4.599 -19.987 1.00 95.56 623 ALA A C 1
ATOM 4744 O O . ALA A 1 623 ? 23.473 4.710 -18.802 1.00 95.56 623 ALA A O 1
ATOM 4745 N N . TRP A 1 624 ? 22.826 5.659 -20.726 1.00 96.81 624 TRP A N 1
ATOM 4746 C CA . TRP A 1 624 ? 22.758 7.016 -20.187 1.00 96.81 624 TRP A CA 1
ATOM 4747 C C . TRP A 1 624 ? 21.587 7.219 -19.224 1.00 96.81 624 TRP A C 1
ATOM 4749 O O . TRP A 1 624 ? 21.713 7.957 -18.252 1.00 96.81 624 TRP A O 1
ATOM 4759 N N . ALA A 1 625 ? 20.452 6.562 -19.475 1.00 96.56 625 ALA A N 1
ATOM 4760 C CA . ALA A 1 625 ? 19.319 6.593 -18.557 1.00 96.56 625 ALA A CA 1
ATOM 4761 C C . ALA A 1 625 ? 19.581 5.733 -17.310 1.00 96.56 625 ALA A C 1
ATOM 4763 O O . ALA A 1 625 ? 19.253 6.151 -16.198 1.00 96.56 625 ALA A O 1
ATOM 4764 N N . LEU A 1 626 ? 20.202 4.561 -17.481 1.00 95.88 626 LEU A N 1
ATOM 4765 C CA . LEU A 1 626 ? 20.535 3.646 -16.384 1.00 95.88 626 LEU A CA 1
ATOM 4766 C C . LEU A 1 626 ? 21.660 4.178 -15.478 1.00 95.88 626 LEU A C 1
ATOM 4768 O O . LEU A 1 626 ? 21.622 3.968 -14.268 1.00 95.88 626 LEU A O 1
ATOM 4772 N N . GLN A 1 627 ? 22.625 4.911 -16.042 1.00 95.50 627 GLN A N 1
ATOM 4773 C CA . GLN A 1 627 ? 23.771 5.483 -15.327 1.00 95.50 627 GLN A CA 1
ATOM 4774 C C . GLN A 1 627 ? 24.524 4.422 -14.501 1.00 95.50 627 GLN A C 1
ATOM 4776 O O . GLN A 1 627 ? 24.932 3.388 -15.022 1.00 95.50 627 GLN A O 1
ATOM 4781 N N . ASP A 1 628 ? 24.752 4.686 -13.216 1.00 95.19 628 ASP A N 1
ATOM 4782 C CA . ASP A 1 628 ? 25.370 3.776 -12.257 1.00 95.19 628 ASP A CA 1
ATOM 4783 C C . ASP A 1 628 ? 24.355 3.162 -11.278 1.00 95.19 628 ASP A C 1
ATOM 4785 O O . ASP A 1 628 ? 24.769 2.531 -10.306 1.00 95.19 628 ASP A O 1
ATOM 4789 N N . THR A 1 629 ? 23.047 3.309 -11.533 1.00 96.50 629 THR A N 1
ATOM 4790 C CA . THR A 1 629 ? 21.986 2.856 -10.621 1.00 96.50 629 THR A CA 1
ATOM 4791 C C . THR A 1 629 ? 22.072 1.362 -10.332 1.00 96.50 629 THR A C 1
ATOM 4793 O O . THR A 1 629 ? 21.984 0.973 -9.173 1.00 96.50 629 THR A O 1
ATOM 4796 N N . GLU A 1 630 ? 22.290 0.529 -11.355 1.00 94.38 630 GLU A N 1
ATOM 4797 C CA . GLU A 1 630 ? 22.451 -0.924 -11.186 1.00 94.38 630 GLU A CA 1
ATOM 4798 C C . GLU A 1 630 ? 23.571 -1.242 -10.188 1.00 94.38 630 GLU A C 1
ATOM 4800 O O . GLU A 1 630 ? 23.330 -1.896 -9.177 1.00 94.38 630 GLU A O 1
ATOM 4805 N N . ARG A 1 631 ? 24.766 -0.678 -10.405 1.00 94.88 631 ARG A N 1
ATOM 4806 C CA . ARG A 1 631 ? 25.926 -0.884 -9.526 1.00 94.88 631 ARG A CA 1
ATOM 4807 C C . ARG A 1 631 ? 25.677 -0.383 -8.105 1.00 94.88 631 ARG A C 1
ATOM 4809 O O . ARG A 1 631 ? 26.120 -1.014 -7.150 1.00 94.88 631 ARG A O 1
ATOM 4816 N N . LYS A 1 632 ? 24.982 0.749 -7.951 1.00 96.00 632 LYS A N 1
ATOM 4817 C CA . LYS A 1 632 ? 24.612 1.289 -6.634 1.00 96.00 632 LYS A CA 1
ATOM 4818 C C . LYS A 1 632 ? 23.641 0.373 -5.896 1.00 96.00 632 LYS A C 1
ATOM 4820 O O . LYS A 1 632 ? 23.824 0.149 -4.705 1.00 96.00 632 LYS A O 1
ATOM 4825 N N . VAL A 1 633 ? 22.648 -0.176 -6.599 1.00 94.69 633 VAL A N 1
ATOM 4826 C CA . VAL A 1 633 ? 21.684 -1.125 -6.029 1.00 94.69 633 VAL A CA 1
ATOM 4827 C C . VAL A 1 633 ? 22.384 -2.412 -5.608 1.00 94.69 633 VAL A C 1
ATOM 4829 O O . VAL A 1 633 ? 22.176 -2.855 -4.481 1.00 94.69 633 VAL A O 1
ATOM 4832 N N . GLU A 1 634 ? 23.237 -2.972 -6.470 1.00 91.88 634 GLU A N 1
ATOM 4833 C CA . GLU A 1 634 ? 24.016 -4.180 -6.176 1.00 91.88 634 GLU A CA 1
ATOM 4834 C C . GLU A 1 634 ? 24.924 -3.997 -4.960 1.00 91.88 634 GLU A C 1
ATOM 4836 O O . GLU A 1 634 ? 24.931 -4.849 -4.084 1.00 91.88 634 GLU A O 1
ATOM 4841 N N . ALA A 1 635 ? 25.612 -2.857 -4.841 1.00 92.12 635 ALA A N 1
ATOM 4842 C CA . ALA A 1 635 ? 26.531 -2.580 -3.734 1.00 92.12 635 ALA A CA 1
ATOM 4843 C C . ALA A 1 635 ? 25.866 -2.500 -2.340 1.00 92.12 635 ALA A C 1
ATOM 4845 O O . ALA A 1 635 ? 26.566 -2.333 -1.338 1.00 92.12 635 ALA A O 1
ATOM 4846 N N . ARG A 1 636 ? 24.529 -2.569 -2.251 1.00 90.75 636 ARG A N 1
ATOM 4847 C CA . ARG A 1 636 ? 23.786 -2.603 -0.978 1.00 90.75 63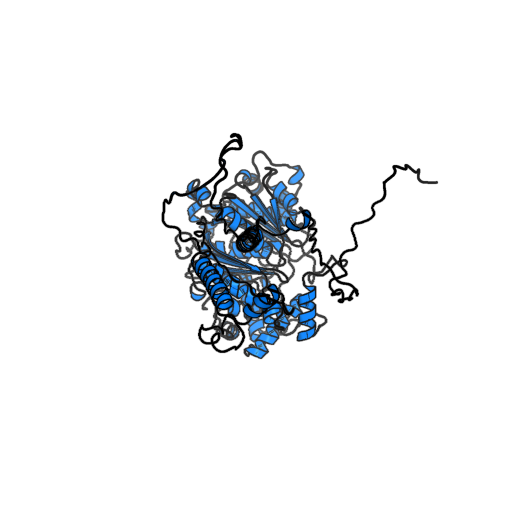6 ARG A CA 1
ATOM 4848 C C . ARG A 1 636 ? 23.622 -4.010 -0.403 1.00 90.75 636 ARG A C 1
ATOM 4850 O O . ARG A 1 636 ? 23.221 -4.115 0.759 1.00 90.75 636 ARG A O 1
ATOM 4857 N N . PHE A 1 637 ? 23.885 -5.043 -1.197 1.00 86.19 637 PHE A N 1
ATOM 4858 C CA . PHE A 1 637 ? 23.737 -6.455 -0.844 1.00 86.19 637 PHE A CA 1
ATOM 4859 C C . PHE A 1 637 ? 25.088 -7.163 -0.924 1.00 86.19 637 PHE A C 1
ATOM 4861 O O . PHE A 1 637 ? 25.235 -8.165 -0.189 1.00 86.19 637 PHE A O 1
#

Nearest PDB structures (foldseek):
  6hrv-assembly2_B  TM=9.832E-01  e=2.196E-53  Danio rerio
  6hsp-assembly2_B-2  TM=9.849E-01  e=6.266E-53  Danio rerio
  6hsp-assembly1_A  TM=9.123E-01  e=7.964E-48  Danio rerio
  6hrv-assembly1_A  TM=9.130E-01  e=2.681E-47  Danio rerio
  6hsj-assembly1_A  TM=9.096E-01  e=2.994E-47  Danio rerio

Mean predicted aligned error: 14.49 Å